Protein AF-A0A426QKL7-F1 (afdb_monomer)

Mean predicted aligned error: 5.99 Å

Sequence (381 aa):
MRGLCLCFCLCLIASVAAAEPPRPHPRLQALGPNQALDLGRYECPNGEDRDTSNCATITDYSGMVHDPTRHQLLLFGGGHAATYRDDVEILDLASLEWRSAYAPTPCEDRRLDNVDVEAGRWISSNHPIARHSYDLLAIAGEAAELFLFAKVQGRGRGCHRLPEGQPYVIAEGRVAAYDPDRRRWRYTRAPSVGYPFAAETDPVSGRVLLVDRRSLRSFDPASGRMSTHLEFNHPDMHWARSLVYFPPLDRFYYMLQGGRAKGEQVLEGVYEITLDRSDWSKSRIRRLDPDSPGETGHAWAYDPVHELIGGGVRGGRFFAFDPRREAWYSAEIQTDSGHPVGTASDYALAFDPVNGVYLWRSDRRSGRRTWAYRWGNTPQE

pLDDT: mean 89.29, std 12.64, range [41.88, 98.75]

Solvent-accessible surface area (backbone atoms only — not comparable to full-atom values): 20469 Å² total; per-residue (Å²): 142,82,87,84,83,81,82,80,79,79,79,79,76,78,76,75,76,77,76,80,76,82,72,64,34,69,79,57,60,66,48,50,70,31,24,39,48,74,67,41,66,66,69,69,65,76,62,84,54,78,61,71,72,31,58,72,24,33,36,47,55,2,21,34,43,54,39,82,91,76,44,29,36,43,33,47,21,4,4,38,79,30,11,55,55,40,40,45,35,31,38,37,56,78,78,64,44,70,36,57,72,51,85,55,72,54,57,92,57,68,42,80,91,34,51,36,52,68,56,27,23,31,61,89,71,55,36,51,53,14,14,38,21,44,28,22,51,37,58,40,47,96,80,53,24,43,34,39,34,38,29,33,40,21,42,24,57,86,67,65,87,62,61,90,96,45,84,48,50,73,21,62,16,19,26,33,35,33,35,74,86,79,67,44,64,50,68,43,83,24,66,26,43,64,89,65,39,18,25,32,52,37,87,88,80,48,26,34,40,34,41,43,32,44,36,40,30,39,34,36,62,88,78,34,44,67,46,80,45,43,77,57,82,41,86,78,57,54,65,74,40,29,39,33,63,40,74,97,74,64,31,34,40,38,42,36,42,32,50,69,58,97,85,41,78,40,70,55,42,41,31,42,34,43,74,31,89,91,45,54,68,68,36,48,78,43,81,50,85,52,76,78,90,67,77,61,29,36,28,51,26,52,37,84,87,79,68,32,41,34,33,25,25,34,78,32,28,41,33,34,38,31,81,92,72,54,41,68,48,73,46,70,56,41,65,87,72,89,62,68,63,27,27,37,20,38,25,24,30,31,46,41,80,74,49,55,28,40,36,34,33,19,23,81,93,31,62,32,26,32,37,39,30,20,84,54,85,70,82,81,130

Secondary structure (DSSP, 8-state):
----------------PPPPPPPPPHHHHT--TTBEEEEEE---TT----SHHHHTTTTTT-EEEEETTTTEEEEE--BBTTB---SPEEEETTTTEEEESSPPPPGGG-SGGGEETTTTEETTT-PBPP---TT-EEEETTTTEEEE-BPEEE--SSS--PPTT--SEEE--EEEEEETTTTEEEEEEEEPB-TT-EEEE-TTT-PEEEE-SSEEEEEETTTTEEEEEEE---TT--SSEEEEEEGGGTEEEEEEPPEEETTEEEPPEEEEEE--SS-GGG-EEEEE-PPP-SS--S-EEEETTTTEEEEEEETTEEEEEETTTTEEEEEEPB-SSSS----EEEEEEEEETTTTEEEEEE-TTTTSEEEEE----PPP-

Radius of gyration: 21.73 Å; Cα contacts (8 Å, |Δi|>4): 980; chains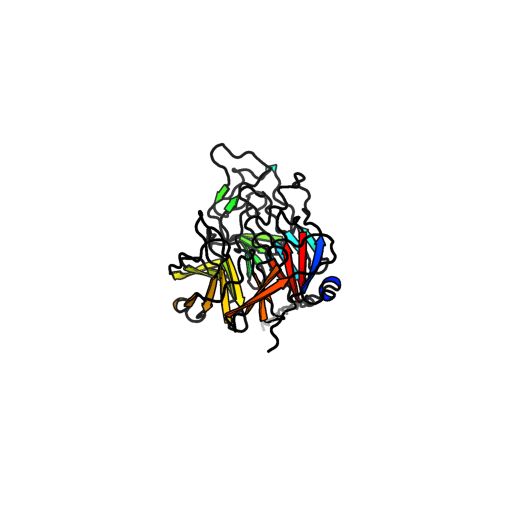: 1; bounding box: 51×91×54 Å

Structure (mmCIF, N/CA/C/O backbone):
data_AF-A0A426QKL7-F1
#
_entry.id   AF-A0A426QKL7-F1
#
loop_
_atom_site.group_PDB
_atom_site.id
_atom_site.type_symbol
_atom_site.label_atom_id
_atom_site.label_alt_id
_atom_site.label_comp_id
_atom_site.label_asym_id
_atom_site.label_entity_id
_atom_site.label_seq_id
_atom_site.pdbx_PDB_ins_code
_atom_site.Cartn_x
_atom_site.Cartn_y
_atom_site.Cartn_z
_atom_site.occupancy
_atom_site.B_iso_or_equiv
_atom_site.auth_seq_id
_atom_site.auth_comp_id
_atom_site.auth_asym_id
_atom_site.auth_atom_id
_atom_site.pdbx_PDB_model_num
ATOM 1 N N . MET A 1 1 ? -1.000 -65.565 -28.406 1.00 41.88 1 MET A N 1
ATOM 2 C CA . MET A 1 1 ? -0.538 -65.144 -27.066 1.00 41.88 1 MET A CA 1
ATOM 3 C C . MET A 1 1 ? 0.348 -63.913 -27.218 1.00 41.88 1 MET A C 1
ATOM 5 O O . MET A 1 1 ? 1.479 -64.042 -27.659 1.00 41.88 1 MET A O 1
ATOM 9 N N . ARG A 1 2 ? -0.175 -62.713 -26.948 1.00 43.06 2 ARG A N 1
ATOM 10 C CA . ARG A 1 2 ? 0.618 -61.482 -26.803 1.00 43.06 2 ARG A CA 1
ATOM 11 C C . ARG A 1 2 ? 0.098 -60.789 -25.548 1.00 43.06 2 ARG A C 1
ATOM 13 O O . ARG A 1 2 ? -1.055 -60.374 -25.526 1.00 43.06 2 ARG A O 1
ATOM 20 N N . GLY A 1 3 ? 0.905 -60.811 -24.491 1.00 45.88 3 GLY A N 1
ATOM 21 C CA . GLY A 1 3 ? 0.570 -60.242 -23.189 1.00 45.88 3 GLY A CA 1
ATOM 22 C C . GLY A 1 3 ? 0.730 -58.727 -23.210 1.00 45.88 3 GLY A C 1
ATOM 23 O O . GLY A 1 3 ? 1.788 -58.223 -23.580 1.00 45.88 3 GLY A O 1
ATOM 24 N N . LEU A 1 4 ? -0.333 -58.019 -22.835 1.00 57.16 4 LEU A N 1
ATOM 25 C CA . LEU A 1 4 ? -0.332 -56.579 -22.616 1.00 57.16 4 LEU A CA 1
ATOM 26 C C . LEU A 1 4 ? 0.184 -56.329 -21.190 1.00 57.16 4 LEU A C 1
ATOM 28 O O . LEU A 1 4 ? -0.470 -56.707 -20.221 1.00 57.16 4 LEU A O 1
ATOM 32 N N . CYS A 1 5 ? 1.377 -55.751 -21.063 1.00 56.78 5 CYS A N 1
ATOM 33 C CA . CYS A 1 5 ? 1.961 -55.381 -19.776 1.00 56.78 5 CYS A CA 1
ATOM 34 C C . CYS A 1 5 ? 1.467 -53.974 -19.406 1.00 56.78 5 CYS A C 1
ATOM 36 O O . CYS A 1 5 ? 1.843 -52.994 -20.049 1.00 56.78 5 CYS A O 1
ATOM 38 N N . LEU A 1 6 ? 0.570 -53.884 -18.423 1.00 59.69 6 LEU A N 1
ATOM 39 C CA . LEU A 1 6 ? 0.007 -52.626 -17.934 1.00 59.69 6 LEU A CA 1
ATOM 40 C C . LEU A 1 6 ? 0.954 -52.044 -16.867 1.00 59.69 6 LEU A C 1
ATOM 42 O O . LEU A 1 6 ? 0.963 -52.496 -15.724 1.00 59.69 6 LEU A O 1
ATOM 46 N N . CYS A 1 7 ? 1.776 -51.060 -17.238 1.00 59.84 7 CYS A N 1
ATOM 47 C CA . CYS A 1 7 ? 2.584 -50.301 -16.280 1.00 59.84 7 CYS A CA 1
ATOM 48 C C . CYS A 1 7 ? 1.686 -49.322 -15.509 1.00 59.84 7 CYS A C 1
ATOM 50 O O . CYS A 1 7 ? 1.296 -48.282 -16.039 1.00 59.84 7 CYS A O 1
ATOM 52 N N . PHE A 1 8 ? 1.378 -49.639 -14.251 1.00 53.25 8 PHE A N 1
ATOM 53 C CA . PHE A 1 8 ? 0.797 -48.686 -13.305 1.00 53.25 8 PHE A CA 1
ATOM 54 C C . PHE A 1 8 ? 1.863 -47.659 -12.906 1.00 53.25 8 PHE A C 1
ATOM 56 O O . PHE A 1 8 ? 2.774 -47.951 -12.132 1.00 53.25 8 PHE A O 1
ATOM 63 N N . CYS A 1 9 ? 1.757 -46.447 -13.447 1.00 60.88 9 CYS A N 1
ATOM 64 C CA . CYS A 1 9 ? 2.549 -45.308 -13.002 1.00 60.88 9 CYS A CA 1
ATOM 65 C C . CYS A 1 9 ? 1.930 -44.785 -11.694 1.00 60.88 9 CYS A C 1
ATOM 67 O O . CYS A 1 9 ? 0.913 -44.093 -11.719 1.00 60.88 9 CYS A O 1
ATOM 69 N N . LEU A 1 10 ? 2.494 -45.166 -10.543 1.00 55.59 10 LEU A N 1
ATOM 70 C CA . LEU A 1 10 ? 2.154 -44.546 -9.263 1.00 55.59 10 LEU A CA 1
ATOM 71 C C . LEU A 1 10 ? 2.665 -43.098 -9.268 1.00 55.59 10 LEU A C 1
ATOM 73 O O . LEU A 1 10 ? 3.850 -42.849 -9.054 1.00 55.59 10 LEU A O 1
ATOM 77 N N . CYS A 1 11 ? 1.772 -42.134 -9.495 1.00 54.97 11 CYS A N 1
ATOM 78 C CA . CYS A 1 11 ? 2.034 -40.738 -9.162 1.00 54.97 11 CYS A CA 1
ATOM 79 C C . CYS A 1 11 ? 2.107 -40.606 -7.635 1.00 54.97 11 CYS A C 1
ATOM 81 O O . CYS A 1 11 ? 1.083 -40.563 -6.956 1.00 54.97 11 CYS A O 1
ATOM 83 N N . LEU A 1 12 ? 3.324 -40.541 -7.092 1.00 54.97 12 LEU A N 1
ATOM 84 C CA . LEU A 1 12 ? 3.570 -40.045 -5.740 1.00 54.97 12 LEU A CA 1
ATOM 85 C C . LEU A 1 12 ? 3.168 -38.566 -5.695 1.00 54.97 12 LEU A C 1
ATOM 87 O O . LEU A 1 12 ? 3.916 -37.693 -6.128 1.00 54.97 12 LEU A O 1
ATOM 91 N N . ILE A 1 13 ? 1.967 -38.288 -5.189 1.00 57.41 13 ILE A N 1
ATOM 92 C CA . ILE A 1 13 ? 1.565 -36.933 -4.817 1.00 57.41 13 ILE A CA 1
ATOM 93 C C . ILE A 1 13 ? 2.314 -36.615 -3.523 1.00 57.41 13 ILE A C 1
ATOM 95 O O . ILE A 1 13 ? 1.935 -37.072 -2.445 1.00 57.41 13 ILE A O 1
ATOM 99 N N . ALA A 1 14 ? 3.421 -35.882 -3.631 1.00 55.12 14 ALA A N 1
ATOM 100 C CA . ALA A 1 14 ? 4.079 -35.318 -2.464 1.00 55.12 14 ALA A CA 1
ATOM 101 C C . ALA A 1 14 ? 3.126 -34.287 -1.843 1.00 55.12 14 ALA A C 1
ATOM 103 O O . ALA A 1 14 ? 2.903 -33.218 -2.408 1.00 55.12 14 ALA A O 1
ATOM 104 N N . SER A 1 15 ? 2.530 -34.631 -0.701 1.00 54.16 15 SER A N 1
ATOM 105 C CA . SER A 1 15 ? 1.787 -33.671 0.110 1.00 54.16 15 SER A CA 1
ATOM 106 C C . SER A 1 15 ? 2.777 -32.619 0.598 1.00 54.16 15 SER A C 1
ATOM 108 O O . SER A 1 15 ? 3.632 -32.915 1.432 1.00 54.16 15 SER A O 1
ATOM 110 N N . VAL A 1 16 ? 2.683 -31.400 0.070 1.00 61.66 16 VAL A N 1
ATOM 111 C CA . VAL A 1 16 ? 3.393 -30.254 0.639 1.00 61.66 16 VAL A CA 1
ATOM 112 C C . VAL A 1 16 ? 2.800 -30.048 2.029 1.00 61.66 16 VAL A C 1
ATOM 114 O O . VAL A 1 16 ? 1.606 -29.783 2.156 1.00 61.66 16 VAL A O 1
ATOM 117 N N . ALA A 1 17 ? 3.595 -30.276 3.075 1.00 65.00 17 ALA A N 1
ATOM 118 C CA . ALA A 1 17 ? 3.165 -29.986 4.435 1.00 65.00 17 ALA A CA 1
ATOM 119 C C . ALA A 1 17 ? 2.785 -28.502 4.506 1.00 65.00 17 ALA A C 1
ATOM 121 O O . ALA A 1 17 ? 3.574 -27.646 4.104 1.00 65.00 17 ALA A O 1
ATOM 122 N N . ALA A 1 18 ? 1.568 -28.209 4.968 1.00 73.12 18 ALA A N 1
ATOM 123 C CA . ALA A 1 18 ? 1.151 -26.837 5.212 1.00 73.12 18 ALA A CA 1
ATOM 124 C C . ALA A 1 18 ? 2.135 -26.196 6.201 1.00 73.12 18 ALA A C 1
ATOM 126 O O . ALA A 1 18 ? 2.490 -26.818 7.205 1.00 73.12 18 ALA A O 1
ATOM 127 N N . ALA A 1 19 ? 2.601 -24.982 5.899 1.00 78.50 19 ALA A N 1
ATOM 128 C CA . ALA A 1 19 ? 3.426 -24.224 6.829 1.00 78.50 19 ALA A CA 1
ATOM 129 C C . ALA A 1 19 ? 2.668 -24.038 8.154 1.00 78.50 19 ALA A C 1
ATOM 131 O O . ALA A 1 19 ? 1.446 -23.859 8.148 1.00 78.50 19 ALA A O 1
ATOM 132 N N . GLU A 1 20 ? 3.376 -24.103 9.286 1.00 86.00 20 GLU A N 1
ATOM 133 C CA . GLU A 1 20 ? 2.761 -23.779 10.575 1.00 86.00 20 GLU A CA 1
ATOM 134 C C . GLU A 1 20 ? 2.197 -22.351 10.531 1.00 86.00 20 GLU A C 1
ATOM 136 O O . GLU A 1 20 ? 2.853 -21.457 9.984 1.00 86.00 20 GLU A O 1
ATOM 141 N N . PRO A 1 21 ? 0.999 -22.114 11.097 1.00 90.06 21 PRO A N 1
ATOM 142 C CA . PRO A 1 21 ? 0.440 -20.776 11.144 1.00 90.06 21 PRO A CA 1
ATOM 143 C C . PRO A 1 21 ? 1.372 -19.843 11.934 1.00 90.06 21 PRO A C 1
ATOM 145 O O . PRO A 1 21 ? 1.991 -20.281 12.914 1.00 90.06 21 PRO A O 1
ATOM 148 N N . PRO A 1 22 ? 1.460 -18.557 11.552 1.00 93.38 22 PRO A N 1
ATOM 149 C CA . PRO A 1 22 ? 2.300 -17.609 12.263 1.00 93.38 22 PRO A CA 1
ATOM 150 C C . PRO A 1 22 ? 1.925 -17.491 13.740 1.00 93.38 22 PRO A C 1
ATOM 152 O O . PRO A 1 22 ? 0.749 -17.540 14.111 1.00 93.38 22 PRO A O 1
ATOM 155 N N . ARG A 1 23 ? 2.937 -17.326 14.595 1.00 94.62 23 ARG A N 1
ATOM 156 C CA . ARG A 1 23 ? 2.750 -17.195 16.044 1.00 94.62 23 ARG A CA 1
ATOM 157 C C . ARG A 1 23 ? 2.835 -15.724 16.457 1.00 94.62 23 ARG A C 1
ATOM 159 O O . ARG A 1 23 ? 3.698 -15.010 15.948 1.00 94.62 23 ARG A O 1
ATOM 166 N N . PRO A 1 24 ? 2.011 -15.270 17.416 1.00 97.06 24 PRO A N 1
ATOM 167 C CA . PRO A 1 24 ? 2.135 -13.922 17.954 1.00 97.06 24 PRO A CA 1
ATOM 168 C C . PRO A 1 24 ? 3.509 -13.655 18.584 1.00 97.06 24 PRO A C 1
ATOM 170 O O . PRO A 1 24 ? 4.067 -14.500 19.287 1.00 97.06 24 PRO A O 1
ATOM 173 N N . HIS A 1 25 ? 4.032 -12.449 18.377 1.00 97.94 25 HIS A N 1
ATOM 174 C CA . HIS A 1 25 ? 5.291 -11.989 18.944 1.00 97.94 25 HIS A CA 1
ATOM 175 C C . HIS A 1 25 ? 5.080 -11.509 20.396 1.00 97.94 25 HIS A C 1
ATOM 177 O O . HIS A 1 25 ? 4.309 -10.568 20.617 1.00 97.94 25 HIS A O 1
ATOM 183 N N . PRO A 1 26 ? 5.813 -12.031 21.403 1.00 98.12 26 PRO A N 1
ATOM 184 C CA . PRO A 1 26 ? 5.581 -11.704 22.817 1.00 98.12 26 PRO A CA 1
ATOM 185 C C . PRO A 1 26 ? 5.595 -10.203 23.144 1.00 98.12 26 PRO A C 1
ATOM 187 O O . PRO A 1 26 ? 4.720 -9.712 23.851 1.00 98.12 26 PRO A O 1
ATOM 190 N N . ARG A 1 27 ? 6.549 -9.442 22.583 1.00 98.19 27 ARG A N 1
ATOM 191 C CA . ARG A 1 27 ? 6.626 -7.976 22.775 1.00 98.19 27 ARG A CA 1
ATOM 192 C C . ARG A 1 27 ? 5.413 -7.217 22.224 1.00 98.19 27 ARG A C 1
ATOM 194 O O . ARG A 1 27 ? 5.049 -6.199 22.795 1.00 98.19 27 ARG A O 1
ATOM 201 N N . LEU A 1 28 ? 4.804 -7.691 21.134 1.00 98.19 28 LEU A N 1
ATOM 202 C CA . LEU A 1 28 ? 3.632 -7.047 20.532 1.00 98.19 28 LEU A CA 1
ATOM 203 C C . LEU A 1 28 ? 2.348 -7.419 21.283 1.00 98.19 28 LEU A C 1
ATOM 205 O O . LEU A 1 28 ? 1.464 -6.582 21.462 1.00 98.19 28 LEU A O 1
ATOM 209 N N . GLN A 1 29 ? 2.270 -8.653 21.787 1.00 97.62 29 GLN A N 1
ATOM 210 C CA . GLN A 1 29 ? 1.186 -9.102 22.666 1.00 97.62 29 GLN A CA 1
ATOM 211 C C . GLN A 1 29 ? 1.157 -8.360 24.005 1.00 97.62 29 GLN A C 1
ATOM 213 O O . GLN A 1 29 ? 0.088 -8.154 24.566 1.00 97.62 29 GLN A O 1
ATOM 218 N N . ALA A 1 30 ? 2.315 -7.922 24.500 1.00 97.81 30 ALA A N 1
ATOM 219 C CA . ALA A 1 30 ? 2.416 -7.177 25.752 1.00 97.81 30 ALA A CA 1
ATOM 220 C C . ALA A 1 30 ? 1.874 -5.736 25.677 1.00 97.81 30 ALA A C 1
ATOM 222 O O . ALA A 1 30 ? 1.735 -5.099 26.719 1.00 97.81 30 ALA A O 1
ATOM 223 N N . LEU A 1 31 ? 1.587 -5.207 24.480 1.00 98.19 31 LEU A N 1
ATOM 224 C CA . LEU A 1 31 ? 1.034 -3.860 24.340 1.00 98.19 31 LEU A CA 1
ATOM 225 C C . LEU A 1 31 ? -0.376 -3.789 24.920 1.00 98.19 31 LEU A C 1
ATOM 227 O O . LEU A 1 31 ? -1.242 -4.572 24.540 1.00 98.19 31 LEU A O 1
ATOM 231 N N . GLY A 1 32 ? -0.614 -2.820 25.799 1.00 97.56 32 GLY A N 1
ATOM 232 C CA . GLY A 1 32 ? -1.943 -2.477 26.281 1.00 97.56 32 GLY A CA 1
ATOM 233 C C . GLY A 1 32 ? -2.736 -1.596 25.302 1.00 97.56 32 GLY A C 1
ATOM 234 O O . GLY A 1 32 ? -2.203 -1.138 24.288 1.00 97.56 32 GLY A O 1
ATOM 235 N N . PRO A 1 33 ? -4.015 -1.325 25.616 1.00 97.31 33 PRO A N 1
ATOM 236 C CA . PRO A 1 33 ? -4.863 -0.384 24.885 1.00 97.31 33 PRO A CA 1
ATOM 237 C C . PRO A 1 33 ? -4.183 0.974 24.660 1.00 97.31 33 PRO A C 1
ATOM 239 O O . PRO A 1 33 ? -3.714 1.608 25.604 1.00 97.31 33 PRO A O 1
ATOM 242 N N . ASN A 1 34 ? -4.159 1.431 23.407 1.00 97.81 34 ASN A N 1
ATOM 243 C CA . ASN A 1 34 ? -3.571 2.696 22.957 1.00 97.81 34 ASN A CA 1
ATOM 244 C C . ASN A 1 34 ? -2.071 2.873 23.266 1.00 97.81 34 ASN A C 1
ATOM 246 O O . ASN A 1 34 ? -1.571 4.002 23.277 1.00 97.81 34 ASN A O 1
ATOM 250 N N . GLN A 1 35 ? -1.342 1.779 23.488 1.00 98.25 35 GLN A N 1
ATOM 251 C CA . GLN A 1 35 ? 0.106 1.809 23.672 1.00 98.25 35 GLN A CA 1
ATOM 252 C C . GLN A 1 35 ? 0.843 1.551 22.358 1.00 98.25 35 GLN A C 1
ATOM 254 O O . GLN A 1 35 ? 0.428 0.720 21.545 1.00 98.25 35 GLN A O 1
ATOM 259 N N . ALA A 1 36 ? 1.970 2.240 22.180 1.00 98.56 36 ALA A N 1
ATOM 260 C CA . ALA A 1 36 ? 2.912 2.025 21.095 1.00 98.56 36 ALA A CA 1
ATOM 261 C C . ALA A 1 36 ? 4.292 1.584 21.599 1.00 98.56 36 ALA A C 1
ATOM 263 O O . ALA A 1 36 ? 4.900 2.211 22.474 1.00 98.56 36 ALA A O 1
ATOM 264 N N . LEU A 1 37 ? 4.811 0.535 20.964 1.00 98.56 37 LEU A N 1
ATOM 265 C CA . LEU A 1 37 ? 6.187 0.079 21.069 1.00 98.56 37 LEU A CA 1
ATOM 266 C C . LEU A 1 37 ? 7.034 0.746 19.984 1.00 98.56 37 LEU A C 1
ATOM 268 O O . LEU A 1 37 ? 6.744 0.629 18.793 1.00 98.56 37 LEU A O 1
ATOM 272 N N . ASP A 1 38 ? 8.118 1.391 20.401 1.00 98.38 38 ASP A N 1
ATOM 273 C CA . ASP A 1 38 ? 9.177 1.839 19.502 1.00 98.38 38 ASP A CA 1
ATOM 274 C C . ASP A 1 38 ? 10.061 0.646 19.117 1.00 98.38 38 ASP A C 1
ATOM 276 O O . ASP A 1 38 ? 10.733 0.050 19.965 1.00 98.38 38 ASP A O 1
ATOM 280 N N . LEU A 1 39 ? 10.052 0.285 17.837 1.00 97.69 39 LEU A N 1
ATOM 281 C CA . LEU A 1 39 ? 10.889 -0.779 17.277 1.00 97.69 39 LEU A CA 1
ATOM 282 C C . LEU A 1 39 ? 12.265 -0.263 16.835 1.00 97.69 39 LEU A C 1
ATOM 284 O O . LEU A 1 39 ? 13.070 -1.018 16.301 1.00 97.69 39 LEU A O 1
ATOM 288 N N . GLY A 1 40 ? 12.550 1.014 17.085 1.00 95.94 40 GLY A N 1
ATOM 289 C CA . GLY A 1 40 ? 13.810 1.653 16.763 1.00 95.94 40 GLY A CA 1
ATOM 290 C C . GLY A 1 40 ? 13.737 2.503 15.503 1.00 95.94 40 GLY A C 1
ATOM 291 O O . GLY A 1 40 ? 12.759 2.529 14.746 1.00 95.94 40 GLY A O 1
ATOM 292 N N . ARG A 1 41 ? 14.819 3.245 15.277 1.00 93.06 41 ARG A N 1
ATOM 293 C CA . ARG A 1 41 ? 15.006 4.004 14.045 1.00 93.06 41 ARG A CA 1
ATOM 294 C C . ARG A 1 41 ? 15.151 3.033 12.876 1.00 93.06 41 ARG A C 1
ATOM 296 O O . ARG A 1 41 ? 15.889 2.062 12.973 1.00 93.06 41 ARG A O 1
ATOM 303 N N . TYR A 1 42 ? 14.482 3.320 11.764 1.00 90.12 42 TYR A N 1
ATOM 304 C CA . TYR A 1 42 ? 14.728 2.584 10.532 1.00 90.12 42 TYR A CA 1
ATOM 305 C C . TYR A 1 42 ? 16.142 2.882 10.025 1.00 90.12 42 TYR A C 1
ATOM 307 O O . TYR A 1 42 ? 16.486 4.037 9.740 1.00 90.12 42 TYR A O 1
ATOM 315 N N . GLU A 1 43 ? 16.929 1.822 9.896 1.00 85.56 43 GLU A N 1
ATOM 316 C CA . GLU A 1 43 ? 18.262 1.829 9.314 1.00 85.56 43 GLU A CA 1
ATOM 317 C C . GLU A 1 43 ? 18.286 0.920 8.092 1.00 85.56 43 GLU A C 1
ATOM 319 O O . GLU A 1 43 ? 17.562 -0.066 8.003 1.00 85.56 43 GLU A O 1
ATOM 324 N N . CYS A 1 44 ? 19.108 1.294 7.122 1.00 79.81 44 CYS A N 1
ATOM 325 C CA . CYS A 1 44 ? 19.191 0.639 5.827 1.00 79.81 44 CYS A CA 1
ATOM 326 C C . CYS A 1 44 ? 19.864 -0.718 5.983 1.00 79.81 44 CYS A C 1
ATOM 328 O O . CYS A 1 44 ? 21.067 -0.737 6.259 1.00 79.81 44 CYS A O 1
ATOM 330 N N . PRO A 1 45 ? 19.172 -1.834 5.727 1.00 77.81 45 PRO A N 1
ATOM 331 C CA . PRO A 1 45 ? 19.760 -3.149 5.937 1.00 77.81 45 PRO A CA 1
ATOM 332 C C . PRO A 1 45 ? 20.976 -3.424 5.044 1.00 77.81 45 PRO A C 1
ATOM 334 O O . PRO A 1 45 ? 21.880 -4.149 5.440 1.00 77.81 45 PRO A O 1
ATOM 337 N N . ASN A 1 46 ? 21.029 -2.810 3.855 1.00 72.12 46 ASN A N 1
ATOM 338 C CA . ASN A 1 46 ? 22.059 -3.092 2.853 1.00 72.12 46 ASN A CA 1
ATOM 339 C C . ASN A 1 46 ? 23.270 -2.142 2.877 1.00 72.12 46 ASN A C 1
ATOM 341 O O . ASN A 1 46 ? 24.213 -2.354 2.126 1.00 72.12 46 ASN A O 1
ATOM 345 N N . GLY A 1 47 ? 23.280 -1.093 3.709 1.00 63.12 47 GLY A N 1
ATOM 346 C CA . GLY A 1 47 ? 24.452 -0.221 3.917 1.00 63.12 47 GLY A CA 1
ATOM 347 C C . GLY A 1 47 ? 25.000 0.568 2.706 1.00 63.12 47 GLY A C 1
ATOM 348 O O . GLY A 1 47 ? 25.900 1.386 2.905 1.00 63.12 47 GLY A O 1
ATOM 349 N N . GLU A 1 48 ? 24.479 0.371 1.488 1.00 57.41 48 GLU A N 1
ATOM 350 C CA . GLU A 1 48 ? 25.003 0.954 0.235 1.00 57.41 48 GLU A CA 1
ATOM 351 C C . GLU A 1 48 ? 24.813 2.476 0.100 1.00 57.41 48 GLU A C 1
ATOM 353 O O . GLU A 1 48 ? 25.516 3.112 -0.678 1.00 57.41 48 GLU A O 1
ATOM 358 N N . ASP A 1 49 ? 23.963 3.099 0.918 1.00 53.06 49 ASP A N 1
ATOM 359 C CA . ASP A 1 49 ? 23.763 4.554 0.951 1.00 53.06 49 ASP A CA 1
ATOM 360 C C . ASP A 1 49 ? 24.204 5.129 2.309 1.00 53.06 49 ASP A C 1
ATOM 362 O O . ASP A 1 49 ? 23.390 5.575 3.122 1.00 53.06 49 ASP A O 1
ATOM 366 N N . ARG A 1 50 ? 25.523 5.144 2.570 1.00 46.47 50 ARG A N 1
ATOM 367 C CA . ARG A 1 50 ? 26.109 5.799 3.765 1.00 46.47 50 ARG A CA 1
ATOM 368 C C . ARG A 1 50 ? 25.848 7.309 3.832 1.00 46.47 50 ARG A C 1
ATOM 370 O O . ARG A 1 50 ? 26.077 7.917 4.878 1.00 46.47 50 ARG A O 1
ATOM 377 N N . ASP A 1 51 ? 25.314 7.914 2.771 1.00 50.62 51 ASP A N 1
ATOM 378 C CA . ASP A 1 51 ? 24.637 9.204 2.873 1.00 50.62 51 ASP A CA 1
ATOM 379 C C . ASP A 1 51 ? 23.243 8.990 3.497 1.00 50.62 51 ASP A C 1
ATOM 381 O O . ASP A 1 51 ? 22.216 8.888 2.822 1.00 50.62 51 ASP A O 1
ATOM 385 N N . THR A 1 52 ? 23.240 8.860 4.829 1.00 54.41 52 THR A N 1
ATOM 386 C CA . THR A 1 52 ? 22.121 8.461 5.715 1.00 54.41 52 THR A CA 1
ATOM 387 C C . THR A 1 52 ? 20.775 9.167 5.476 1.00 54.41 52 THR A C 1
ATOM 389 O O . THR A 1 52 ? 19.738 8.763 6.015 1.00 54.41 52 THR A O 1
ATOM 392 N N . SER A 1 53 ? 20.751 10.241 4.685 1.00 60.94 53 SER A N 1
ATOM 393 C CA . SER A 1 53 ? 19.543 10.999 4.392 1.00 60.94 53 SER A CA 1
ATOM 394 C C . SER A 1 53 ? 18.641 10.347 3.336 1.00 60.94 53 SER A C 1
ATOM 396 O O . SER A 1 53 ? 17.421 10.425 3.526 1.00 60.94 53 SER A O 1
ATOM 398 N N . ASN A 1 54 ? 19.201 9.673 2.317 1.00 72.81 54 ASN A N 1
ATOM 399 C CA . ASN A 1 54 ? 18.459 9.164 1.149 1.00 72.81 54 ASN A CA 1
ATOM 400 C C . ASN A 1 54 ? 17.806 7.806 1.393 1.00 72.81 54 ASN A C 1
ATOM 402 O O . ASN A 1 54 ? 16.682 7.580 0.988 1.00 72.81 54 ASN A O 1
ATOM 406 N N . CYS A 1 55 ? 18.448 6.868 2.075 1.00 77.19 55 CYS A N 1
ATOM 407 C CA . CYS A 1 55 ? 17.826 5.550 2.202 1.00 77.19 55 CYS A CA 1
ATOM 408 C C . CYS A 1 55 ? 16.507 5.590 3.001 1.00 77.19 55 CYS A C 1
ATOM 410 O O . CYS A 1 55 ? 15.515 4.964 2.630 1.00 77.19 55 CYS A O 1
ATOM 412 N N . ALA A 1 56 ? 16.447 6.384 4.069 1.00 81.00 56 ALA A N 1
ATOM 413 C CA . ALA A 1 56 ? 15.231 6.468 4.864 1.00 81.00 56 ALA A CA 1
ATOM 414 C C . ALA A 1 56 ? 14.106 7.301 4.211 1.00 81.00 56 ALA A C 1
ATOM 416 O O . ALA A 1 56 ? 13.063 7.446 4.846 1.00 81.00 56 ALA A O 1
ATOM 417 N N . THR A 1 57 ? 14.291 7.805 2.979 1.00 88.25 57 THR A N 1
ATOM 418 C CA . THR A 1 57 ? 13.227 8.372 2.123 1.00 88.25 57 THR A CA 1
ATOM 419 C C . THR A 1 57 ? 12.587 7.337 1.191 1.00 88.25 57 THR A C 1
ATOM 421 O O . THR A 1 57 ? 11.816 7.698 0.310 1.00 88.25 57 THR A O 1
ATOM 424 N N . ILE A 1 58 ? 12.838 6.034 1.381 1.00 90.31 58 ILE A N 1
ATOM 425 C CA . ILE A 1 58 ? 12.079 4.976 0.684 1.00 90.31 58 ILE A CA 1
ATOM 426 C C . ILE A 1 58 ? 10.559 5.080 0.913 1.00 90.31 58 ILE A C 1
ATOM 428 O O . ILE A 1 58 ? 9.775 4.599 0.106 1.00 90.31 58 ILE A O 1
ATOM 432 N N . THR A 1 59 ? 10.127 5.735 1.992 1.00 92.56 59 THR A N 1
ATOM 433 C CA . THR A 1 59 ? 8.712 5.994 2.273 1.00 92.56 59 THR A CA 1
ATOM 434 C C . THR A 1 59 ? 8.178 7.259 1.607 1.00 92.56 59 THR A C 1
ATOM 436 O O . THR A 1 59 ? 6.973 7.458 1.657 1.00 92.56 59 THR A O 1
ATOM 439 N N . ASP A 1 60 ? 9.006 8.086 0.953 1.00 90.75 60 ASP A N 1
ATOM 440 C CA . ASP A 1 60 ? 8.536 9.306 0.285 1.00 90.75 60 ASP A CA 1
ATOM 441 C C . ASP A 1 60 ? 7.489 8.937 -0.780 1.00 90.75 60 ASP A C 1
ATOM 443 O O . ASP A 1 60 ? 7.783 8.229 -1.754 1.00 90.75 60 ASP A O 1
ATOM 447 N N . TYR A 1 61 ? 6.256 9.400 -0.563 1.00 91.25 61 TYR A N 1
ATOM 448 C CA . TYR A 1 61 ? 5.062 9.071 -1.348 1.00 91.25 61 TYR A CA 1
ATOM 449 C C . TYR A 1 61 ? 4.880 7.570 -1.608 1.00 91.25 61 TYR A C 1
ATOM 451 O O . TYR A 1 61 ? 4.412 7.159 -2.673 1.00 91.25 61 TYR A O 1
ATOM 459 N N . SER A 1 62 ? 5.288 6.734 -0.659 1.00 93.69 62 SER A N 1
ATOM 460 C CA . SER A 1 62 ? 5.350 5.287 -0.836 1.00 93.69 62 SER A CA 1
ATOM 461 C C . SER A 1 62 ? 4.781 4.556 0.368 1.00 93.69 62 SER A C 1
ATOM 463 O O . SER A 1 62 ? 4.714 5.112 1.463 1.00 93.69 62 SER A O 1
ATOM 465 N N . GLY A 1 63 ? 4.330 3.326 0.143 1.00 93.25 63 GLY A N 1
ATOM 466 C CA . GLY A 1 63 ? 3.651 2.527 1.153 1.00 93.25 63 GLY A CA 1
ATOM 467 C C . GLY A 1 63 ? 4.285 1.183 1.427 1.00 93.25 63 GLY A C 1
ATOM 468 O O . GLY A 1 63 ? 5.296 0.811 0.831 1.00 93.25 63 GLY A O 1
ATOM 469 N N . MET A 1 64 ? 3.660 0.460 2.346 1.00 96.06 64 MET A N 1
ATOM 470 C CA . MET A 1 64 ? 3.981 -0.928 2.642 1.00 96.06 64 MET A CA 1
ATOM 471 C C . MET A 1 64 ? 2.710 -1.751 2.777 1.00 96.06 64 MET A C 1
ATOM 473 O O . MET A 1 64 ? 1.648 -1.209 3.057 1.00 96.06 64 MET A O 1
ATOM 477 N N . VAL A 1 65 ? 2.834 -3.059 2.594 1.00 97.31 65 VAL A N 1
ATOM 478 C CA . VAL A 1 65 ? 1.713 -4.000 2.647 1.00 97.31 65 VAL A CA 1
ATOM 479 C C . VAL A 1 65 ? 2.053 -5.182 3.540 1.00 97.31 65 VAL A C 1
ATOM 481 O O . VAL A 1 65 ? 3.209 -5.601 3.620 1.00 97.31 65 VAL A O 1
ATOM 484 N N . HIS A 1 66 ? 1.045 -5.722 4.219 1.00 97.69 66 HIS A N 1
ATOM 485 C CA . HIS A 1 66 ? 1.188 -6.931 5.021 1.00 97.69 66 HIS A CA 1
ATOM 486 C C . HIS A 1 66 ? 1.092 -8.175 4.129 1.00 97.69 66 HIS A C 1
ATOM 488 O O . HIS A 1 66 ? 0.144 -8.318 3.359 1.00 97.69 66 HIS A O 1
ATOM 494 N N . ASP A 1 67 ? 2.068 -9.076 4.246 1.00 97.69 67 ASP A N 1
ATOM 495 C CA . ASP A 1 67 ? 2.033 -10.422 3.673 1.00 97.69 67 ASP A CA 1
ATOM 496 C C . ASP A 1 67 ? 1.616 -11.411 4.777 1.00 97.69 67 ASP A C 1
ATOM 498 O O . ASP A 1 67 ? 2.466 -11.854 5.562 1.00 97.69 67 ASP A O 1
ATOM 502 N N . PRO A 1 68 ? 0.320 -11.776 4.857 1.00 92.69 68 PRO A N 1
ATOM 503 C CA . PRO A 1 68 ? -0.179 -12.659 5.907 1.00 92.69 68 PRO A CA 1
ATOM 504 C C . PRO A 1 68 ? 0.354 -14.090 5.789 1.00 92.69 68 PRO A C 1
ATOM 506 O O . PRO A 1 68 ? 0.363 -14.813 6.782 1.00 92.69 68 PRO A O 1
ATOM 509 N N . THR A 1 69 ? 0.816 -14.507 4.605 1.00 93.94 69 THR A N 1
ATOM 510 C CA . THR A 1 69 ? 1.315 -15.873 4.376 1.00 93.94 69 THR A CA 1
ATOM 511 C C . THR A 1 69 ? 2.656 -16.087 5.066 1.00 93.94 69 THR A C 1
ATOM 513 O O . THR A 1 69 ? 2.932 -17.171 5.574 1.00 93.94 69 THR A O 1
ATOM 516 N N . ARG A 1 70 ? 3.496 -15.048 5.088 1.00 95.75 70 ARG A N 1
ATOM 517 C CA . ARG A 1 70 ? 4.870 -15.109 5.613 1.00 95.75 70 ARG A CA 1
ATOM 518 C C . ARG A 1 70 ? 5.073 -14.270 6.871 1.00 95.75 70 ARG A C 1
ATOM 520 O O . ARG A 1 70 ? 6.202 -14.160 7.330 1.00 95.75 70 ARG A O 1
ATOM 527 N N . HIS A 1 71 ? 3.995 -13.694 7.408 1.00 96.56 71 HIS A N 1
ATOM 528 C CA . HIS A 1 71 ? 3.985 -12.864 8.616 1.00 96.56 71 HIS A CA 1
ATOM 529 C C . HIS A 1 71 ? 5.063 -11.775 8.589 1.00 96.56 71 HIS A C 1
ATOM 531 O O . HIS A 1 71 ? 5.946 -11.693 9.440 1.00 96.56 71 HIS A O 1
ATOM 537 N N . GLN A 1 72 ? 5.004 -10.945 7.551 1.00 98.00 72 GLN A N 1
ATOM 538 C CA . GLN A 1 72 ? 5.981 -9.888 7.301 1.00 98.00 72 GLN A CA 1
ATOM 539 C C . GLN A 1 72 ? 5.310 -8.660 6.682 1.00 98.00 72 GLN A C 1
ATOM 541 O O . GLN A 1 72 ? 4.230 -8.758 6.094 1.00 98.00 72 GLN A O 1
ATOM 546 N N . LEU A 1 73 ? 5.963 -7.502 6.770 1.00 98.31 73 LEU A N 1
ATOM 547 C CA . LEU A 1 73 ? 5.593 -6.321 5.983 1.00 98.31 73 LEU A CA 1
ATOM 548 C C . LEU A 1 73 ? 6.574 -6.137 4.840 1.00 98.31 73 LEU A C 1
ATOM 550 O O . LEU A 1 73 ? 7.781 -6.254 5.043 1.00 98.31 73 LEU A O 1
ATOM 554 N N . LEU A 1 74 ? 6.056 -5.802 3.663 1.00 98.19 74 LEU A N 1
ATOM 555 C CA . LEU A 1 74 ? 6.842 -5.507 2.474 1.00 98.19 74 LEU A CA 1
ATOM 556 C C . LEU A 1 74 ? 6.721 -4.023 2.136 1.00 98.19 74 LEU A C 1
ATOM 558 O O . LEU A 1 74 ? 5.626 -3.521 1.886 1.00 98.19 74 LEU A O 1
ATOM 562 N N . LEU A 1 75 ? 7.852 -3.328 2.110 1.00 96.75 75 LEU A N 1
ATOM 563 C CA . LEU A 1 75 ? 7.979 -1.915 1.779 1.00 96.75 75 LEU A CA 1
ATOM 564 C C . LEU A 1 75 ? 8.749 -1.782 0.465 1.00 96.75 75 LEU A C 1
ATOM 566 O O . LEU A 1 75 ? 9.854 -2.299 0.314 1.00 96.75 75 LEU A O 1
ATOM 570 N N . PHE A 1 76 ? 8.168 -1.051 -0.481 1.00 95.44 76 PHE A N 1
ATOM 571 C CA . PHE A 1 76 ? 8.830 -0.692 -1.727 1.00 95.44 76 PHE A CA 1
ATOM 572 C C . PHE A 1 76 ? 8.435 0.724 -2.127 1.00 95.44 76 PHE A C 1
ATOM 574 O O . PHE A 1 76 ? 7.256 1.097 -2.113 1.00 95.44 76 PHE A O 1
ATOM 581 N N . GLY A 1 77 ? 9.420 1.499 -2.562 1.00 92.94 77 GLY A N 1
ATOM 582 C CA . GLY A 1 77 ? 9.139 2.774 -3.185 1.00 92.94 77 GLY A CA 1
ATOM 583 C C . GLY A 1 77 ? 10.331 3.704 -3.181 1.00 92.94 77 GLY A C 1
ATOM 584 O O . GLY A 1 77 ? 11.421 3.351 -3.626 1.00 92.94 77 GLY A O 1
ATOM 585 N N . GLY A 1 78 ? 10.112 4.928 -2.726 1.00 83.25 78 GLY A N 1
ATOM 586 C CA . GLY A 1 78 ? 11.066 5.999 -2.920 1.00 83.25 78 GLY A CA 1
ATOM 587 C C . GLY A 1 78 ? 10.992 6.474 -4.363 1.00 83.25 78 GLY A C 1
ATOM 588 O O . GLY A 1 78 ? 9.920 6.801 -4.848 1.00 83.25 78 GLY A O 1
ATOM 589 N N . GLY A 1 79 ? 12.100 6.559 -5.087 1.00 82.50 79 GLY A N 1
ATOM 590 C CA . GLY A 1 79 ? 12.092 7.162 -6.421 1.00 82.50 79 GLY A CA 1
ATOM 591 C C . GLY A 1 79 ? 12.045 8.690 -6.378 1.00 82.50 79 GLY A C 1
ATOM 592 O O . GLY A 1 79 ? 12.525 9.305 -5.431 1.00 82.50 79 GLY A O 1
ATOM 593 N N . HIS A 1 80 ? 11.577 9.324 -7.454 1.00 81.44 80 HIS A N 1
ATOM 594 C CA . HIS A 1 80 ? 11.753 10.750 -7.762 1.00 81.44 80 HIS A CA 1
ATOM 595 C C . HIS A 1 80 ? 13.105 11.277 -7.281 1.00 81.44 80 HIS A C 1
ATOM 597 O O . HIS A 1 80 ? 14.103 10.808 -7.786 1.00 81.44 80 HIS A O 1
ATOM 603 N N . ALA A 1 81 ? 13.192 12.185 -6.308 1.00 71.44 81 ALA A N 1
ATOM 604 C CA . ALA A 1 81 ? 14.453 12.722 -5.779 1.00 71.44 81 ALA A CA 1
ATOM 605 C C . ALA A 1 81 ? 14.785 12.184 -4.374 1.00 71.44 81 ALA A C 1
ATOM 607 O O . ALA A 1 81 ? 15.575 12.810 -3.662 1.00 71.44 81 ALA A O 1
ATOM 608 N N . ALA A 1 82 ? 14.160 11.070 -3.988 1.00 82.31 82 ALA A N 1
ATOM 609 C CA . ALA A 1 82 ? 14.249 10.440 -2.680 1.00 82.31 82 ALA A CA 1
ATOM 610 C C . ALA A 1 82 ? 15.383 9.403 -2.638 1.00 82.31 82 ALA A C 1
ATOM 612 O O . ALA A 1 82 ? 16.470 9.710 -2.152 1.00 82.31 82 ALA A O 1
ATOM 613 N N . THR A 1 83 ? 15.168 8.210 -3.202 1.00 84.69 83 THR A N 1
ATOM 614 C CA . THR A 1 83 ? 16.149 7.112 -3.214 1.00 84.69 83 THR A CA 1
ATOM 615 C C . THR A 1 83 ? 16.133 6.335 -4.530 1.00 84.69 83 THR A C 1
ATOM 617 O O . THR A 1 83 ? 15.128 6.322 -5.239 1.00 84.69 83 THR A O 1
ATOM 620 N N . TYR A 1 84 ? 17.275 5.728 -4.861 1.00 82.12 84 TYR A N 1
ATOM 621 C CA . TYR A 1 84 ? 17.459 4.809 -5.989 1.00 82.12 84 TYR A CA 1
ATOM 622 C C . TYR A 1 84 ? 17.195 3.343 -5.627 1.00 82.12 84 TYR A C 1
ATOM 624 O O . TYR A 1 84 ? 17.284 2.488 -6.507 1.00 82.12 84 TYR A O 1
ATOM 632 N N . ARG A 1 85 ? 16.939 3.047 -4.349 1.00 86.69 85 ARG A N 1
ATOM 633 C CA . ARG A 1 85 ? 16.745 1.680 -3.876 1.00 86.69 85 ARG A CA 1
ATOM 634 C C . ARG A 1 85 ? 15.593 1.007 -4.611 1.00 86.69 85 ARG A C 1
ATOM 636 O O . ARG A 1 85 ? 14.494 1.547 -4.698 1.00 86.69 85 ARG A O 1
ATOM 643 N N . ASP A 1 86 ? 15.892 -0.160 -5.153 1.00 91.75 86 ASP A N 1
ATOM 644 C CA . ASP A 1 86 ? 14.974 -1.015 -5.897 1.00 91.75 86 ASP A CA 1
ATOM 645 C C . ASP A 1 86 ? 14.825 -2.390 -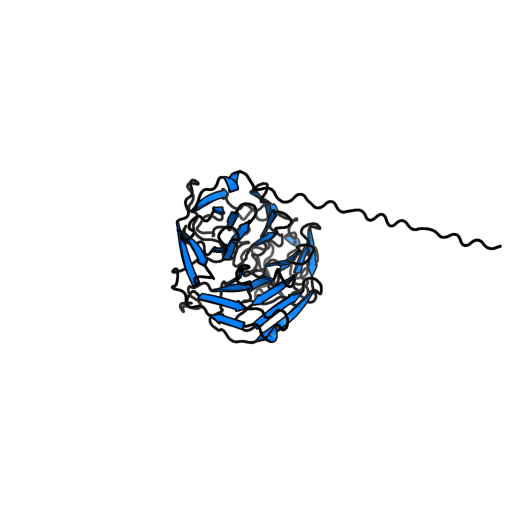5.248 1.00 91.75 86 ASP A C 1
ATOM 647 O O . ASP A 1 86 ? 14.330 -3.339 -5.864 1.00 91.75 86 ASP A O 1
ATOM 651 N N . ASP A 1 87 ? 15.244 -2.499 -3.993 1.00 94.06 87 ASP A N 1
ATOM 652 C CA . ASP A 1 87 ? 14.992 -3.651 -3.165 1.00 94.06 87 ASP A CA 1
ATOM 653 C C . ASP A 1 87 ? 13.658 -3.580 -2.424 1.00 94.06 87 ASP A C 1
ATOM 655 O O . ASP A 1 87 ? 13.134 -2.507 -2.126 1.00 94.06 87 ASP A O 1
ATOM 659 N N . VAL A 1 88 ? 13.090 -4.759 -2.161 1.00 96.75 88 VAL A N 1
ATOM 660 C CA . VAL A 1 88 ? 11.949 -4.901 -1.256 1.00 96.75 88 VAL A CA 1
ATOM 661 C C . VAL A 1 88 ? 12.490 -4.968 0.161 1.00 96.75 88 VAL A C 1
ATOM 663 O O . VAL A 1 88 ? 13.231 -5.889 0.511 1.00 96.75 88 VAL A O 1
ATOM 666 N N . GLU A 1 89 ? 12.088 -4.006 0.977 1.00 96.06 89 GLU A N 1
ATOM 667 C CA . GLU A 1 89 ? 12.387 -3.987 2.399 1.00 96.06 89 GLU A CA 1
ATOM 668 C C . GLU A 1 89 ? 11.366 -4.830 3.148 1.00 96.06 89 GLU A C 1
ATOM 670 O O . GLU A 1 89 ? 10.162 -4.710 2.928 1.00 96.06 89 GLU A O 1
ATOM 675 N N . ILE A 1 90 ? 11.856 -5.674 4.044 1.00 97.50 90 ILE A N 1
ATOM 676 C CA . ILE A 1 90 ? 11.057 -6.626 4.800 1.00 97.50 90 ILE A CA 1
ATOM 677 C C . ILE A 1 90 ? 11.192 -6.298 6.278 1.00 97.50 90 ILE A C 1
ATOM 679 O O . ILE A 1 90 ? 12.305 -6.327 6.800 1.00 97.50 90 ILE A O 1
ATOM 683 N N . LEU A 1 91 ? 10.071 -6.039 6.950 1.00 97.88 91 LEU A N 1
ATOM 684 C CA . LEU A 1 91 ? 9.996 -6.149 8.405 1.00 97.88 91 LEU A CA 1
ATOM 685 C C . LEU A 1 91 ? 9.490 -7.548 8.741 1.00 97.88 91 LEU A C 1
ATOM 687 O O . LEU A 1 91 ? 8.328 -7.867 8.483 1.00 97.88 91 LEU A O 1
ATOM 691 N N . ASP A 1 92 ? 10.367 -8.376 9.293 1.00 97.44 92 ASP A N 1
ATOM 692 C CA . ASP A 1 92 ? 10.005 -9.699 9.795 1.00 97.44 92 ASP A CA 1
ATOM 693 C C . ASP A 1 92 ? 9.266 -9.536 11.131 1.00 97.44 92 ASP A C 1
ATOM 695 O O . ASP A 1 92 ? 9.807 -8.944 12.065 1.00 97.44 92 ASP A O 1
ATOM 699 N N . LEU A 1 93 ? 8.019 -10.008 11.237 1.00 97.81 93 LEU A N 1
ATOM 700 C CA . LEU A 1 93 ? 7.205 -9.792 12.442 1.00 97.81 93 LEU A CA 1
ATOM 701 C C . LEU A 1 93 ? 7.519 -10.792 13.564 1.00 97.81 93 LEU A C 1
ATOM 703 O O . LEU A 1 93 ? 7.101 -10.579 14.705 1.00 97.81 93 LEU A O 1
ATOM 707 N N . ALA A 1 94 ? 8.292 -11.841 13.274 1.00 96.00 94 ALA A N 1
ATOM 708 C CA . ALA A 1 94 ? 8.774 -12.793 14.265 1.00 96.00 94 ALA A CA 1
ATOM 709 C C . ALA A 1 94 ? 10.070 -12.323 14.945 1.00 96.00 94 ALA A C 1
ATOM 711 O O . ALA A 1 94 ? 10.261 -12.618 16.124 1.00 96.00 94 ALA A O 1
ATOM 712 N N . SER A 1 95 ? 10.940 -11.581 14.249 1.00 96.62 95 SER A N 1
ATOM 713 C CA . SER A 1 95 ? 12.146 -10.980 14.854 1.00 96.62 95 SER A CA 1
ATOM 714 C C . SER A 1 95 ? 12.019 -9.484 15.162 1.00 96.62 95 SER A C 1
ATOM 716 O O . SER A 1 95 ? 12.747 -8.970 16.010 1.00 96.62 95 SER A O 1
ATOM 718 N N . LEU A 1 96 ? 11.075 -8.790 14.516 1.00 97.44 96 LEU A N 1
ATOM 719 C CA . LEU A 1 96 ? 10.928 -7.328 14.505 1.00 97.44 96 LEU A CA 1
ATOM 720 C C . LEU A 1 96 ? 12.141 -6.600 13.909 1.00 97.44 96 LEU A C 1
ATOM 722 O O . LEU A 1 96 ? 12.438 -5.467 14.290 1.00 97.44 96 LEU A O 1
ATOM 726 N N . GLU A 1 97 ? 12.829 -7.238 12.962 1.00 96.25 97 GLU A N 1
ATOM 727 C CA . GLU A 1 97 ? 14.009 -6.686 12.300 1.00 96.25 97 GLU A CA 1
ATOM 728 C C . GLU A 1 97 ? 13.737 -6.357 10.832 1.00 96.25 97 GLU A C 1
ATOM 730 O O . GLU A 1 97 ? 13.067 -7.100 10.107 1.00 96.25 97 GLU A O 1
ATOM 735 N N . TRP A 1 98 ? 14.302 -5.234 10.388 1.00 96.19 98 TRP A N 1
ATOM 736 C CA . TRP A 1 98 ? 14.322 -4.869 8.980 1.00 96.19 98 TRP A CA 1
ATOM 737 C C . TRP A 1 98 ? 15.454 -5.594 8.262 1.00 96.19 98 TRP A C 1
ATOM 739 O O . TRP A 1 98 ? 16.607 -5.566 8.691 1.00 96.19 98 TRP A O 1
ATOM 749 N N . ARG A 1 99 ? 15.139 -6.176 7.111 1.00 95.00 99 ARG A N 1
ATOM 750 C CA . ARG A 1 99 ? 16.118 -6.721 6.174 1.00 95.00 99 ARG A CA 1
ATOM 751 C C . ARG A 1 99 ? 15.725 -6.381 4.754 1.00 95.00 99 ARG A C 1
ATOM 753 O O . ARG A 1 99 ? 14.551 -6.199 4.455 1.00 95.00 99 ARG A O 1
ATOM 760 N N . SER A 1 100 ? 16.699 -6.379 3.865 1.00 94.94 100 SER A N 1
ATOM 761 C CA . SER A 1 100 ? 16.380 -6.386 2.453 1.00 94.94 100 SER A CA 1
ATOM 762 C C . SER A 1 100 ? 16.107 -7.807 1.972 1.00 94.94 100 SER A C 1
ATOM 764 O O . SER A 1 100 ? 16.713 -8.783 2.430 1.00 94.94 100 SER A O 1
ATOM 766 N N . ALA A 1 101 ? 15.172 -7.936 1.040 1.00 95.94 101 ALA A N 1
ATOM 767 C CA . ALA A 1 101 ? 14.913 -9.179 0.340 1.00 95.94 101 ALA A CA 1
ATOM 768 C C . ALA A 1 101 ? 16.126 -9.661 -0.477 1.00 95.94 101 ALA A C 1
ATOM 770 O O . ALA A 1 101 ? 16.374 -10.871 -0.550 1.00 95.94 101 ALA A O 1
ATOM 771 N N . TYR A 1 102 ? 16.866 -8.731 -1.088 1.00 94.88 102 TYR A N 1
ATOM 772 C CA . TYR A 1 102 ? 17.951 -8.998 -2.033 1.00 94.88 102 TYR A CA 1
ATOM 773 C C . TYR A 1 102 ? 18.883 -7.780 -2.173 1.00 94.88 102 TYR A C 1
ATOM 775 O O . TYR A 1 102 ? 18.523 -6.666 -1.811 1.00 94.88 102 TYR A O 1
ATOM 783 N N . ALA A 1 103 ? 20.095 -7.974 -2.699 1.00 92.94 103 ALA A N 1
ATOM 784 C CA . ALA A 1 103 ? 21.014 -6.856 -2.929 1.00 92.94 103 ALA A CA 1
ATOM 785 C C . ALA A 1 103 ? 20.433 -5.886 -3.982 1.00 92.94 103 ALA A C 1
ATOM 787 O O . ALA A 1 103 ? 19.938 -6.372 -5.000 1.00 92.94 103 ALA A O 1
ATOM 788 N N . PRO A 1 104 ? 20.482 -4.554 -3.793 1.00 91.25 104 PRO A N 1
ATOM 789 C CA . PRO A 1 104 ? 19.962 -3.599 -4.769 1.00 91.25 104 PRO A CA 1
ATOM 790 C C . PRO A 1 104 ? 20.744 -3.670 -6.086 1.00 91.25 104 PRO A C 1
ATOM 792 O O . PRO A 1 104 ? 21.847 -4.215 -6.141 1.00 91.25 104 PRO A O 1
ATOM 795 N N . THR A 1 105 ? 20.222 -3.066 -7.156 1.00 91.31 105 THR A N 1
ATOM 796 C CA . THR A 1 105 ? 21.024 -2.893 -8.383 1.00 91.31 105 THR A CA 1
ATOM 797 C C . THR A 1 105 ? 22.282 -2.083 -8.059 1.00 91.31 105 THR A C 1
ATOM 799 O O . THR A 1 105 ? 22.123 -0.999 -7.489 1.00 91.31 105 THR A O 1
ATOM 802 N N . PRO A 1 106 ? 23.498 -2.530 -8.426 1.00 89.19 106 PRO A N 1
ATOM 803 C CA . PRO A 1 106 ? 24.725 -1.790 -8.150 1.00 89.19 106 PRO A CA 1
ATOM 804 C C . PRO A 1 106 ? 24.689 -0.373 -8.712 1.00 89.19 106 PRO A C 1
ATOM 806 O O . PRO A 1 106 ? 24.053 -0.090 -9.728 1.00 89.19 106 PRO A O 1
ATOM 809 N N . CYS A 1 107 ? 25.373 0.545 -8.047 1.00 85.50 107 CYS A N 1
ATOM 810 C CA . CYS A 1 107 ? 25.293 1.964 -8.360 1.00 85.50 107 CYS A CA 1
ATOM 811 C C . CYS A 1 107 ? 25.796 2.278 -9.779 1.00 85.50 107 CYS A C 1
ATOM 813 O O . CYS A 1 107 ? 25.177 3.064 -10.497 1.00 85.50 107 CYS A O 1
ATOM 815 N N . GLU A 1 108 ? 26.861 1.595 -10.201 1.00 86.25 108 GLU A N 1
ATOM 816 C CA . GLU A 1 108 ? 27.446 1.635 -11.538 1.00 86.25 108 GLU A CA 1
ATOM 817 C C . GLU A 1 108 ? 26.507 1.147 -12.646 1.00 86.25 108 GLU A C 1
ATOM 819 O O . GLU A 1 108 ? 26.694 1.537 -13.796 1.00 86.25 108 GLU A O 1
ATOM 824 N N . ASP A 1 109 ? 25.493 0.357 -12.303 1.00 90.19 109 ASP A N 1
ATOM 825 C CA . ASP A 1 109 ? 24.506 -0.177 -13.236 1.00 90.19 109 ASP A CA 1
ATOM 826 C C . ASP A 1 109 ? 23.263 0.718 -13.338 1.00 90.19 109 ASP A C 1
ATOM 828 O O . ASP A 1 109 ? 22.446 0.553 -14.242 1.00 90.19 109 ASP A O 1
ATOM 832 N N . ARG A 1 110 ? 23.089 1.711 -12.457 1.00 87.19 110 ARG A N 1
ATOM 833 C CA . ARG A 1 110 ? 21.913 2.606 -12.455 1.00 87.19 110 ARG A CA 1
ATOM 834 C C . ARG A 1 110 ? 22.042 3.726 -13.494 1.00 87.19 110 ARG A C 1
ATOM 836 O O . ARG A 1 110 ? 21.998 4.916 -13.167 1.00 87.19 110 ARG A O 1
ATOM 843 N N . ARG A 1 111 ? 22.236 3.348 -14.757 1.00 86.06 111 ARG A N 1
ATOM 844 C CA . ARG A 1 111 ? 22.480 4.235 -15.907 1.00 86.06 111 ARG A CA 1
ATOM 845 C C . ARG A 1 111 ? 21.360 4.142 -16.937 1.00 86.06 111 ARG A C 1
ATOM 847 O O . ARG A 1 111 ? 20.683 3.127 -17.033 1.00 86.06 111 ARG A O 1
ATOM 854 N N . LEU A 1 112 ? 21.172 5.206 -17.721 1.00 86.75 112 LEU A N 1
ATOM 855 C CA . LEU A 1 112 ? 20.081 5.290 -18.703 1.00 86.75 112 LEU A CA 1
ATOM 856 C C . LEU A 1 112 ? 20.147 4.207 -19.788 1.00 86.75 112 LEU A C 1
ATOM 858 O O . LEU A 1 112 ? 19.109 3.754 -20.252 1.00 86.75 112 LEU A O 1
ATOM 862 N N . ASP A 1 113 ? 21.346 3.782 -20.177 1.00 90.38 113 ASP A N 1
ATOM 863 C CA . ASP A 1 113 ? 21.574 2.698 -21.137 1.00 90.38 113 ASP A CA 1
ATOM 864 C C . ASP A 1 113 ? 21.272 1.300 -20.568 1.00 90.38 113 ASP A C 1
ATOM 866 O O . ASP A 1 113 ? 21.086 0.360 -21.335 1.00 90.38 113 ASP A O 1
ATOM 870 N N . ASN A 1 114 ? 21.147 1.166 -19.243 1.00 92.50 114 ASN A N 1
ATOM 871 C CA . ASN A 1 114 ? 20.722 -0.057 -18.557 1.00 92.50 114 ASN A CA 1
ATOM 872 C C . ASN A 1 114 ? 19.212 -0.064 -18.228 1.00 92.50 114 ASN A C 1
ATOM 874 O O . ASN A 1 114 ? 18.753 -0.877 -17.425 1.00 92.50 114 ASN A O 1
ATOM 878 N N . VAL A 1 115 ? 18.419 0.850 -18.799 1.00 92.38 115 VAL A N 1
ATOM 879 C CA . VAL A 1 115 ? 16.970 0.931 -18.558 1.00 92.38 115 VAL A CA 1
ATOM 880 C C . VAL A 1 115 ? 16.192 0.181 -19.634 1.00 92.38 115 VAL A C 1
ATOM 882 O O . VAL A 1 115 ? 16.259 0.501 -20.818 1.00 92.38 115 VAL A O 1
ATOM 885 N N . ASP A 1 116 ? 15.340 -0.743 -19.200 1.00 95.38 116 ASP A N 1
ATOM 886 C CA . ASP A 1 116 ? 14.248 -1.284 -20.005 1.00 95.38 116 ASP A CA 1
ATOM 887 C C . ASP A 1 116 ? 12.995 -0.440 -19.734 1.00 95.38 116 ASP A C 1
ATOM 889 O O . ASP A 1 116 ? 12.316 -0.604 -18.715 1.00 95.38 116 ASP A O 1
ATOM 893 N N . VAL A 1 117 ? 12.715 0.514 -20.628 1.00 93.44 117 VAL A N 1
ATOM 894 C CA . VAL A 1 117 ? 11.579 1.447 -20.503 1.00 93.44 117 VAL A CA 1
ATOM 895 C C . VAL A 1 117 ? 10.225 0.761 -20.677 1.00 93.44 117 VAL A C 1
ATOM 897 O O . VAL A 1 117 ? 9.218 1.253 -20.168 1.00 93.44 117 VAL A O 1
ATOM 900 N N . GLU A 1 118 ? 10.174 -0.367 -21.385 1.00 95.31 118 GLU A N 1
ATOM 901 C CA . GLU A 1 118 ? 8.921 -1.080 -21.606 1.00 95.31 118 GLU A CA 1
ATOM 902 C C . GLU A 1 118 ? 8.492 -1.800 -20.328 1.00 95.31 118 GLU A C 1
ATOM 904 O O . GLU A 1 118 ? 7.345 -1.670 -19.901 1.00 95.31 118 GLU A O 1
ATOM 909 N N . ALA A 1 119 ? 9.413 -2.524 -19.690 1.00 96.56 119 ALA A N 1
ATOM 910 C CA . ALA A 1 119 ? 9.150 -3.196 -18.422 1.00 96.56 119 ALA A CA 1
ATOM 911 C C . ALA A 1 119 ? 9.209 -2.237 -17.221 1.00 96.56 119 ALA A C 1
ATOM 913 O O . ALA A 1 119 ? 8.531 -2.458 -16.216 1.00 96.56 119 ALA A O 1
ATOM 914 N N . GLY A 1 120 ? 9.972 -1.146 -17.326 1.00 95.31 120 GLY A N 1
ATOM 915 C CA . GLY A 1 120 ? 10.242 -0.225 -16.227 1.00 95.31 120 GLY A CA 1
ATOM 916 C C . GLY A 1 120 ? 11.211 -0.823 -15.205 1.00 95.31 120 GLY A C 1
ATOM 917 O O . GLY A 1 120 ? 10.932 -0.797 -14.004 1.00 95.31 120 GLY A O 1
ATOM 918 N N . ARG A 1 121 ? 12.323 -1.399 -15.667 1.00 95.75 121 ARG A N 1
ATOM 919 C CA . ARG A 1 121 ? 13.311 -2.118 -14.842 1.00 95.75 121 ARG A CA 1
ATOM 920 C C . ARG A 1 121 ? 14.743 -1.811 -15.265 1.00 95.75 121 ARG A C 1
ATOM 922 O O . ARG A 1 121 ? 14.967 -1.304 -16.364 1.00 95.75 121 ARG A O 1
ATOM 929 N N . TRP A 1 122 ? 15.693 -2.178 -14.418 1.00 95.31 122 TRP A N 1
ATOM 930 C CA . TRP A 1 122 ? 17.095 -2.279 -14.808 1.00 95.31 122 TRP A CA 1
ATOM 931 C C . TRP A 1 122 ? 17.337 -3.590 -15.559 1.00 95.31 122 TRP A C 1
ATOM 933 O O . TRP A 1 122 ? 16.860 -4.644 -15.132 1.00 95.31 122 TRP A O 1
ATOM 943 N N . ILE A 1 123 ? 18.068 -3.534 -16.674 1.00 96.75 123 ILE A N 1
ATOM 944 C CA . ILE A 1 123 ? 18.348 -4.712 -17.507 1.00 96.75 123 ILE A CA 1
ATOM 945 C C . ILE A 1 123 ? 19.259 -5.687 -16.750 1.00 96.75 123 ILE A C 1
ATOM 947 O O . ILE A 1 123 ? 18.978 -6.884 -16.743 1.00 96.75 123 ILE A O 1
ATOM 951 N N . SER A 1 124 ? 20.306 -5.187 -16.081 1.00 96.50 124 SER A N 1
ATOM 952 C CA . SER A 1 124 ? 21.315 -6.030 -15.419 1.00 96.50 124 SER A CA 1
ATOM 953 C C . SER A 1 124 ? 20.777 -6.855 -14.245 1.00 96.50 124 SER A C 1
ATOM 955 O O . SER A 1 124 ? 21.055 -8.050 -14.157 1.00 96.50 124 SER A O 1
ATOM 957 N N . SER A 1 125 ? 19.991 -6.245 -13.357 1.00 96.44 125 SER A N 1
ATOM 958 C CA . SER A 1 125 ? 19.464 -6.901 -12.152 1.00 96.44 125 SER A CA 1
ATOM 959 C C . SER A 1 125 ? 18.069 -7.493 -12.332 1.00 96.44 125 SER A C 1
ATOM 961 O O . SER A 1 125 ? 17.634 -8.302 -11.515 1.00 96.44 125 SER A O 1
ATOM 963 N N . ASN A 1 126 ? 17.343 -7.085 -13.379 1.00 97.81 126 ASN A N 1
ATOM 964 C CA . ASN A 1 126 ? 15.917 -7.362 -13.533 1.00 97.81 126 ASN A CA 1
ATOM 965 C C . ASN A 1 126 ? 15.057 -6.805 -12.369 1.00 97.81 126 ASN A C 1
ATOM 967 O O . ASN A 1 126 ? 13.957 -7.298 -12.122 1.00 97.81 126 ASN A O 1
ATOM 971 N N . HIS A 1 127 ? 15.536 -5.789 -11.640 1.00 96.62 127 HIS A N 1
ATOM 972 C CA . HIS A 1 127 ? 14.772 -5.130 -10.575 1.00 96.62 127 HIS A CA 1
ATOM 973 C C . HIS A 1 127 ? 13.956 -3.948 -11.109 1.00 96.62 127 HIS A C 1
ATOM 975 O O . HIS A 1 127 ? 14.414 -3.225 -12.003 1.00 96.62 127 HIS A O 1
ATOM 981 N N . PRO A 1 128 ? 12.750 -3.692 -10.571 1.00 95.81 128 PRO A N 1
ATOM 982 C CA . PRO A 1 128 ? 11.977 -2.516 -10.934 1.00 95.81 128 PRO A CA 1
ATOM 983 C C . PRO A 1 128 ? 12.713 -1.252 -10.481 1.00 95.81 128 PRO A C 1
ATOM 985 O O . PRO A 1 128 ? 13.046 -1.109 -9.317 1.00 95.81 128 PRO A O 1
ATOM 988 N N . ILE A 1 129 ? 12.888 -0.281 -11.376 1.00 93.50 129 ILE A N 1
ATOM 989 C CA . ILE A 1 129 ? 13.459 1.035 -11.036 1.00 93.50 129 ILE A CA 1
ATOM 990 C C . ILE A 1 129 ? 12.690 1.671 -9.862 1.00 93.50 129 ILE A C 1
ATOM 992 O O . ILE A 1 129 ? 11.459 1.628 -9.848 1.00 93.50 129 ILE A O 1
ATOM 996 N N . ALA A 1 130 ? 13.376 2.292 -8.904 1.00 91.00 130 ALA A N 1
ATOM 997 C CA . ALA A 1 130 ? 12.734 2.985 -7.783 1.00 91.00 130 ALA A CA 1
ATOM 998 C C . ALA A 1 130 ? 11.657 3.989 -8.248 1.00 91.00 130 ALA A C 1
ATOM 1000 O O . ALA A 1 130 ? 11.847 4.722 -9.224 1.00 91.00 130 ALA A O 1
ATOM 1001 N N . ARG A 1 131 ? 10.513 4.041 -7.560 1.00 92.50 131 ARG A N 1
ATOM 1002 C CA . ARG A 1 131 ? 9.377 4.917 -7.904 1.00 92.50 131 ARG A CA 1
ATOM 1003 C C . ARG A 1 131 ? 8.475 5.141 -6.699 1.00 92.50 131 ARG A C 1
ATOM 1005 O O . ARG A 1 131 ? 8.423 4.291 -5.818 1.00 92.50 131 ARG A O 1
ATOM 1012 N N . HIS A 1 132 ? 7.719 6.231 -6.714 1.00 92.38 132 HIS A N 1
ATOM 1013 C CA . HIS A 1 132 ? 6.683 6.448 -5.713 1.00 92.38 132 HIS A CA 1
ATOM 1014 C C . HIS A 1 132 ? 5.583 5.409 -5.888 1.00 92.38 132 HIS A C 1
ATOM 1016 O O . HIS A 1 132 ? 5.080 5.244 -7.002 1.00 92.38 132 HIS A O 1
ATOM 1022 N N . SER A 1 133 ? 5.214 4.714 -4.813 1.00 92.50 133 SER A N 1
ATOM 1023 C CA . SER A 1 133 ? 4.154 3.710 -4.888 1.00 92.50 133 SER A CA 1
ATOM 1024 C C . SER A 1 133 ? 2.757 4.277 -4.642 1.00 92.50 133 SER A C 1
ATOM 1026 O O . SER A 1 133 ? 1.826 3.716 -5.183 1.00 92.50 133 SER A O 1
ATOM 1028 N N . TYR A 1 134 ? 2.565 5.401 -3.947 1.00 89.81 134 TYR A N 1
ATOM 1029 C CA . TYR A 1 134 ? 1.250 6.046 -3.758 1.00 89.81 134 TYR A CA 1
ATOM 1030 C C . TYR A 1 134 ? 0.084 5.104 -3.360 1.00 89.81 134 TYR A C 1
ATOM 1032 O O . TYR A 1 134 ? -1.010 5.265 -3.888 1.00 89.81 134 TYR A O 1
ATOM 1040 N N . ASP A 1 135 ? 0.306 4.118 -2.482 1.00 90.56 135 ASP A N 1
ATOM 1041 C CA . ASP A 1 135 ? -0.684 3.063 -2.152 1.00 90.56 135 ASP A CA 1
ATOM 1042 C C . ASP A 1 135 ? -1.034 2.110 -3.318 1.00 90.56 135 ASP A C 1
ATOM 1044 O O . ASP A 1 135 ? -2.112 1.532 -3.402 1.00 90.56 135 ASP A O 1
ATOM 1048 N N . LEU A 1 136 ? -0.112 1.947 -4.269 1.00 95.06 136 LEU A N 1
ATOM 1049 C CA . LEU A 1 136 ? -0.224 1.041 -5.418 1.00 95.06 136 LEU A CA 1
ATOM 1050 C C . LEU A 1 136 ? 0.638 -0.208 -5.246 1.00 95.06 136 LEU A C 1
ATOM 1052 O O . LEU A 1 136 ? 1.319 -0.650 -6.182 1.00 95.06 136 LEU A O 1
ATOM 1056 N N . LEU A 1 137 ? 0.597 -0.746 -4.031 1.00 96.75 137 LEU A N 1
ATOM 1057 C CA . LEU A 1 137 ? 1.131 -2.047 -3.664 1.00 96.75 137 LEU A CA 1
ATOM 1058 C C . LEU A 1 137 ? -0.034 -2.939 -3.240 1.00 96.75 137 LEU A C 1
ATOM 1060 O O . LEU A 1 137 ? -0.929 -2.475 -2.547 1.00 96.75 137 LEU A O 1
ATOM 1064 N N . ALA A 1 138 ? -0.020 -4.211 -3.624 1.00 97.62 138 ALA A N 1
ATOM 1065 C CA . ALA A 1 138 ? -0.997 -5.183 -3.132 1.00 97.62 138 ALA A CA 1
ATOM 1066 C C . ALA A 1 138 ? -0.375 -6.578 -3.049 1.00 97.62 138 ALA A C 1
ATOM 1068 O O . ALA A 1 138 ? 0.467 -6.924 -3.879 1.00 97.62 138 ALA A O 1
ATOM 1069 N N . ILE A 1 139 ? -0.817 -7.384 -2.082 1.00 98.25 139 ILE A N 1
ATOM 1070 C CA . ILE A 1 139 ? -0.508 -8.818 -2.016 1.00 98.25 139 ILE A CA 1
ATOM 1071 C C . ILE A 1 139 ? -1.689 -9.584 -2.592 1.00 98.25 139 ILE A C 1
ATOM 1073 O O . ILE A 1 139 ? -2.808 -9.457 -2.094 1.00 98.25 139 ILE A O 1
ATOM 1077 N N . ALA A 1 140 ? -1.461 -10.356 -3.653 1.00 97.56 140 ALA A N 1
ATOM 1078 C CA . ALA A 1 140 ? -2.539 -11.063 -4.338 1.00 97.56 140 ALA A CA 1
ATOM 1079 C C . ALA A 1 140 ? -2.080 -12.361 -5.017 1.00 97.56 140 ALA A C 1
ATOM 1081 O O . ALA A 1 140 ? -0.887 -12.632 -5.173 1.00 97.56 140 ALA A O 1
ATOM 1082 N N . GLY A 1 141 ? -3.062 -13.145 -5.467 1.00 94.69 141 GLY A N 1
ATOM 1083 C CA . GLY A 1 141 ? -2.850 -14.434 -6.123 1.00 94.69 141 GLY A CA 1
ATOM 1084 C C . GLY A 1 141 ? -2.479 -15.560 -5.154 1.00 94.69 141 GLY A C 1
ATOM 1085 O O . GLY A 1 141 ? -2.164 -15.331 -3.989 1.00 94.69 141 GLY A O 1
ATOM 1086 N N . GLU A 1 142 ? -2.501 -16.796 -5.653 1.00 89.44 142 GLU A N 1
ATOM 1087 C CA . GLU A 1 142 ? -2.251 -18.000 -4.842 1.00 89.44 142 GLU A CA 1
ATOM 1088 C C . GLU A 1 142 ? -0.846 -18.033 -4.222 1.00 89.44 142 GLU A C 1
ATOM 1090 O O . GLU A 1 142 ? -0.658 -18.574 -3.139 1.00 89.44 142 GLU A O 1
ATOM 1095 N N . ALA A 1 143 ? 0.140 -17.428 -4.890 1.00 90.69 143 ALA A N 1
ATOM 1096 C CA . ALA A 1 143 ? 1.516 -17.348 -4.402 1.00 90.69 143 ALA A CA 1
ATOM 1097 C C . ALA A 1 143 ? 1.761 -16.182 -3.418 1.00 90.69 143 ALA A C 1
ATOM 1099 O O . ALA A 1 143 ? 2.884 -16.036 -2.923 1.00 90.69 143 ALA A O 1
ATOM 1100 N N . ALA A 1 144 ? 0.736 -15.360 -3.141 1.00 95.62 144 ALA A N 1
ATOM 1101 C CA . ALA A 1 144 ? 0.840 -14.131 -2.355 1.00 95.62 144 ALA A CA 1
ATOM 1102 C C . ALA A 1 144 ? 1.996 -13.240 -2.851 1.00 95.62 144 ALA A C 1
ATOM 1104 O O . ALA A 1 144 ? 2.926 -12.916 -2.110 1.00 95.62 144 ALA A O 1
ATOM 1105 N N . GLU A 1 145 ? 1.961 -12.898 -4.141 1.00 97.81 145 GLU A N 1
ATOM 1106 C CA . GLU A 1 145 ? 2.959 -12.027 -4.762 1.00 97.81 145 GLU A CA 1
ATOM 1107 C C . GLU A 1 145 ? 2.683 -10.563 -4.418 1.00 97.81 145 GLU A C 1
ATOM 1109 O O . GLU A 1 145 ? 1.529 -10.129 -4.371 1.00 97.81 145 GLU A O 1
ATOM 1114 N N . LEU A 1 146 ? 3.754 -9.788 -4.249 1.00 98.56 146 LEU A N 1
ATOM 1115 C CA . LEU A 1 146 ? 3.686 -8.333 -4.160 1.00 98.56 146 LEU A CA 1
ATOM 1116 C C . LEU A 1 146 ? 3.576 -7.743 -5.563 1.00 98.56 146 LEU A C 1
ATOM 1118 O O . LEU A 1 146 ? 4.513 -7.830 -6.355 1.00 98.56 146 LEU A O 1
ATOM 1122 N N . PHE A 1 147 ? 2.463 -7.084 -5.856 1.00 98.44 147 PHE A N 1
ATOM 1123 C CA . PHE A 1 147 ? 2.267 -6.339 -7.092 1.00 98.44 147 PHE A CA 1
ATOM 1124 C C . PHE A 1 147 ? 2.584 -4.859 -6.898 1.00 98.44 147 PHE A C 1
ATOM 1126 O O . PHE A 1 147 ? 2.106 -4.231 -5.959 1.00 98.44 147 PHE A O 1
ATOM 1133 N N . LEU A 1 148 ? 3.356 -4.300 -7.830 1.00 97.69 148 LEU A N 1
ATOM 1134 C CA . LEU A 1 148 ? 3.687 -2.882 -7.930 1.00 97.69 148 LEU A CA 1
ATOM 1135 C C . LEU A 1 148 ? 3.030 -2.310 -9.186 1.00 97.69 148 LEU A C 1
ATOM 1137 O O . LEU A 1 148 ? 3.446 -2.616 -10.310 1.00 97.69 148 LEU A O 1
ATOM 1141 N N . PHE A 1 149 ? 2.017 -1.461 -9.000 1.00 97.00 149 PHE A N 1
ATOM 1142 C CA . PHE A 1 149 ? 1.253 -0.898 -10.118 1.00 97.00 149 PHE A CA 1
ATOM 1143 C C . PHE A 1 149 ? 1.711 0.492 -10.541 1.00 97.00 149 PHE A C 1
ATOM 1145 O O . PHE A 1 149 ? 1.327 0.932 -11.618 1.00 97.00 149 PHE A O 1
ATOM 1152 N N . ALA A 1 150 ? 2.499 1.196 -9.732 1.00 94.56 150 ALA A N 1
ATOM 1153 C CA . ALA A 1 150 ? 2.884 2.569 -10.032 1.00 94.56 150 ALA A CA 1
ATOM 1154 C C . ALA A 1 150 ? 3.842 2.687 -11.235 1.00 94.56 150 ALA A C 1
ATOM 1156 O O . ALA A 1 150 ? 4.782 1.897 -11.402 1.00 94.56 150 ALA A O 1
ATOM 1157 N N . LYS A 1 151 ? 3.638 3.744 -12.030 1.00 92.62 151 LYS A N 1
ATOM 1158 C CA . LYS A 1 151 ? 4.565 4.188 -13.085 1.00 92.62 151 LYS A CA 1
ATOM 1159 C C . LYS A 1 151 ? 5.961 4.485 -12.561 1.00 92.62 151 LYS A C 1
ATOM 1161 O O . LYS A 1 151 ? 6.141 4.930 -11.429 1.00 92.62 151 LYS A O 1
ATOM 1166 N N . VAL A 1 152 ? 6.959 4.304 -13.427 1.00 89.56 152 VAL A N 1
ATOM 1167 C CA . VAL A 1 152 ? 8.337 4.692 -13.114 1.00 89.56 152 VAL A CA 1
ATOM 1168 C C . VAL A 1 152 ? 8.442 6.211 -13.138 1.00 89.56 152 VAL A C 1
ATOM 1170 O O . VAL A 1 152 ? 8.184 6.848 -14.160 1.00 89.56 152 VAL A O 1
ATOM 1173 N N . GLN A 1 153 ? 8.863 6.777 -12.012 1.00 82.56 153 GLN A N 1
ATOM 1174 C CA . GLN A 1 153 ? 9.229 8.184 -11.871 1.00 82.56 153 GLN A CA 1
ATOM 1175 C C . GLN A 1 153 ? 10.463 8.272 -10.974 1.00 82.56 153 GLN A C 1
ATOM 1177 O O . GLN A 1 153 ? 10.406 8.812 -9.875 1.00 82.56 153 GLN A O 1
ATOM 1182 N N . GLY A 1 154 ? 11.565 7.653 -11.385 1.00 72.00 154 GLY A N 1
ATOM 1183 C CA . GLY A 1 154 ? 12.745 7.476 -10.542 1.00 72.00 154 GLY A CA 1
ATOM 1184 C C . GLY A 1 154 ? 13.922 8.293 -11.039 1.00 72.00 154 GLY A C 1
ATOM 1185 O O . GLY A 1 154 ? 14.492 7.955 -12.073 1.00 72.00 154 GLY A O 1
ATOM 1186 N N . ARG A 1 155 ? 14.324 9.346 -10.310 1.00 68.75 155 ARG A N 1
ATOM 1187 C CA . ARG A 1 155 ? 15.727 9.776 -10.347 1.00 68.75 155 ARG A CA 1
ATOM 1188 C C . ARG A 1 155 ? 16.465 8.947 -9.338 1.00 68.75 155 ARG A C 1
ATOM 1190 O O . ARG A 1 155 ? 17.301 8.228 -9.792 1.00 68.75 155 ARG A O 1
ATOM 1197 N N . GLY A 1 156 ? 16.115 9.029 -8.053 1.00 60.41 156 GLY A N 1
ATOM 1198 C CA . GLY A 1 156 ? 16.967 8.820 -6.887 1.00 60.41 156 GLY A CA 1
ATOM 1199 C C . GLY A 1 156 ? 18.042 9.917 -6.745 1.00 60.41 156 GLY A C 1
ATOM 1200 O O . GLY A 1 156 ? 18.334 10.656 -7.685 1.00 60.41 156 GLY A O 1
ATOM 1201 N N . ARG A 1 157 ? 18.665 10.058 -5.569 1.00 63.69 157 ARG A N 1
ATOM 1202 C CA . ARG A 1 157 ? 19.918 10.824 -5.374 1.00 63.69 157 ARG A CA 1
ATOM 1203 C C . ARG A 1 157 ? 21.062 9.840 -5.129 1.00 63.69 157 ARG A C 1
ATOM 1205 O O . ARG A 1 157 ? 20.864 8.911 -4.361 1.00 63.69 157 ARG A O 1
ATOM 1212 N N . GLY A 1 158 ? 22.236 10.038 -5.739 1.00 62.94 158 GLY A N 1
ATOM 1213 C CA . GLY A 1 158 ? 23.462 9.352 -5.298 1.00 62.94 158 GLY A CA 1
ATOM 1214 C C . GLY A 1 158 ? 24.322 8.697 -6.378 1.00 62.94 158 GLY A C 1
ATOM 1215 O O . GLY A 1 158 ? 25.531 8.879 -6.332 1.00 62.94 158 GLY A O 1
ATOM 1216 N N . CYS A 1 159 ? 23.747 7.997 -7.364 1.00 72.62 159 CYS A N 1
ATOM 1217 C CA . CYS A 1 159 ? 24.577 7.135 -8.220 1.00 72.62 159 CYS A CA 1
ATOM 1218 C C . CYS 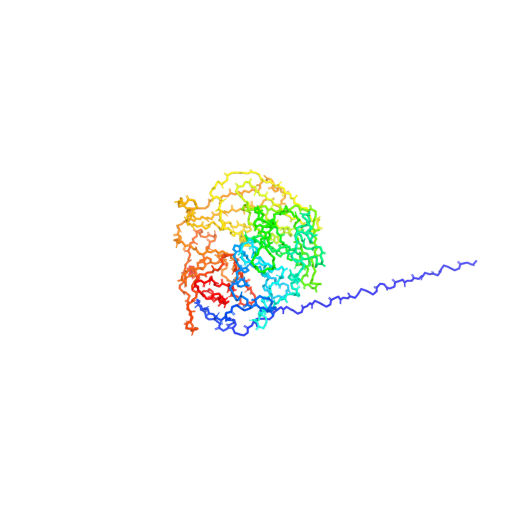A 1 159 ? 25.211 7.816 -9.427 1.00 72.62 159 CYS A C 1
ATOM 1220 O O . CYS A 1 159 ? 26.430 7.804 -9.589 1.00 72.62 159 CYS A O 1
ATOM 1222 N N . HIS A 1 160 ? 24.404 8.466 -10.260 1.00 70.44 160 HIS A N 1
ATOM 1223 C CA . HIS A 1 160 ? 24.900 9.133 -11.455 1.00 70.44 160 HIS A CA 1
ATOM 1224 C C . HIS A 1 160 ? 24.185 10.464 -11.671 1.00 70.44 160 HIS A C 1
ATOM 1226 O O . HIS A 1 160 ? 22.993 10.622 -11.393 1.00 70.44 160 HIS A O 1
ATOM 1232 N N . ARG A 1 161 ? 24.922 11.455 -12.183 1.00 71.25 161 ARG A N 1
ATOM 1233 C CA . ARG A 1 161 ? 24.318 12.699 -12.658 1.00 71.25 161 ARG A CA 1
ATOM 1234 C C . ARG A 1 161 ? 23.661 12.402 -14.004 1.00 71.25 161 ARG A C 1
ATOM 1236 O O . ARG A 1 161 ? 24.359 12.161 -14.981 1.00 71.25 161 ARG A O 1
ATOM 1243 N N . LEU A 1 162 ? 22.331 12.404 -14.039 1.00 69.94 162 LEU A N 1
ATOM 1244 C CA . LEU A 1 162 ? 21.591 12.333 -15.300 1.00 69.94 162 LEU A CA 1
ATOM 1245 C C . LEU A 1 162 ? 21.915 13.548 -16.193 1.00 69.94 162 LEU A C 1
ATOM 1247 O O . LEU A 1 162 ? 22.288 14.601 -15.652 1.00 69.94 162 LEU A O 1
ATOM 1251 N N . PRO A 1 163 ? 21.771 13.422 -17.529 1.00 75.25 163 PRO A N 1
ATOM 1252 C CA . PRO A 1 163 ? 21.947 14.532 -18.458 1.00 75.25 163 PRO A CA 1
ATOM 1253 C C . PRO A 1 163 ? 21.138 15.766 -18.052 1.00 75.25 163 PRO A C 1
ATOM 1255 O O . PRO A 1 163 ? 20.047 15.669 -17.479 1.00 75.25 163 PRO A O 1
ATOM 1258 N N . GLU A 1 164 ? 21.672 16.945 -18.360 1.00 75.44 164 GLU A N 1
ATOM 1259 C CA . GLU A 1 164 ? 20.965 18.203 -18.138 1.00 75.44 164 GLU A CA 1
ATOM 1260 C C . GLU A 1 164 ? 19.616 18.193 -18.881 1.00 75.44 164 GLU A C 1
ATOM 1262 O O . GLU A 1 164 ? 19.537 17.800 -20.042 1.00 75.44 164 GLU A O 1
ATOM 1267 N N . GLY A 1 165 ? 18.531 18.551 -18.185 1.00 73.06 165 GLY A N 1
ATOM 1268 C CA . GLY A 1 165 ? 17.167 18.504 -18.729 1.00 73.06 165 GLY A CA 1
ATOM 1269 C C . GLY A 1 165 ? 16.418 17.170 -18.572 1.00 73.06 165 GLY A C 1
ATOM 1270 O O . GLY A 1 165 ? 15.212 17.149 -18.800 1.00 73.06 165 GLY A O 1
ATOM 1271 N N . GLN A 1 166 ? 17.062 16.087 -18.115 1.00 70.44 166 GLN A N 1
ATOM 1272 C CA . GLN A 1 166 ? 16.394 14.814 -17.790 1.00 70.44 166 GLN A CA 1
ATOM 1273 C C . GLN A 1 166 ? 16.527 14.490 -16.296 1.00 70.44 166 GLN A C 1
ATOM 1275 O O . GLN A 1 166 ? 17.409 13.737 -15.884 1.00 70.44 166 GLN A O 1
ATOM 1280 N N . PRO A 1 167 ? 15.674 15.077 -15.439 1.00 65.81 167 PRO A N 1
ATOM 1281 C CA . PRO A 1 167 ? 15.845 14.979 -13.999 1.00 65.81 167 PRO A CA 1
ATOM 1282 C C . PRO A 1 167 ? 15.480 13.615 -13.412 1.00 65.81 167 PRO A C 1
ATOM 1284 O O . PRO A 1 167 ? 15.745 13.450 -12.233 1.00 65.81 167 PRO A O 1
ATOM 1287 N N . TYR A 1 168 ? 14.869 12.681 -14.147 1.00 75.06 168 TYR A N 1
ATOM 1288 C CA . TYR A 1 168 ? 14.523 11.325 -13.692 1.00 75.06 168 TYR A CA 1
ATOM 1289 C C . TYR A 1 168 ? 14.216 10.409 -14.884 1.00 75.06 168 TYR A C 1
ATOM 1291 O O . TYR A 1 168 ? 13.898 10.887 -15.973 1.00 75.06 168 TYR A O 1
ATOM 1299 N N . VAL A 1 169 ? 14.263 9.093 -14.659 1.00 81.00 169 VAL A N 1
ATOM 1300 C CA . VAL A 1 169 ? 13.708 8.099 -15.580 1.00 81.00 169 VAL A CA 1
ATOM 1301 C C . VAL A 1 169 ? 12.186 8.130 -15.464 1.00 81.00 169 VAL A C 1
ATOM 1303 O O . VAL A 1 169 ? 11.629 7.904 -14.386 1.00 81.00 169 VAL A O 1
ATOM 1306 N N . ILE A 1 170 ? 11.519 8.406 -16.583 1.00 84.69 170 ILE A N 1
ATOM 1307 C CA . ILE A 1 170 ? 10.075 8.233 -16.740 1.00 84.69 170 ILE A CA 1
ATOM 1308 C C . ILE A 1 170 ? 9.867 7.054 -17.667 1.00 84.69 170 ILE A C 1
ATOM 1310 O O . ILE A 1 170 ? 10.374 7.045 -18.787 1.00 84.69 170 ILE A O 1
ATOM 1314 N N . ALA A 1 171 ? 9.090 6.085 -17.212 1.00 87.12 171 ALA A N 1
ATOM 1315 C CA . ALA A 1 171 ? 8.658 4.990 -18.051 1.00 87.12 171 ALA A CA 1
ATOM 1316 C C . ALA A 1 171 ? 7.225 4.608 -17.696 1.00 87.12 171 ALA A C 1
ATOM 1318 O O . ALA A 1 171 ? 6.849 4.551 -16.521 1.00 87.12 171 ALA A O 1
ATOM 1319 N N . GLU A 1 172 ? 6.436 4.332 -18.734 1.00 88.88 172 GLU A N 1
ATOM 1320 C CA . GLU A 1 172 ? 5.109 3.745 -18.569 1.00 88.88 172 GLU A CA 1
ATOM 1321 C C . GLU A 1 172 ? 5.229 2.405 -17.849 1.00 88.88 172 GLU A C 1
ATOM 1323 O O . GLU A 1 172 ? 4.479 2.172 -16.916 1.00 88.88 172 GLU A O 1
ATOM 1328 N N . GLY A 1 173 ? 6.212 1.568 -18.195 1.00 93.50 173 GLY A N 1
ATOM 1329 C CA . GLY A 1 173 ? 6.481 0.315 -17.496 1.00 93.50 173 GLY A CA 1
ATOM 1330 C C . GLY A 1 173 ? 5.325 -0.693 -17.525 1.00 93.50 173 GLY A C 1
ATOM 1331 O O . GLY A 1 173 ? 4.222 -0.448 -18.028 1.00 93.50 173 GLY A O 1
ATOM 1332 N N . ARG A 1 174 ? 5.570 -1.855 -16.924 1.00 97.06 174 ARG A N 1
ATOM 1333 C CA . ARG A 1 174 ? 4.544 -2.874 -16.673 1.00 97.06 174 ARG A CA 1
ATOM 1334 C C . ARG A 1 174 ? 4.240 -2.954 -15.186 1.00 97.06 174 ARG A C 1
ATOM 1336 O O . ARG A 1 174 ? 5.064 -2.562 -14.360 1.00 97.06 174 ARG A O 1
ATOM 1343 N N . VAL A 1 175 ? 3.083 -3.519 -14.844 1.00 98.06 175 VAL A N 1
ATOM 1344 C CA . VAL A 1 175 ? 2.858 -3.993 -13.472 1.00 98.06 175 VAL A CA 1
ATOM 1345 C C . VAL A 1 175 ? 3.908 -5.064 -13.181 1.00 98.06 175 VAL A C 1
ATOM 1347 O O . VAL A 1 175 ? 3.994 -6.061 -13.913 1.00 98.06 175 VAL A O 1
ATOM 1350 N N . ALA A 1 176 ? 4.710 -4.830 -12.146 1.00 98.19 176 ALA A N 1
ATOM 1351 C CA . ALA A 1 176 ? 5.732 -5.757 -11.681 1.00 98.19 176 ALA A CA 1
ATOM 1352 C C . ALA A 1 176 ? 5.153 -6.626 -10.559 1.00 98.19 176 ALA A C 1
ATOM 1354 O O . ALA A 1 176 ? 4.347 -6.148 -9.764 1.00 98.19 176 ALA A O 1
ATOM 1355 N N . ALA A 1 177 ? 5.551 -7.893 -10.507 1.00 98.44 177 ALA A N 1
ATOM 1356 C CA . ALA A 1 177 ? 5.156 -8.831 -9.466 1.00 98.44 177 ALA A CA 1
ATOM 1357 C C . ALA A 1 177 ? 6.410 -9.450 -8.849 1.00 98.44 177 ALA A C 1
ATOM 1359 O O . ALA A 1 177 ? 7.267 -9.962 -9.575 1.00 98.44 177 ALA A O 1
ATOM 1360 N N . TYR A 1 178 ? 6.523 -9.363 -7.532 1.00 98.69 178 TYR A N 1
ATOM 1361 C CA . TYR A 1 178 ? 7.604 -9.930 -6.748 1.00 98.69 178 TYR A CA 1
ATOM 1362 C C . TYR A 1 178 ? 7.110 -11.178 -6.030 1.00 98.69 178 TYR A C 1
ATOM 1364 O O . TYR A 1 178 ? 6.140 -11.126 -5.276 1.00 98.69 178 TYR A O 1
ATOM 1372 N N . ASP A 1 179 ? 7.807 -12.283 -6.265 1.00 98.12 179 ASP A N 1
ATOM 1373 C CA . ASP A 1 179 ? 7.615 -13.552 -5.574 1.00 98.12 179 ASP A CA 1
ATOM 1374 C C . ASP A 1 179 ? 8.485 -13.564 -4.305 1.00 98.12 179 ASP A C 1
ATOM 1376 O O . ASP A 1 179 ? 9.718 -13.612 -4.430 1.00 98.12 179 ASP A O 1
ATOM 1380 N N . PRO A 1 180 ? 7.896 -13.523 -3.092 1.00 96.88 180 PRO A N 1
ATOM 1381 C CA . PRO A 1 180 ? 8.680 -13.450 -1.864 1.00 96.88 180 PRO A CA 1
ATOM 1382 C C . PRO A 1 180 ? 9.453 -14.733 -1.533 1.00 96.88 180 PRO A C 1
ATOM 1384 O O . PRO A 1 180 ? 10.489 -14.644 -0.870 1.00 96.88 180 PRO A O 1
ATOM 1387 N N . ASP A 1 181 ? 9.014 -15.899 -2.019 1.00 95.69 181 ASP A N 1
ATOM 1388 C CA . ASP A 1 181 ? 9.713 -17.172 -1.797 1.00 95.69 181 ASP A CA 1
ATOM 1389 C C . ASP A 1 181 ? 10.932 -17.289 -2.704 1.00 95.69 181 ASP A C 1
ATOM 1391 O O . ASP A 1 181 ? 12.033 -17.633 -2.267 1.00 95.69 181 ASP A O 1
ATOM 1395 N N . ARG A 1 182 ? 10.747 -16.984 -3.992 1.00 96.62 182 ARG A N 1
ATOM 1396 C CA . ARG A 1 182 ? 11.820 -17.068 -4.993 1.00 96.62 182 ARG A CA 1
ATOM 1397 C C . ARG A 1 182 ? 12.717 -15.840 -5.000 1.00 96.62 182 ARG A C 1
ATOM 1399 O O . ARG A 1 182 ? 13.786 -15.896 -5.607 1.00 96.62 182 ARG A O 1
ATOM 1406 N N . ARG A 1 183 ? 12.285 -14.753 -4.355 1.00 96.56 183 ARG A N 1
ATOM 1407 C CA . ARG A 1 183 ? 12.946 -13.444 -4.308 1.00 96.56 183 ARG A CA 1
ATOM 1408 C C . ARG A 1 183 ? 13.254 -12.901 -5.699 1.00 96.56 183 ARG A C 1
ATOM 1410 O O . ARG A 1 183 ? 14.377 -12.501 -5.996 1.00 96.56 183 ARG A O 1
ATOM 1417 N N . ARG A 1 184 ? 12.264 -12.961 -6.591 1.00 97.31 184 ARG A N 1
ATOM 1418 C CA . ARG A 1 184 ? 12.419 -12.596 -8.006 1.00 97.31 184 ARG A CA 1
ATOM 1419 C C . ARG A 1 184 ? 11.250 -11.768 -8.497 1.00 97.31 184 ARG A C 1
ATOM 1421 O O . ARG A 1 184 ? 10.108 -12.003 -8.117 1.00 97.31 184 ARG A O 1
ATOM 1428 N N . TRP A 1 185 ? 11.560 -10.859 -9.413 1.00 98.50 185 TRP A N 1
ATOM 1429 C CA . TRP A 1 185 ? 10.570 -10.076 -10.137 1.00 98.50 185 TRP A CA 1
ATOM 1430 C C . TRP A 1 185 ? 10.203 -10.710 -11.471 1.00 98.50 185 TRP A C 1
ATOM 1432 O O . TRP A 1 185 ? 11.061 -11.188 -12.221 1.00 98.50 185 TRP A O 1
ATOM 1442 N N . ARG A 1 186 ? 8.919 -10.613 -11.802 1.00 97.88 186 ARG A N 1
ATOM 1443 C CA . ARG A 1 186 ? 8.377 -10.788 -13.149 1.00 97.88 186 ARG A CA 1
ATOM 1444 C C . ARG A 1 186 ? 7.579 -9.551 -13.549 1.00 97.88 186 ARG A C 1
ATOM 1446 O O . ARG A 1 186 ? 7.111 -8.792 -12.704 1.00 97.88 186 ARG A O 1
ATOM 1453 N N . TYR A 1 187 ? 7.383 -9.378 -14.850 1.00 98.00 187 TYR A N 1
ATOM 1454 C CA . TYR A 1 187 ? 6.684 -8.227 -15.420 1.00 98.00 187 TYR A CA 1
ATOM 1455 C C . TYR A 1 187 ? 5.509 -8.720 -16.248 1.00 98.00 187 TYR A C 1
ATOM 1457 O O . TYR A 1 187 ? 5.642 -9.632 -17.066 1.00 98.00 187 TYR A O 1
ATOM 1465 N N . THR A 1 188 ? 4.334 -8.160 -15.987 1.00 97.38 188 THR A N 1
ATOM 1466 C CA . THR A 1 188 ? 3.094 -8.587 -16.641 1.00 97.38 188 THR A CA 1
ATOM 1467 C C . THR A 1 188 ? 2.925 -7.901 -17.998 1.00 97.38 188 THR A C 1
ATOM 1469 O O . THR A 1 188 ? 3.728 -7.064 -18.407 1.00 97.38 188 THR A O 1
ATOM 1472 N N . ARG A 1 189 ? 1.844 -8.228 -18.715 1.00 94.00 189 ARG A N 1
ATOM 1473 C CA . ARG A 1 189 ? 1.454 -7.485 -19.924 1.00 94.00 189 ARG A CA 1
ATOM 1474 C C . ARG A 1 189 ? 0.660 -6.220 -19.600 1.00 94.00 189 ARG A C 1
ATOM 1476 O O . ARG A 1 189 ? 0.568 -5.339 -20.455 1.00 94.00 189 ARG A O 1
ATOM 1483 N N . ALA A 1 190 ? 0.087 -6.114 -18.402 1.00 97.12 190 ALA A N 1
ATOM 1484 C CA . ALA A 1 190 ? -0.656 -4.931 -18.001 1.00 97.12 190 ALA A CA 1
ATOM 1485 C C . ALA A 1 190 ? 0.290 -3.722 -17.896 1.00 97.12 190 ALA A C 1
ATOM 1487 O O . ALA A 1 190 ? 1.365 -3.837 -17.295 1.00 97.12 190 ALA A O 1
ATOM 1488 N N . PRO A 1 191 ? -0.082 -2.566 -18.476 1.00 96.56 191 PRO A N 1
ATOM 1489 C CA . PRO A 1 191 ? 0.658 -1.338 -18.242 1.00 96.56 191 PRO A CA 1
ATOM 1490 C C . PRO A 1 191 ? 0.533 -0.955 -16.769 1.00 96.56 191 PRO A C 1
ATOM 1492 O O . PRO A 1 191 ? -0.493 -1.222 -16.133 1.00 96.56 191 PRO A O 1
ATOM 1495 N N . SER A 1 192 ? 1.566 -0.315 -16.235 1.00 95.81 192 SER A N 1
ATOM 1496 C CA . SER A 1 192 ? 1.451 0.306 -14.920 1.00 95.81 192 SER A CA 1
ATOM 1497 C C . SER A 1 192 ? 0.458 1.487 -14.972 1.00 95.81 192 SER A C 1
ATOM 1499 O O . SER A 1 192 ? 0.092 1.987 -16.044 1.00 95.81 192 SER A O 1
ATOM 1501 N N . VAL A 1 193 ? -0.018 1.935 -13.815 1.00 93.38 193 VAL A N 1
ATOM 1502 C CA . VAL A 1 193 ? -0.964 3.044 -13.694 1.00 93.38 193 VAL A CA 1
ATOM 1503 C C . VAL A 1 193 ? -0.272 4.288 -13.153 1.00 93.38 193 VAL A C 1
ATOM 1505 O O . VAL A 1 193 ? 0.630 4.240 -12.315 1.00 93.38 193 VAL A O 1
ATOM 1508 N N . GLY A 1 194 ? -0.674 5.438 -13.691 1.00 84.31 194 GLY A N 1
ATOM 1509 C CA . GLY A 1 194 ? -0.203 6.724 -13.194 1.00 84.31 194 GLY A CA 1
ATOM 1510 C C . GLY A 1 194 ? -0.903 7.103 -11.899 1.00 84.31 194 GLY A C 1
ATOM 1511 O O . GLY A 1 194 ? -1.907 6.520 -11.525 1.00 84.31 194 GLY A O 1
ATOM 1512 N N . TYR A 1 195 ? -0.415 8.137 -11.239 1.00 72.31 195 TYR A N 1
AT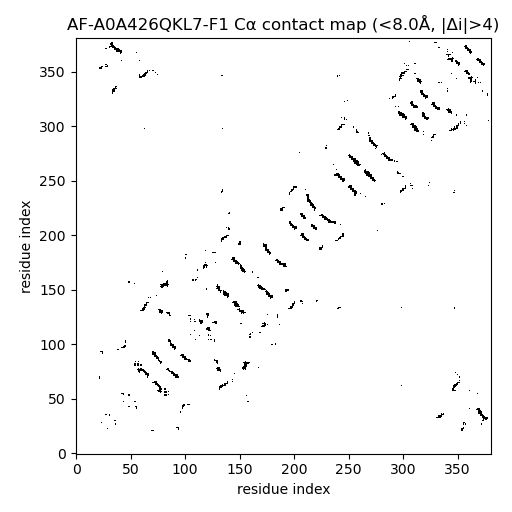OM 1513 C CA . TYR A 1 195 ? -1.155 8.781 -10.165 1.00 72.31 195 TYR A CA 1
ATOM 1514 C C . TYR A 1 195 ? -2.466 9.411 -10.724 1.00 72.31 195 TYR A C 1
ATOM 1516 O O . TYR A 1 195 ? -2.418 10.004 -11.809 1.00 72.31 195 TYR A O 1
ATOM 1524 N N . PRO A 1 196 ? -3.630 9.306 -10.036 1.00 77.94 196 PRO A N 1
ATOM 1525 C CA . PRO A 1 196 ? -3.742 9.041 -8.606 1.00 77.94 196 PRO A CA 1
ATOM 1526 C C . PRO A 1 196 ? -4.660 7.863 -8.219 1.00 77.94 196 PRO A C 1
ATOM 1528 O O . PRO A 1 196 ? -5.717 8.076 -7.613 1.00 77.94 196 PRO A O 1
ATOM 1531 N N . PHE A 1 197 ? -4.279 6.642 -8.594 1.00 84.75 197 PHE A N 1
ATOM 1532 C CA . PHE A 1 197 ? -4.964 5.426 -8.140 1.00 84.75 197 PHE A CA 1
ATOM 1533 C C . PHE A 1 197 ? -4.562 5.067 -6.697 1.00 84.75 197 PHE A C 1
ATOM 1535 O O . PHE A 1 197 ? -3.468 5.427 -6.276 1.00 84.75 197 PHE A O 1
ATOM 1542 N N . ALA A 1 198 ? -5.424 4.333 -5.991 1.00 93.81 198 ALA A N 1
ATOM 1543 C CA . ALA A 1 198 ? -5.066 3.474 -4.854 1.00 93.81 198 ALA A CA 1
ATOM 1544 C C . ALA A 1 198 ? -5.447 2.024 -5.193 1.00 93.81 198 ALA A C 1
ATOM 1546 O O . ALA A 1 198 ? -6.302 1.821 -6.071 1.00 93.81 198 ALA A O 1
ATOM 1547 N N . ALA A 1 199 ? -4.819 1.042 -4.546 1.00 96.50 199 ALA A N 1
ATOM 1548 C CA . ALA A 1 199 ? -5.040 -0.373 -4.819 1.00 96.50 199 ALA A CA 1
ATOM 1549 C C . ALA A 1 199 ? -5.321 -1.180 -3.548 1.00 96.50 199 ALA A C 1
ATOM 1551 O O . ALA A 1 199 ? -4.755 -0.908 -2.503 1.00 96.50 199 ALA A O 1
ATOM 1552 N N . GLU A 1 200 ? -6.176 -2.193 -3.665 1.00 97.81 200 GLU A N 1
ATOM 1553 C CA . GLU A 1 200 ? -6.488 -3.122 -2.575 1.00 97.81 200 GLU A CA 1
ATOM 1554 C C . GLU A 1 200 ? -6.897 -4.474 -3.156 1.00 97.81 200 GLU A C 1
ATOM 1556 O O . GLU A 1 200 ? -7.542 -4.539 -4.208 1.00 97.81 200 GLU A O 1
ATOM 1561 N N . THR A 1 201 ? -6.537 -5.563 -2.488 1.00 98.25 201 THR A N 1
ATOM 1562 C CA . THR A 1 201 ? -6.946 -6.903 -2.912 1.00 98.25 201 THR A CA 1
ATOM 1563 C C . THR A 1 201 ? -8.402 -7.155 -2.525 1.00 98.25 201 THR A C 1
ATOM 1565 O O . THR A 1 201 ? -8.793 -6.983 -1.377 1.00 98.25 201 THR A O 1
ATOM 1568 N N . ASP A 1 202 ? -9.215 -7.612 -3.478 1.00 98.25 202 ASP A N 1
ATOM 1569 C CA . ASP A 1 202 ? -10.545 -8.154 -3.216 1.00 98.25 202 ASP A CA 1
ATOM 1570 C C . ASP A 1 202 ? -10.429 -9.631 -2.817 1.00 98.25 202 ASP A C 1
ATOM 1572 O O . ASP A 1 202 ? -10.217 -10.478 -3.694 1.00 98.25 202 ASP A O 1
ATOM 1576 N N . PRO A 1 203 ? -10.593 -9.984 -1.529 1.00 96.75 203 PRO A N 1
ATOM 1577 C CA . PRO A 1 203 ? -10.399 -11.360 -1.083 1.00 96.75 203 PRO A CA 1
ATOM 1578 C C . PRO A 1 203 ? -11.466 -12.319 -1.626 1.00 96.75 203 PRO A C 1
ATOM 1580 O O . PRO A 1 203 ? -11.257 -13.527 -1.599 1.00 96.75 203 PRO A O 1
ATOM 1583 N N . VAL A 1 204 ? -12.596 -11.809 -2.132 1.00 97.50 204 VAL A N 1
ATOM 1584 C CA . VAL A 1 204 ? -13.679 -12.646 -2.668 1.00 97.50 204 VAL A CA 1
ATOM 1585 C C . VAL A 1 204 ? -13.390 -13.074 -4.106 1.00 97.50 204 VAL A C 1
ATOM 1587 O O . VAL A 1 204 ? -13.580 -14.237 -4.450 1.00 97.50 204 VAL A O 1
ATOM 1590 N N . SER A 1 205 ? -12.935 -12.154 -4.965 1.00 97.56 205 SER A N 1
ATOM 1591 C CA . SER A 1 205 ? -12.620 -12.476 -6.367 1.00 97.56 205 SER A CA 1
ATOM 1592 C C . SER A 1 205 ? -11.150 -12.820 -6.621 1.00 97.56 205 SER A C 1
ATOM 1594 O O . SER A 1 205 ? -10.823 -13.295 -7.709 1.00 97.56 205 SER A O 1
ATOM 1596 N N . GLY A 1 206 ? -10.257 -12.544 -5.664 1.00 97.19 206 GLY A N 1
ATOM 1597 C CA . GLY A 1 206 ? -8.806 -12.686 -5.815 1.00 97.19 206 GLY A CA 1
ATOM 1598 C C . GLY A 1 206 ? -8.167 -11.645 -6.744 1.00 97.19 206 GLY A C 1
ATOM 1599 O O . GLY A 1 206 ? -6.977 -11.737 -7.051 1.00 97.19 206 GLY A O 1
ATOM 1600 N N . ARG A 1 207 ? -8.943 -10.664 -7.220 1.00 98.19 207 ARG A N 1
ATOM 1601 C CA . ARG A 1 207 ? -8.460 -9.561 -8.059 1.00 98.19 207 ARG A CA 1
ATOM 1602 C C . ARG A 1 207 ? -7.951 -8.415 -7.197 1.00 98.19 207 ARG A C 1
ATOM 1604 O O . ARG A 1 207 ? -8.387 -8.241 -6.069 1.00 98.19 207 ARG A O 1
ATOM 1611 N N . VAL A 1 208 ? -7.089 -7.580 -7.762 1.00 98.56 208 VAL A N 1
ATOM 1612 C CA . VAL A 1 208 ? -6.719 -6.298 -7.151 1.00 98.56 208 VAL A CA 1
ATOM 1613 C C . VAL A 1 208 ? -7.622 -5.215 -7.724 1.00 98.56 208 VAL A C 1
ATOM 1615 O O . VAL A 1 208 ? -7.700 -5.058 -8.943 1.00 98.56 208 VAL A O 1
ATOM 1618 N N . LEU A 1 209 ? -8.319 -4.485 -6.862 1.00 98.00 209 LEU A N 1
ATOM 1619 C CA . LEU A 1 209 ? -9.107 -3.313 -7.214 1.00 98.00 209 LEU A CA 1
ATOM 1620 C C . LEU A 1 209 ? -8.179 -2.108 -7.347 1.00 98.00 209 LEU A C 1
ATOM 1622 O O . LEU A 1 209 ? -7.303 -1.918 -6.512 1.00 98.00 209 LEU A O 1
ATOM 1626 N N . LEU A 1 210 ? -8.372 -1.287 -8.379 1.00 97.12 210 LEU A N 1
ATOM 1627 C CA . LEU A 1 210 ? -7.686 -0.006 -8.518 1.00 97.12 210 LEU A CA 1
ATOM 1628 C C . LEU A 1 210 ? -8.714 1.093 -8.744 1.00 97.12 210 LEU A C 1
ATOM 1630 O O . LEU A 1 210 ? -9.537 1.004 -9.660 1.00 97.12 210 LEU A O 1
ATOM 1634 N N . VAL A 1 211 ? -8.636 2.147 -7.937 1.00 95.31 211 VAL A N 1
ATOM 1635 C CA . VAL A 1 211 ? -9.599 3.252 -7.975 1.00 95.31 211 VAL A CA 1
ATOM 1636 C C . VAL A 1 211 ? -8.886 4.586 -8.042 1.00 95.31 211 VAL A C 1
ATOM 1638 O O . VAL A 1 211 ? -8.039 4.890 -7.204 1.00 95.31 211 VAL A O 1
ATOM 1641 N N . ASP A 1 212 ? -9.259 5.404 -9.022 1.00 92.50 212 ASP A N 1
ATOM 1642 C CA . ASP A 1 212 ? -8.897 6.817 -9.072 1.00 92.50 212 ASP A CA 1
ATOM 1643 C C . ASP A 1 212 ? -10.141 7.702 -9.185 1.00 92.50 212 ASP A C 1
ATOM 1645 O O . ASP A 1 212 ? -11.255 7.291 -8.896 1.00 92.50 212 ASP A O 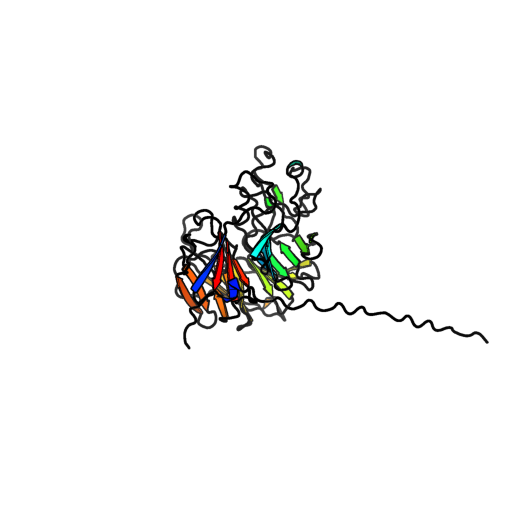1
ATOM 1649 N N . ARG A 1 213 ? -9.941 8.952 -9.593 1.00 91.56 213 ARG A N 1
ATOM 1650 C CA . ARG A 1 213 ? -11.000 9.952 -9.750 1.00 91.56 213 ARG A CA 1
ATOM 1651 C C . ARG A 1 213 ? -11.868 9.772 -10.989 1.00 91.56 213 ARG A C 1
ATOM 1653 O O . ARG A 1 213 ? -12.823 10.526 -11.171 1.00 91.56 213 ARG A O 1
ATOM 1660 N N . ARG A 1 214 ? -11.460 8.873 -11.890 1.00 93.94 214 ARG A N 1
ATOM 1661 C CA . ARG A 1 214 ? -12.058 8.695 -13.214 1.00 93.94 214 ARG A CA 1
ATOM 1662 C C . ARG A 1 214 ? -12.563 7.291 -13.465 1.00 93.94 214 ARG A C 1
ATOM 1664 O O . ARG A 1 214 ? -13.344 7.109 -14.389 1.00 93.94 214 ARG A O 1
ATOM 1671 N N . SER A 1 215 ? -12.068 6.296 -12.738 1.00 95.31 215 SER A N 1
ATOM 1672 C CA . SER A 1 215 ? -12.329 4.908 -13.078 1.00 95.31 215 SER A CA 1
ATOM 1673 C C . SER A 1 215 ? -12.198 3.939 -11.911 1.00 95.31 215 SER A C 1
ATOM 1675 O O . SER A 1 215 ? -11.375 4.108 -11.011 1.00 95.31 215 SER A O 1
ATOM 1677 N N . LEU A 1 216 ? -12.996 2.874 -12.010 1.00 96.31 216 LEU A N 1
ATOM 1678 C CA . LEU A 1 216 ? -12.874 1.638 -11.247 1.00 96.31 216 LEU A CA 1
ATOM 1679 C C . LEU A 1 216 ? -12.281 0.587 -12.178 1.00 96.31 216 LEU A C 1
ATOM 1681 O O . LEU A 1 216 ? -12.854 0.285 -13.231 1.00 96.31 216 LEU A O 1
ATOM 1685 N N . ARG A 1 217 ? -11.138 0.023 -11.801 1.00 97.56 217 ARG A N 1
ATOM 1686 C CA . ARG A 1 217 ? -10.442 -1.011 -12.570 1.00 97.56 217 ARG A CA 1
ATOM 1687 C C . ARG A 1 217 ? -10.174 -2.223 -11.699 1.00 97.56 217 ARG A C 1
ATOM 1689 O O . ARG A 1 217 ? -10.117 -2.113 -10.480 1.00 97.56 217 ARG A O 1
ATOM 1696 N N . SER A 1 218 ? -9.961 -3.369 -12.329 1.00 97.81 218 SER A N 1
ATOM 1697 C CA . SER A 1 218 ? -9.408 -4.539 -11.655 1.00 97.81 218 SER A CA 1
ATOM 1698 C C . SER A 1 218 ? -8.211 -5.088 -12.402 1.00 97.81 218 SER A C 1
ATOM 1700 O O . SER A 1 218 ? -8.220 -5.158 -13.634 1.00 97.81 218 SER A O 1
ATOM 1702 N N . PHE A 1 219 ? -7.255 -5.602 -11.652 1.00 98.38 219 PHE A N 1
ATOM 1703 C CA . PHE A 1 219 ? -6.181 -6.433 -12.149 1.00 98.38 219 PHE A CA 1
ATOM 1704 C C . PHE A 1 219 ? -6.391 -7.880 -11.701 1.00 98.38 219 P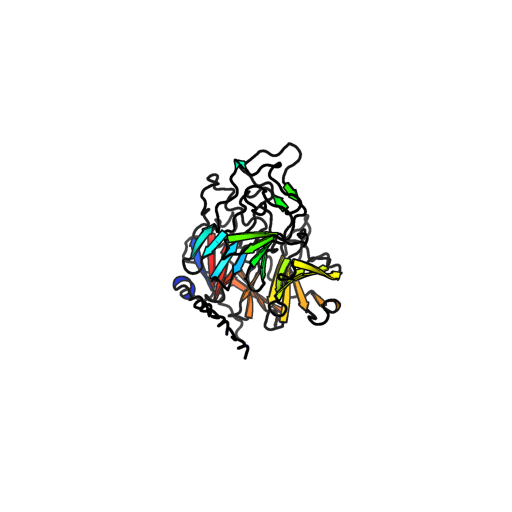HE A C 1
ATOM 1706 O O . PHE A 1 219 ? -6.677 -8.141 -10.537 1.00 98.38 219 PHE A O 1
ATOM 1713 N N . ASP A 1 220 ? -6.262 -8.815 -12.635 1.00 97.88 220 ASP A N 1
ATOM 1714 C CA . ASP A 1 220 ? -6.308 -10.252 -12.370 1.00 97.88 220 ASP A CA 1
ATOM 1715 C C . ASP A 1 220 ? -4.870 -10.803 -12.262 1.00 97.88 220 ASP A C 1
ATOM 1717 O O . ASP A 1 220 ? -4.176 -10.860 -13.286 1.00 97.88 220 ASP A O 1
ATOM 1721 N N . PRO A 1 221 ? -4.413 -11.218 -11.061 1.00 97.75 221 PRO A N 1
ATOM 1722 C CA . PRO A 1 221 ? -3.072 -11.764 -10.849 1.00 97.75 221 PRO A CA 1
ATOM 1723 C C . PRO A 1 221 ? -2.743 -12.989 -11.704 1.00 97.75 221 PRO A C 1
ATOM 1725 O O . PRO A 1 221 ? -1.591 -13.136 -12.125 1.00 97.75 221 PRO A O 1
ATOM 1728 N N . ALA A 1 222 ? -3.735 -13.840 -11.988 1.00 96.19 222 ALA A N 1
ATOM 1729 C CA . ALA A 1 222 ? -3.536 -15.091 -12.710 1.00 96.19 222 ALA A CA 1
ATOM 1730 C C . ALA A 1 222 ? -3.287 -14.843 -14.203 1.00 96.19 222 ALA A C 1
ATOM 1732 O O . ALA A 1 222 ? -2.355 -15.393 -14.790 1.00 96.19 222 ALA A O 1
ATOM 1733 N N . SER A 1 223 ? -4.093 -13.977 -14.827 1.00 96.31 223 SER A N 1
ATOM 1734 C CA . SER A 1 223 ? -3.938 -13.649 -16.252 1.00 96.31 223 SER A CA 1
ATOM 1735 C C . SER A 1 223 ? -2.983 -12.480 -16.519 1.00 96.31 223 SER A C 1
ATOM 1737 O O . SER A 1 223 ? -2.544 -12.284 -17.656 1.00 96.31 223 SER A O 1
ATOM 1739 N N . GLY A 1 224 ? -2.657 -11.683 -15.498 1.00 96.38 224 GLY A N 1
ATOM 1740 C CA . GLY A 1 224 ? -1.862 -10.464 -15.627 1.00 96.38 224 GLY A CA 1
ATOM 1741 C C . GLY A 1 224 ? -2.551 -9.382 -16.462 1.00 96.38 224 GLY A C 1
ATOM 1742 O O . GLY A 1 224 ? -1.866 -8.606 -17.138 1.00 96.38 224 GLY A O 1
ATOM 1743 N N . ARG A 1 225 ? -3.892 -9.359 -16.480 1.00 96.62 225 ARG A N 1
ATOM 1744 C CA . ARG A 1 225 ? -4.704 -8.427 -17.280 1.00 96.62 225 ARG A CA 1
ATOM 1745 C C . ARG A 1 225 ? -5.386 -7.382 -16.404 1.00 96.62 225 ARG A C 1
ATOM 1747 O O . ARG A 1 225 ? -5.906 -7.688 -15.337 1.00 96.62 225 ARG A O 1
ATOM 1754 N N . MET A 1 226 ? -5.430 -6.156 -16.917 1.00 97.50 226 MET A N 1
ATOM 1755 C CA . MET A 1 226 ? -6.179 -5.033 -16.352 1.00 97.50 226 MET A CA 1
ATOM 1756 C C . MET A 1 226 ? -7.504 -4.868 -17.107 1.00 97.50 226 MET A C 1
ATOM 1758 O O . MET A 1 226 ? -7.516 -4.967 -18.335 1.00 97.50 226 MET A O 1
ATOM 1762 N N . SER A 1 227 ? -8.596 -4.594 -16.397 1.00 97.19 227 SER A N 1
ATOM 1763 C CA . SER A 1 227 ? -9.915 -4.287 -16.971 1.00 97.19 227 SER A CA 1
ATOM 1764 C C . SER A 1 227 ? -10.488 -3.025 -16.335 1.00 97.19 227 SER A C 1
ATOM 1766 O O . SER A 1 227 ? -10.402 -2.869 -15.120 1.00 97.19 227 SER A O 1
ATOM 1768 N N . THR A 1 228 ? -11.074 -2.140 -17.140 1.00 97.12 228 THR A N 1
ATOM 1769 C CA . THR A 1 228 ? -11.856 -0.993 -16.655 1.00 97.12 228 THR A CA 1
ATOM 1770 C C . THR A 1 228 ? -13.322 -1.396 -16.592 1.00 97.12 228 THR A C 1
ATOM 1772 O O . THR A 1 228 ? -13.846 -1.913 -17.575 1.00 97.12 228 THR A O 1
ATOM 1775 N N . HIS A 1 229 ? -13.967 -1.157 -15.451 1.00 96.62 229 HIS A N 1
ATOM 1776 C CA . HIS A 1 229 ? -15.352 -1.570 -15.201 1.00 96.62 229 HIS A CA 1
ATOM 1777 C C . HIS A 1 229 ? -16.318 -0.398 -15.150 1.00 96.62 229 HIS A C 1
ATOM 1779 O O . HIS A 1 229 ? -17.437 -0.513 -15.636 1.00 96.62 229 HIS A O 1
ATOM 1785 N N . LEU A 1 230 ? -15.873 0.726 -14.587 1.00 95.88 230 LEU A N 1
ATOM 1786 C CA . LEU A 1 230 ? -16.637 1.966 -14.528 1.00 95.88 230 LEU A CA 1
ATOM 1787 C C . LEU A 1 230 ? -15.757 3.144 -14.909 1.00 95.88 230 LEU A C 1
ATOM 1789 O O . LEU A 1 230 ? -14.577 3.186 -14.549 1.00 95.88 230 LEU A O 1
ATOM 1793 N N . GLU A 1 231 ? -16.380 4.126 -15.547 1.00 95.19 231 GLU A N 1
ATOM 1794 C CA . GLU A 1 231 ? -15.845 5.470 -15.717 1.00 95.19 231 GLU A CA 1
ATOM 1795 C C . GLU A 1 231 ? -16.770 6.464 -15.008 1.00 95.19 231 GLU A C 1
ATOM 1797 O O . GLU A 1 231 ? -17.993 6.350 -15.067 1.00 95.19 231 GLU A O 1
ATOM 1802 N N . PHE A 1 232 ? -16.187 7.423 -14.300 1.00 93.25 232 PHE A N 1
ATOM 1803 C CA . PHE A 1 232 ? -16.897 8.432 -13.515 1.00 93.25 232 PHE A CA 1
ATOM 1804 C C . PHE A 1 232 ? -16.056 9.711 -13.415 1.00 93.25 232 PHE A C 1
ATOM 1806 O O . PHE A 1 232 ? -14.997 9.824 -14.031 1.00 93.25 232 PHE A O 1
ATOM 1813 N N . ASN A 1 233 ? -16.524 10.708 -12.663 1.00 91.69 233 ASN A N 1
ATOM 1814 C CA . ASN A 1 233 ? -15.763 11.929 -12.410 1.00 91.69 233 ASN A CA 1
ATOM 1815 C C . ASN A 1 233 ? -16.010 12.441 -10.987 1.00 91.69 233 ASN A C 1
ATOM 1817 O O . ASN A 1 233 ? -16.973 13.164 -10.745 1.00 91.69 233 ASN A O 1
ATOM 1821 N N . HIS A 1 234 ? -15.112 12.088 -10.071 1.00 89.19 234 HIS A N 1
ATOM 1822 C CA . HIS A 1 234 ? -15.089 12.589 -8.696 1.00 89.19 234 HIS A CA 1
ATOM 1823 C C . HIS A 1 234 ? -13.846 13.466 -8.514 1.00 89.19 234 HIS A C 1
ATOM 1825 O O . HIS A 1 234 ? -12.790 12.959 -8.142 1.00 89.19 234 HIS A O 1
ATOM 1831 N N . PRO A 1 235 ? -13.896 14.766 -8.861 1.00 84.06 235 PRO A N 1
ATOM 1832 C CA . PRO A 1 235 ? -12.702 15.614 -8.937 1.00 84.06 235 PRO A CA 1
ATOM 1833 C C . PRO A 1 235 ? -11.962 15.757 -7.600 1.00 84.06 235 PRO A C 1
ATOM 1835 O O . PRO A 1 235 ? -10.756 16.007 -7.592 1.00 84.06 235 PRO A O 1
ATOM 1838 N N . ASP A 1 236 ? -12.684 15.576 -6.503 1.00 82.69 236 ASP A N 1
ATOM 1839 C CA . ASP A 1 236 ? -12.230 15.583 -5.122 1.00 82.69 236 ASP A CA 1
ATOM 1840 C C . ASP A 1 236 ? -11.556 14.276 -4.690 1.00 82.69 236 ASP A C 1
ATOM 1842 O O . ASP A 1 236 ? -10.765 14.313 -3.755 1.00 82.69 236 ASP A O 1
ATOM 1846 N N . MET A 1 237 ? -11.738 13.158 -5.403 1.00 86.50 237 MET A N 1
ATOM 1847 C CA . MET A 1 237 ? -10.834 12.010 -5.298 1.00 86.50 237 MET A CA 1
ATOM 1848 C C . MET A 1 237 ? -9.476 12.423 -5.892 1.00 86.50 237 MET A C 1
ATOM 1850 O O . MET A 1 237 ? -9.142 12.127 -7.032 1.00 86.50 237 MET A O 1
ATOM 1854 N N . HIS A 1 238 ? -8.653 13.147 -5.143 1.00 76.06 238 HIS A N 1
ATOM 1855 C CA . HIS A 1 238 ? -7.335 13.632 -5.566 1.00 76.06 238 HIS A CA 1
ATOM 1856 C C . HIS A 1 238 ? -6.350 13.577 -4.382 1.00 76.06 238 HIS A C 1
ATOM 1858 O O . HIS A 1 238 ? -6.771 13.806 -3.266 1.00 76.06 238 HIS A O 1
ATOM 1864 N N . TRP A 1 239 ? -5.065 13.265 -4.623 1.00 70.62 239 TRP A N 1
ATOM 1865 C CA . TRP A 1 239 ? -3.945 13.245 -3.645 1.00 70.62 239 TRP A CA 1
ATOM 1866 C C . TRP A 1 239 ? -4.043 12.278 -2.458 1.00 70.62 239 TRP A C 1
ATOM 1868 O O . TRP A 1 239 ? -5.048 12.219 -1.777 1.00 70.62 239 TRP A O 1
ATOM 1878 N N . ALA A 1 240 ? -2.960 11.529 -2.205 1.00 61.50 240 ALA A N 1
ATOM 1879 C CA . ALA A 1 240 ? -2.727 10.884 -0.910 1.00 61.50 240 ALA A CA 1
ATOM 1880 C C . ALA A 1 240 ? -3.848 9.953 -0.390 1.00 61.50 240 ALA A C 1
ATOM 1882 O O . ALA A 1 240 ? -4.419 10.225 0.661 1.00 61.50 240 ALA A O 1
ATOM 1883 N N . ARG A 1 241 ? -4.191 8.876 -1.113 1.00 83.31 241 ARG A N 1
ATOM 1884 C CA . ARG A 1 241 ? -5.370 8.043 -0.799 1.00 83.31 241 ARG A CA 1
ATOM 1885 C C . ARG A 1 241 ? -5.042 6.593 -0.469 1.00 83.31 241 ARG A C 1
ATOM 1887 O O . ARG A 1 241 ? -4.159 6.031 -1.104 1.00 83.31 241 ARG A O 1
ATOM 1894 N N . SER A 1 242 ? -5.801 6.017 0.462 1.00 93.31 242 SER A N 1
ATOM 1895 C CA . SER A 1 242 ? -5.782 4.576 0.722 1.00 93.31 242 SER A CA 1
ATOM 1896 C C . SER A 1 242 ? -7.104 3.928 0.361 1.00 93.31 242 SER A C 1
ATOM 1898 O O . SER A 1 242 ? -8.162 4.508 0.609 1.00 93.31 242 SER A O 1
ATOM 1900 N N . LEU A 1 243 ? -7.046 2.738 -0.222 1.00 96.38 243 LEU A N 1
ATOM 1901 C CA . LEU A 1 243 ? -8.217 1.903 -0.462 1.00 96.38 243 LEU A CA 1
ATOM 1902 C C . LEU A 1 243 ? -8.166 0.735 0.518 1.00 96.38 243 LEU A C 1
ATOM 1904 O O . LEU A 1 243 ? -7.173 0.030 0.562 1.00 96.38 243 LEU A O 1
ATOM 1908 N N . VAL A 1 244 ? -9.224 0.547 1.302 1.00 98.06 244 VAL A N 1
ATOM 1909 C CA . VAL A 1 244 ? -9.272 -0.488 2.340 1.00 98.06 244 VAL A CA 1
ATOM 1910 C C . VAL A 1 244 ? -10.517 -1.335 2.148 1.00 98.06 244 VAL A C 1
ATOM 1912 O O . VAL A 1 244 ? -11.627 -0.802 2.075 1.00 98.06 244 VAL A O 1
ATOM 1915 N N . TYR A 1 245 ? -10.361 -2.654 2.078 1.00 98.50 245 TYR A N 1
ATOM 1916 C CA . TYR A 1 245 ? -11.498 -3.570 2.097 1.00 98.50 245 TYR A CA 1
ATOM 1917 C C . TYR A 1 245 ? -12.009 -3.750 3.530 1.00 98.50 245 TYR A C 1
ATOM 1919 O O . TYR A 1 245 ? -11.234 -4.010 4.447 1.00 98.50 245 TYR A O 1
ATOM 1927 N N . PHE A 1 246 ? -13.322 -3.640 3.719 1.00 98.62 246 PHE A N 1
ATOM 1928 C CA . PHE A 1 246 ? -14.003 -3.825 4.995 1.00 98.62 246 PHE A CA 1
ATOM 1929 C C . PHE A 1 246 ? -14.920 -5.057 4.919 1.00 98.62 246 PHE A C 1
ATOM 1931 O O . PHE A 1 246 ? -16.075 -4.951 4.481 1.00 98.62 246 PHE A O 1
ATOM 1938 N N . PRO A 1 247 ? -14.428 -6.236 5.348 1.00 98.44 247 PRO A N 1
ATOM 1939 C CA . PRO A 1 247 ? -15.169 -7.490 5.276 1.00 98.44 247 PRO A CA 1
ATOM 1940 C C . PRO A 1 247 ? -16.579 -7.454 5.877 1.00 98.44 247 PRO A C 1
ATOM 1942 O O . PRO A 1 247 ? -17.476 -8.016 5.249 1.00 98.44 247 PRO A O 1
ATOM 1945 N N . PRO A 1 248 ? -16.840 -6.793 7.026 1.00 98.12 248 PRO A N 1
ATOM 1946 C CA . PRO A 1 248 ? -18.152 -6.904 7.656 1.00 98.12 248 PRO A CA 1
ATOM 1947 C C . PRO A 1 248 ? -19.324 -6.318 6.864 1.00 98.12 248 PRO A C 1
ATOM 1949 O O . PRO A 1 248 ? -20.468 -6.671 7.141 1.00 98.12 248 PRO A O 1
ATOM 1952 N N . LEU A 1 249 ? -19.062 -5.427 5.903 1.00 98.50 249 LEU A N 1
ATOM 1953 C CA . LEU A 1 249 ? -20.085 -4.890 4.997 1.00 98.50 249 LEU A CA 1
ATOM 1954 C C . LEU A 1 249 ? -19.879 -5.317 3.541 1.00 98.50 249 LEU A C 1
ATOM 1956 O O . LEU A 1 249 ? -20.686 -4.927 2.699 1.00 98.50 249 LEU A O 1
ATOM 1960 N N . ASP A 1 250 ? -18.827 -6.091 3.254 1.00 98.25 250 ASP A N 1
ATOM 1961 C CA . ASP A 1 250 ? -18.393 -6.450 1.900 1.00 98.25 250 ASP A CA 1
ATOM 1962 C C . ASP A 1 250 ? -18.240 -5.218 0.983 1.00 98.25 250 ASP A C 1
ATOM 1964 O O . ASP A 1 250 ? -18.809 -5.116 -0.107 1.00 98.25 250 ASP A O 1
ATOM 1968 N N . ARG A 1 251 ? -17.508 -4.213 1.476 1.00 98.62 251 ARG A N 1
ATOM 1969 C CA . ARG A 1 251 ? -17.328 -2.909 0.815 1.00 98.62 251 ARG A CA 1
ATOM 1970 C C . ARG A 1 251 ? -15.882 -2.465 0.872 1.00 98.62 251 ARG A C 1
ATOM 1972 O O . ARG A 1 251 ? -15.143 -2.861 1.767 1.00 98.62 251 ARG A O 1
ATOM 1979 N N . PHE A 1 252 ? -15.497 -1.603 -0.059 1.00 98.56 252 PHE A N 1
ATOM 1980 C CA . PHE A 1 252 ? -14.223 -0.901 0.010 1.00 98.56 252 PHE A CA 1
ATOM 1981 C C . PHE A 1 252 ? -14.450 0.542 0.426 1.00 98.56 252 PHE A C 1
ATOM 1983 O O . PHE A 1 252 ? -15.437 1.163 0.029 1.00 98.56 252 PHE A O 1
ATOM 1990 N N . TYR A 1 253 ? -13.505 1.080 1.180 1.00 97.75 253 TYR A N 1
ATOM 1991 C CA . TYR A 1 253 ? -13.510 2.459 1.627 1.00 97.75 253 TYR A CA 1
ATOM 1992 C C . TYR A 1 253 ? -12.253 3.141 1.135 1.00 97.75 253 TYR A C 1
ATOM 1994 O O . TYR A 1 253 ? -11.129 2.695 1.352 1.00 97.75 253 TYR A O 1
ATOM 2002 N N . TYR A 1 254 ? -12.478 4.217 0.410 1.00 95.56 254 TYR A N 1
ATOM 2003 C CA . TYR A 1 254 ? -11.458 5.023 -0.197 1.00 95.56 254 TYR A CA 1
ATOM 2004 C C . TYR A 1 254 ? -11.282 6.281 0.644 1.00 95.56 254 TYR A C 1
ATOM 2006 O O . TYR A 1 254 ? -12.131 7.177 0.652 1.00 95.56 254 TYR A O 1
ATOM 2014 N N . MET A 1 255 ? -10.187 6.295 1.393 1.00 93.88 255 MET A N 1
ATOM 2015 C CA . MET A 1 255 ? -9.886 7.281 2.417 1.00 93.88 255 MET A CA 1
ATOM 2016 C C . MET A 1 255 ? -9.203 8.478 1.759 1.00 93.88 255 MET A C 1
ATOM 2018 O O . MET A 1 255 ? -8.055 8.391 1.311 1.00 93.88 255 MET A O 1
ATOM 2022 N N . LEU A 1 256 ? -9.935 9.586 1.655 1.00 88.44 256 LEU A N 1
ATOM 2023 C CA . LEU A 1 256 ? -9.432 10.849 1.139 1.00 88.44 256 LEU A CA 1
ATOM 2024 C C . LEU A 1 256 ? -8.816 11.639 2.287 1.00 88.44 256 LEU A C 1
ATOM 2026 O O . LEU A 1 256 ? -9.496 12.010 3.243 1.00 88.44 256 LEU A O 1
ATOM 2030 N N . GLN A 1 257 ? -7.536 11.949 2.154 1.00 78.88 257 GLN A N 1
ATOM 2031 C CA . GLN A 1 257 ? -6.878 12.853 3.075 1.00 78.88 257 GLN A CA 1
ATOM 2032 C C . GLN A 1 257 ? -7.285 14.302 2.785 1.00 78.88 257 GLN A C 1
ATOM 2034 O O . GLN A 1 257 ? -7.292 14.730 1.626 1.00 78.88 257 GLN A O 1
ATOM 2039 N N . GLY A 1 258 ? -7.558 15.084 3.829 1.00 69.62 258 GLY A N 1
ATOM 2040 C CA . GLY A 1 258 ? -7.617 16.533 3.666 1.00 69.62 258 GLY A CA 1
ATOM 2041 C C . GLY A 1 258 ? -6.252 17.189 3.764 1.00 69.62 258 GLY A C 1
ATOM 2042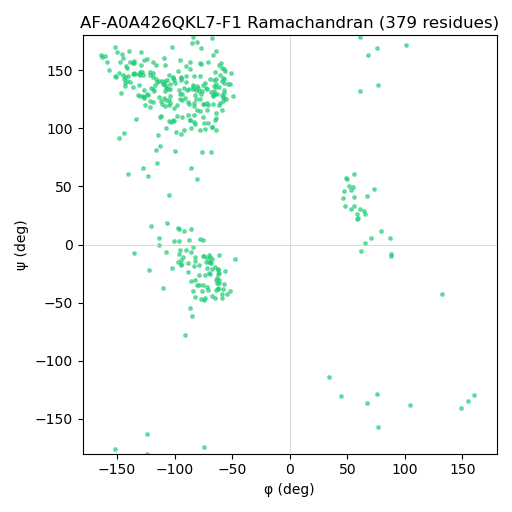 O O . GLY A 1 258 ? -5.224 16.582 4.056 1.00 69.62 258 GLY A O 1
ATOM 2043 N N . GLY A 1 259 ? -6.236 18.482 3.485 1.00 72.19 259 GLY A N 1
ATOM 2044 C CA . GLY A 1 259 ? -5.019 19.276 3.497 1.00 72.19 259 GLY A CA 1
ATOM 2045 C C . GLY A 1 259 ? -5.109 20.397 2.485 1.00 72.19 259 GLY A C 1
ATOM 2046 O O . GLY A 1 259 ? -6.159 21.014 2.325 1.00 72.19 259 GLY A O 1
ATOM 2047 N N . ARG A 1 260 ? -4.004 20.683 1.793 1.00 65.25 260 ARG A N 1
ATOM 2048 C CA . ARG A 1 260 ? -3.971 21.707 0.746 1.00 65.25 260 ARG A CA 1
ATOM 2049 C C . ARG A 1 260 ? -3.442 21.151 -0.567 1.00 65.25 260 ARG A C 1
ATOM 2051 O O . ARG A 1 260 ? -2.281 20.760 -0.645 1.00 65.25 260 ARG A O 1
ATOM 2058 N N . ALA A 1 261 ? -4.249 21.211 -1.621 1.00 61.94 261 ALA A N 1
ATOM 2059 C CA . ALA A 1 261 ? -3.826 20.931 -2.986 1.00 61.94 261 ALA A CA 1
ATOM 2060 C C . ALA A 1 261 ? -3.783 22.244 -3.769 1.00 61.94 261 ALA A C 1
ATOM 2062 O O . ALA A 1 261 ? -4.785 22.934 -3.907 1.00 61.94 261 ALA A O 1
ATOM 2063 N N . LYS A 1 262 ? -2.599 22.619 -4.275 1.00 68.44 262 LYS A N 1
ATOM 2064 C CA . LYS A 1 262 ? -2.390 23.876 -5.029 1.00 68.44 262 LYS A CA 1
ATOM 2065 C C . LYS A 1 262 ? -2.874 25.144 -4.298 1.00 68.44 262 LYS A C 1
ATOM 2067 O O . LYS A 1 262 ? -3.252 26.119 -4.934 1.00 68.44 262 LYS A O 1
ATOM 2072 N N . GLY A 1 263 ? -2.825 25.139 -2.966 1.00 71.19 263 GLY A N 1
ATOM 2073 C CA . GLY A 1 263 ? -3.274 26.255 -2.129 1.00 71.19 263 GLY A CA 1
ATOM 2074 C C . GLY A 1 263 ? -4.758 26.217 -1.755 1.00 71.19 263 GLY A C 1
ATOM 2075 O O . GLY A 1 263 ? -5.152 26.961 -0.862 1.00 71.19 263 GLY A O 1
ATOM 2076 N N . GLU A 1 264 ? -5.550 25.327 -2.354 1.00 70.62 264 GLU A N 1
ATOM 2077 C CA . GLU A 1 264 ? -6.952 25.106 -1.998 1.00 70.62 264 GLU A CA 1
ATOM 2078 C C . GLU A 1 264 ? -7.063 24.037 -0.918 1.00 70.62 264 GLU A C 1
ATOM 2080 O O . GLU A 1 264 ? -6.333 23.043 -0.940 1.00 70.62 264 GLU A O 1
ATOM 2085 N N . GLN A 1 265 ? -7.963 24.247 0.041 1.00 71.88 265 GLN A N 1
ATOM 2086 C CA . GLN A 1 265 ? -8.230 23.258 1.073 1.00 71.88 265 GLN A CA 1
ATOM 2087 C C . GLN A 1 265 ? -8.970 22.067 0.459 1.00 71.88 265 GLN A C 1
ATOM 2089 O O . GLN A 1 265 ? -10.065 22.211 -0.078 1.00 71.88 265 GLN A O 1
ATOM 2094 N N . VAL A 1 266 ? -8.362 20.892 0.560 1.00 70.50 266 VAL A N 1
ATOM 2095 C CA . VAL A 1 266 ? -9.013 19.615 0.284 1.00 70.50 266 VAL A CA 1
ATOM 2096 C C . VAL A 1 266 ? -9.651 19.167 1.579 1.00 70.50 266 VAL A C 1
ATOM 2098 O O . VAL A 1 266 ? -8.971 19.081 2.602 1.00 70.50 266 VAL A O 1
ATOM 2101 N N . LEU A 1 267 ? -10.958 18.940 1.546 1.00 71.25 267 LEU A N 1
ATOM 2102 C CA . LEU A 1 267 ? -11.662 18.372 2.685 1.00 71.25 267 LEU A CA 1
ATOM 2103 C C . LEU A 1 267 ? -11.321 16.888 2.780 1.00 71.25 267 LEU A C 1
ATOM 2105 O O . LEU A 1 267 ? -11.263 16.210 1.755 1.00 71.25 267 LEU A O 1
ATOM 2109 N N . GLU A 1 268 ? -11.114 16.400 4.001 1.00 82.94 268 GLU A N 1
ATOM 2110 C CA . GLU A 1 268 ? -11.084 14.959 4.242 1.00 82.94 268 GLU A CA 1
ATOM 2111 C C . GLU A 1 268 ? -12.419 14.355 3.812 1.00 82.94 268 GLU A C 1
ATOM 2113 O O . GLU A 1 268 ? -13.461 15.020 3.840 1.00 82.94 268 GLU A O 1
ATOM 2118 N N . GLY A 1 269 ? -12.399 13.094 3.409 1.00 88.25 269 GLY A N 1
ATOM 2119 C CA . GLY A 1 269 ? -13.616 12.420 2.993 1.00 88.25 269 GLY A CA 1
ATOM 2120 C C . GLY A 1 269 ? -13.447 10.918 2.942 1.00 88.25 269 GLY A C 1
ATOM 2121 O O . GLY A 1 269 ? -12.338 10.389 2.909 1.00 88.25 269 GLY A O 1
ATOM 2122 N N . VAL A 1 270 ? -14.574 10.223 2.909 1.00 94.06 270 VAL A N 1
ATOM 2123 C CA . VAL A 1 270 ? -14.598 8.777 2.735 1.00 94.06 270 VAL A CA 1
ATOM 2124 C C . VAL A 1 270 ? -15.514 8.465 1.571 1.00 94.06 270 VAL A C 1
ATOM 2126 O O . VAL A 1 270 ? -16.617 8.996 1.466 1.00 94.06 270 VAL A O 1
ATOM 2129 N N . TYR A 1 271 ? -15.044 7.614 0.675 1.00 95.75 271 TYR A N 1
ATOM 2130 C CA . TYR A 1 271 ? -15.835 7.089 -0.422 1.00 95.75 271 TYR A CA 1
ATOM 2131 C C . TYR A 1 271 ? -16.073 5.607 -0.197 1.00 95.75 271 TYR A C 1
ATOM 2133 O O . TYR A 1 271 ? -15.133 4.834 -0.072 1.00 95.75 271 TYR A O 1
ATOM 2141 N N . GLU A 1 272 ? -17.330 5.205 -0.173 1.00 97.69 272 GLU A N 1
ATOM 2142 C CA . GLU A 1 272 ? -17.728 3.810 -0.136 1.00 97.69 272 GLU A CA 1
ATOM 2143 C C . GLU A 1 272 ? -17.873 3.273 -1.559 1.00 97.69 272 GLU A C 1
ATOM 2145 O O . GLU A 1 272 ? -18.515 3.886 -2.416 1.00 97.69 272 GLU A O 1
ATOM 2150 N N . ILE A 1 273 ? -17.302 2.101 -1.807 1.00 98.19 273 ILE A N 1
ATOM 2151 C CA . ILE A 1 273 ? -17.372 1.396 -3.079 1.00 98.19 273 ILE A CA 1
ATOM 2152 C C . ILE A 1 273 ? -18.007 0.032 -2.820 1.00 98.19 273 ILE A C 1
ATOM 2154 O O . ILE A 1 273 ? -17.474 -0.797 -2.082 1.00 98.19 273 ILE A O 1
ATOM 2158 N N . THR A 1 274 ? -19.159 -0.201 -3.443 1.00 98.44 274 THR A N 1
ATOM 2159 C CA . THR A 1 274 ? -19.865 -1.487 -3.407 1.00 98.44 274 THR A CA 1
ATOM 2160 C C . THR A 1 274 ? -19.670 -2.188 -4.742 1.00 98.44 274 THR A C 1
ATOM 2162 O O . THR A 1 274 ? -20.058 -1.644 -5.780 1.00 98.44 274 THR A O 1
ATOM 2165 N N . LEU A 1 275 ? -19.078 -3.382 -4.726 1.00 98.38 275 LEU A N 1
ATOM 2166 C CA . LEU A 1 275 ? -18.853 -4.162 -5.940 1.00 98.38 275 LEU A CA 1
ATOM 2167 C C . LEU A 1 275 ? -20.059 -5.043 -6.261 1.00 98.38 275 LEU A C 1
ATOM 2169 O O . LEU A 1 275 ? -20.549 -5.776 -5.406 1.00 98.38 275 LEU A O 1
ATOM 2173 N N . ASP A 1 276 ? -20.476 -5.047 -7.523 1.00 98.19 276 ASP A N 1
ATOM 2174 C CA . ASP A 1 276 ? -21.268 -6.148 -8.070 1.00 98.19 276 ASP A CA 1
ATOM 2175 C C . ASP A 1 276 ? -20.296 -7.121 -8.743 1.00 98.19 276 ASP A C 1
ATOM 2177 O O . ASP A 1 276 ? -19.869 -6.934 -9.880 1.00 98.19 276 ASP A O 1
ATOM 2181 N N . ARG A 1 277 ? -19.883 -8.162 -8.015 1.00 96.56 277 ARG A N 1
ATOM 2182 C CA . ARG A 1 277 ? -18.876 -9.110 -8.520 1.00 96.56 277 ARG A CA 1
ATOM 2183 C C . ARG A 1 277 ? -19.390 -9.996 -9.656 1.00 96.56 277 ARG A C 1
ATOM 2185 O O . ARG A 1 277 ? -18.571 -10.601 -10.348 1.00 96.56 277 ARG A O 1
ATOM 2192 N N . SER A 1 278 ? -20.708 -10.060 -9.855 1.00 97.00 278 SER A N 1
ATOM 2193 C CA . SER A 1 278 ? -21.331 -10.770 -10.976 1.00 97.00 278 SER A CA 1
ATOM 2194 C C . SER A 1 278 ? -21.351 -9.925 -12.252 1.00 97.00 278 SER A C 1
ATOM 2196 O O . SER A 1 278 ? -21.221 -10.461 -13.351 1.00 97.00 278 SER A O 1
ATOM 2198 N N . ASP A 1 279 ? -21.441 -8.604 -12.100 1.00 96.94 279 ASP A N 1
ATOM 2199 C CA . ASP A 1 279 ? -21.400 -7.628 -13.180 1.00 96.94 279 ASP A CA 1
ATOM 2200 C C . ASP A 1 279 ? -20.765 -6.327 -12.682 1.00 96.94 279 ASP A C 1
ATOM 2202 O O . ASP A 1 279 ? -21.430 -5.419 -12.186 1.00 96.94 279 ASP A O 1
ATOM 2206 N N . TRP A 1 280 ? -19.448 -6.220 -12.845 1.00 95.00 280 TRP A N 1
ATOM 2207 C CA . TRP A 1 280 ? -18.665 -5.134 -12.257 1.00 95.00 280 TRP A CA 1
ATOM 2208 C C . TRP A 1 280 ? -19.075 -3.751 -12.775 1.00 95.00 280 TRP A C 1
ATOM 2210 O O . TRP A 1 280 ? -18.853 -2.758 -12.078 1.00 95.00 280 TRP A O 1
ATOM 2220 N N . SER A 1 281 ? -19.725 -3.684 -13.943 1.00 94.88 281 SER A N 1
ATOM 2221 C CA . SER A 1 281 ? -20.283 -2.452 -14.510 1.00 94.88 281 SER A CA 1
ATOM 2222 C C . SER A 1 281 ? -21.491 -1.903 -13.734 1.00 94.88 281 SER A C 1
ATOM 2224 O O . SER A 1 281 ? -21.907 -0.769 -13.960 1.00 94.88 281 SER A O 1
ATOM 2226 N N . LYS A 1 282 ? -22.043 -2.678 -12.789 1.00 97.38 282 LYS A N 1
ATOM 2227 C CA . LYS A 1 282 ? -23.109 -2.268 -11.860 1.00 97.38 282 LYS A CA 1
ATOM 2228 C C . LYS A 1 282 ? -22.600 -1.903 -10.464 1.00 97.38 282 LYS A C 1
ATOM 2230 O O . LYS A 1 282 ? -23.407 -1.591 -9.583 1.00 97.38 282 LYS A O 1
ATOM 2235 N N . SER A 1 283 ? -21.282 -1.933 -10.253 1.00 98.06 283 SER A N 1
ATOM 2236 C CA . SER A 1 283 ? -20.673 -1.465 -9.005 1.00 98.06 283 SER A CA 1
ATOM 2237 C C . SER A 1 283 ? -21.008 0.014 -8.771 1.00 98.06 283 SER A C 1
ATOM 2239 O O . SER A 1 283 ? -21.325 0.756 -9.703 1.00 98.06 283 SER A O 1
ATOM 2241 N N . ARG A 1 284 ? -20.971 0.462 -7.516 1.00 97.25 284 ARG A N 1
ATOM 2242 C CA . ARG A 1 284 ? -21.359 1.829 -7.139 1.00 97.25 284 ARG A CA 1
ATOM 2243 C C . ARG A 1 284 ? -20.290 2.477 -6.286 1.00 97.25 284 ARG A C 1
ATOM 2245 O O . ARG A 1 284 ? -19.639 1.799 -5.498 1.00 97.25 284 ARG A O 1
ATOM 2252 N N . ILE A 1 285 ? -20.172 3.792 -6.423 1.00 96.19 285 ILE A N 1
ATOM 2253 C CA . ILE A 1 285 ? -19.310 4.637 -5.602 1.00 96.19 285 ILE A CA 1
ATOM 2254 C C . ILE A 1 285 ? -20.184 5.724 -4.987 1.00 96.19 285 ILE A C 1
ATOM 2256 O O . ILE A 1 285 ? -20.960 6.372 -5.691 1.00 96.19 285 ILE A O 1
ATOM 2260 N N . ARG A 1 286 ? -20.084 5.896 -3.672 1.00 95.62 286 ARG A N 1
ATOM 2261 C CA . ARG A 1 286 ? -20.853 6.865 -2.892 1.00 95.62 286 ARG A CA 1
ATOM 2262 C C . ARG A 1 286 ? -19.902 7.634 -1.986 1.00 95.62 286 ARG A C 1
ATOM 2264 O O . ARG A 1 286 ? -19.142 7.026 -1.242 1.00 95.62 286 ARG A O 1
ATOM 2271 N N . ARG A 1 287 ? -19.964 8.964 -2.022 1.00 94.44 287 ARG A N 1
ATOM 2272 C CA . ARG A 1 287 ? -19.305 9.801 -1.017 1.00 94.44 287 ARG A CA 1
ATOM 2273 C C . ARG A 1 287 ? -20.076 9.713 0.300 1.00 94.44 287 ARG A C 1
ATOM 2275 O O . ARG A 1 287 ? -21.304 9.775 0.291 1.00 94.44 287 ARG A O 1
ATOM 2282 N N . LEU A 1 288 ? -19.350 9.552 1.395 1.00 95.38 288 LEU A N 1
ATOM 2283 C CA . LEU A 1 288 ? -19.857 9.673 2.755 1.00 95.38 288 LEU A CA 1
ATOM 2284 C C . LEU A 1 288 ? -19.543 11.076 3.268 1.00 95.38 288 LEU A C 1
ATOM 2286 O O . LEU A 1 288 ? -18.507 11.643 2.913 1.00 95.38 288 LEU A O 1
ATOM 2290 N N . ASP A 1 289 ? -20.397 11.589 4.148 1.00 92.00 289 ASP A N 1
ATOM 2291 C CA . ASP A 1 289 ? -20.219 12.899 4.778 1.00 92.00 289 ASP A CA 1
ATOM 2292 C C . ASP A 1 289 ? -20.210 12.782 6.317 1.00 92.00 289 ASP A C 1
ATOM 2294 O O . ASP A 1 289 ? -21.061 13.371 6.984 1.00 92.00 289 ASP A O 1
ATOM 2298 N N . PRO A 1 290 ? -19.283 11.996 6.904 1.00 91.62 290 PRO A N 1
ATOM 2299 C CA . PRO A 1 290 ? -19.122 11.938 8.352 1.00 91.62 290 PRO A CA 1
ATOM 2300 C C . PRO A 1 290 ? -18.507 13.243 8.884 1.00 91.62 290 PRO A C 1
ATOM 2302 O O . PRO A 1 290 ? -17.784 13.940 8.164 1.00 91.62 290 PRO A O 1
ATOM 2305 N N . ASP A 1 291 ? -18.722 13.542 10.166 1.00 89.81 291 ASP A N 1
ATOM 2306 C CA . ASP A 1 291 ? -18.066 14.675 10.828 1.00 89.81 291 ASP A CA 1
ATOM 2307 C C . ASP A 1 291 ? -16.539 14.533 10.745 1.00 89.81 291 ASP A C 1
ATOM 2309 O O . ASP A 1 291 ? -15.977 13.527 11.169 1.00 89.81 291 ASP A O 1
ATOM 2313 N N . SER A 1 292 ? -15.848 15.533 10.191 1.00 84.19 292 SER A N 1
ATOM 2314 C CA . SER A 1 292 ? -14.398 15.443 9.969 1.00 84.19 292 SER A CA 1
ATOM 2315 C C . SER A 1 292 ? -13.626 15.270 11.289 1.00 84.19 292 SER A C 1
ATOM 2317 O O . SER A 1 292 ? -13.858 16.027 12.237 1.00 84.19 292 SER A O 1
ATOM 2319 N N . PRO A 1 293 ? -12.637 14.356 11.347 1.00 84.88 293 PRO A N 1
ATOM 2320 C CA . PRO A 1 293 ? -11.778 14.185 12.517 1.00 84.88 293 PRO A CA 1
ATOM 2321 C C . PRO A 1 293 ? -10.684 15.265 12.630 1.00 84.88 293 PRO A C 1
ATOM 2323 O O . PRO A 1 293 ? -9.838 15.194 13.527 1.00 84.88 293 PRO A O 1
ATOM 2326 N N . GLY A 1 294 ? -10.674 16.268 11.744 1.00 84.69 294 GLY A N 1
ATOM 2327 C CA . GLY A 1 294 ? -9.626 17.280 11.646 1.00 84.69 294 GLY A CA 1
ATOM 2328 C C . GLY A 1 294 ? -8.715 17.027 10.452 1.00 84.69 294 GLY A C 1
ATOM 2329 O O . GLY A 1 294 ? -9.207 16.753 9.372 1.00 84.69 294 GLY A O 1
ATOM 2330 N N . GLU A 1 295 ? -7.401 17.188 10.619 1.00 84.81 295 GLU A N 1
ATOM 2331 C CA . GLU A 1 295 ? -6.438 16.749 9.606 1.00 84.81 295 GLU A CA 1
ATOM 2332 C C . GLU A 1 295 ? -5.758 15.456 10.073 1.00 84.81 295 GLU A C 1
ATOM 2334 O O . GLU A 1 295 ? -5.169 15.431 11.160 1.00 84.81 295 GLU A O 1
ATOM 2339 N N . THR A 1 296 ? -5.760 14.414 9.244 1.00 89.38 296 THR A N 1
ATOM 2340 C CA . THR A 1 296 ? -5.102 13.133 9.525 1.00 89.38 296 THR A CA 1
ATOM 2341 C C . THR A 1 296 ? -3.774 12.987 8.783 1.00 89.38 296 THR A C 1
ATOM 2343 O O . THR A 1 296 ? -3.378 13.789 7.927 1.00 89.38 296 THR A O 1
ATOM 2346 N N . GLY A 1 297 ? -3.034 11.949 9.158 1.00 87.44 297 GLY A N 1
ATOM 2347 C CA . GLY A 1 297 ? -1.910 11.426 8.400 1.00 87.44 297 GLY A CA 1
ATOM 2348 C C . GLY A 1 297 ? -2.361 10.639 7.172 1.00 87.44 297 GLY A C 1
ATOM 2349 O O . GLY A 1 297 ? -3.544 10.565 6.834 1.00 87.44 297 GLY A O 1
ATOM 2350 N N . HIS A 1 298 ? -1.371 10.049 6.525 1.00 83.62 298 HIS A N 1
ATOM 2351 C CA . HIS A 1 298 ? -1.519 9.193 5.361 1.00 83.62 298 HIS A CA 1
ATOM 2352 C C . HIS A 1 298 ? -1.557 7.723 5.823 1.00 83.62 298 HIS A C 1
ATOM 2354 O O . HIS A 1 298 ? -1.064 7.417 6.910 1.00 83.62 298 HIS A O 1
ATOM 2360 N N . ALA A 1 299 ? -2.113 6.838 4.992 1.00 93.00 299 ALA A N 1
ATOM 2361 C CA . ALA A 1 299 ? -2.241 5.397 5.226 1.00 93.00 299 ALA A CA 1
ATOM 2362 C C . ALA A 1 299 ? -3.348 4.950 6.196 1.00 93.00 299 ALA A C 1
ATOM 2364 O O . ALA A 1 299 ? -3.534 5.501 7.285 1.00 93.00 299 ALA A O 1
ATOM 2365 N N . TRP A 1 300 ? -4.041 3.889 5.789 1.00 96.69 300 TRP A N 1
ATOM 2366 C CA . TRP A 1 300 ? -5.159 3.281 6.501 1.00 96.69 300 TRP A CA 1
ATOM 2367 C C . TRP A 1 300 ? -5.130 1.770 6.291 1.00 96.69 300 TRP A C 1
ATOM 2369 O O . TRP A 1 300 ? -4.750 1.309 5.219 1.00 96.69 300 TRP A O 1
ATOM 2379 N N . ALA A 1 301 ? -5.539 1.007 7.298 1.00 97.88 301 ALA A N 1
ATOM 2380 C CA . ALA A 1 301 ? -5.634 -0.443 7.223 1.00 97.88 301 ALA A CA 1
ATOM 2381 C C . ALA A 1 301 ? -6.873 -0.940 7.973 1.00 97.88 301 ALA A C 1
ATOM 2383 O O . ALA A 1 301 ? -7.330 -0.315 8.933 1.00 97.88 301 ALA A O 1
ATOM 2384 N N . TYR A 1 302 ? -7.405 -2.079 7.538 1.00 98.38 302 TYR A N 1
ATOM 2385 C CA . TYR A 1 302 ? -8.480 -2.758 8.247 1.00 98.38 302 TYR A CA 1
ATOM 2386 C C . TYR A 1 302 ? -7.944 -3.482 9.487 1.00 98.38 302 TYR A C 1
ATOM 2388 O O . TYR A 1 302 ? -6.971 -4.232 9.410 1.00 98.38 302 TYR A O 1
ATOM 2396 N N . ASP A 1 303 ? -8.623 -3.285 10.611 1.00 98.12 303 ASP A N 1
ATOM 2397 C CA . ASP A 1 303 ? -8.381 -3.961 11.878 1.00 98.12 303 ASP A CA 1
ATOM 2398 C C . ASP A 1 303 ? -9.505 -4.963 12.154 1.00 98.12 303 ASP A C 1
ATOM 2400 O O . ASP A 1 303 ? -10.585 -4.571 12.603 1.00 98.12 303 ASP A O 1
ATOM 2404 N N . PRO A 1 304 ? -9.276 -6.264 11.899 1.00 97.25 304 PRO A N 1
ATOM 2405 C CA . PRO A 1 304 ? -10.239 -7.319 12.197 1.00 97.25 304 PRO A CA 1
ATOM 2406 C C . PRO A 1 304 ? -10.483 -7.571 13.688 1.00 97.25 304 PRO A C 1
ATOM 2408 O O . PRO A 1 304 ? -11.418 -8.299 14.004 1.00 97.25 304 PRO A O 1
ATOM 2411 N N . VAL A 1 305 ? -9.668 -7.036 14.604 1.00 96.56 305 VAL A N 1
ATOM 2412 C CA . VAL A 1 305 ? -9.877 -7.216 16.051 1.00 96.56 305 VAL A CA 1
ATOM 2413 C C . VAL A 1 305 ? -11.008 -6.315 16.534 1.00 96.56 305 VAL A C 1
ATOM 2415 O O . VAL A 1 305 ? -11.832 -6.740 17.340 1.00 96.56 305 VAL A O 1
ATOM 2418 N N . HIS A 1 306 ? -11.057 -5.085 16.022 1.00 96.56 306 HIS A N 1
ATOM 2419 C CA . HIS A 1 306 ? -12.065 -4.093 16.402 1.00 96.56 306 HIS A CA 1
ATOM 2420 C C . HIS A 1 306 ? -13.119 -3.843 15.320 1.00 96.56 306 HIS A C 1
ATOM 2422 O O . HIS A 1 306 ? -14.073 -3.114 15.568 1.00 96.56 306 HIS A O 1
ATOM 2428 N N . GLU A 1 307 ? -12.947 -4.436 14.136 1.00 97.06 307 GLU A N 1
ATOM 2429 C CA . GLU A 1 307 ? -13.779 -4.219 12.951 1.00 97.06 307 GLU A CA 1
ATOM 2430 C C . GLU A 1 307 ? -13.863 -2.731 12.567 1.00 97.06 307 GLU A C 1
ATOM 2432 O O . GLU A 1 307 ? -14.940 -2.179 12.342 1.00 97.06 307 GLU A O 1
ATOM 2437 N N . LEU A 1 308 ? -12.699 -2.081 12.482 1.00 97.31 308 LEU A N 1
ATOM 2438 C CA . LEU A 1 308 ? -12.539 -0.660 12.151 1.00 97.31 308 LEU A CA 1
ATOM 2439 C C . LEU A 1 308 ? -11.524 -0.472 11.019 1.00 97.31 308 LEU A C 1
ATOM 2441 O O . LEU A 1 308 ? -10.746 -1.372 10.703 1.00 97.31 308 LEU A O 1
ATOM 2445 N N . ILE A 1 309 ? -11.501 0.720 10.425 1.00 98.00 309 ILE A N 1
ATOM 2446 C CA . ILE A 1 309 ? -10.424 1.159 9.530 1.00 98.00 309 ILE A CA 1
ATOM 2447 C C . ILE A 1 309 ? -9.565 2.160 10.294 1.00 98.00 309 ILE A C 1
ATOM 2449 O O . ILE A 1 309 ? -9.989 3.293 10.518 1.00 98.00 309 ILE A O 1
ATOM 2453 N N . GLY A 1 310 ? -8.372 1.753 10.717 1.00 97.31 310 GLY A N 1
ATOM 2454 C CA . GLY A 1 310 ? -7.472 2.594 11.501 1.00 97.31 310 GLY A CA 1
ATOM 2455 C C . GLY A 1 310 ? -6.258 3.075 10.725 1.00 97.31 310 GLY A C 1
ATOM 2456 O O . GLY A 1 310 ? -5.806 2.445 9.769 1.00 97.31 310 GLY A O 1
ATOM 2457 N N . GLY A 1 311 ? -5.712 4.206 11.151 1.00 96.44 311 GLY A N 1
ATOM 2458 C CA . GLY A 1 311 ? -4.515 4.788 10.570 1.00 96.44 311 GLY A CA 1
ATOM 2459 C C . GLY A 1 311 ? -4.468 6.289 10.787 1.00 96.44 311 GLY A C 1
ATOM 2460 O O . GLY A 1 311 ? -4.673 6.781 11.902 1.00 96.44 311 GLY A O 1
ATOM 2461 N N . GLY A 1 312 ? -4.127 7.017 9.723 1.00 94.44 312 GLY A N 1
ATOM 2462 C CA . GLY A 1 312 ? -4.128 8.475 9.734 1.00 94.44 312 GLY A CA 1
ATOM 2463 C C . GLY A 1 312 ? -3.214 9.080 10.802 1.00 94.44 312 GLY A C 1
ATOM 2464 O O . GLY A 1 312 ? -3.475 10.187 11.269 1.00 94.44 312 GLY A O 1
ATOM 2465 N N . VAL A 1 313 ? -2.161 8.372 11.224 1.00 96.31 313 VAL A N 1
ATOM 2466 C CA . VAL A 1 313 ? -1.369 8.750 12.403 1.00 96.31 313 VAL A CA 1
ATOM 2467 C C . VAL A 1 313 ? -0.724 10.114 12.206 1.00 96.31 313 VAL A C 1
ATOM 2469 O O . VAL A 1 313 ? 0.092 10.301 11.298 1.00 96.31 313 VAL A O 1
ATOM 2472 N N . ARG A 1 314 ? -1.048 11.065 13.084 1.00 94.94 314 ARG A N 1
ATOM 2473 C CA . ARG A 1 314 ? -0.548 12.436 12.992 1.00 94.94 314 ARG A CA 1
ATOM 2474 C C . ARG A 1 314 ? -0.345 13.064 14.356 1.00 94.94 314 ARG A C 1
ATOM 2476 O O . ARG A 1 314 ? -1.242 13.060 15.192 1.00 94.94 314 ARG A O 1
ATOM 2483 N N . GLY A 1 315 ? 0.836 13.647 14.562 1.00 95.19 315 GLY A N 1
ATOM 2484 C CA . GLY A 1 315 ? 1.154 14.383 15.787 1.00 95.19 315 GLY A CA 1
ATOM 2485 C C . GLY A 1 315 ? 0.973 13.572 17.076 1.00 95.19 315 GLY A C 1
ATOM 2486 O O . GLY A 1 315 ? 0.576 14.141 18.085 1.00 95.19 315 GLY A O 1
ATOM 2487 N N . GLY A 1 316 ? 1.224 12.259 17.046 1.00 96.50 316 GLY A N 1
ATOM 2488 C CA . GLY A 1 316 ? 1.043 11.364 18.195 1.00 96.50 316 GLY A CA 1
ATOM 2489 C C . GLY A 1 316 ? -0.405 10.940 18.459 1.00 96.50 316 GLY A C 1
ATOM 2490 O O . GLY A 1 316 ? -0.681 10.363 19.507 1.00 96.50 316 GLY A O 1
ATOM 2491 N N . ARG A 1 317 ? -1.329 11.203 17.530 1.00 96.88 317 ARG A N 1
ATOM 2492 C CA . ARG A 1 317 ? -2.720 10.744 17.587 1.00 96.88 317 ARG A CA 1
ATOM 2493 C C . ARG A 1 317 ? -2.979 9.684 16.524 1.00 96.88 317 ARG A C 1
ATOM 2495 O O . ARG A 1 317 ? -2.517 9.820 15.391 1.00 96.88 317 ARG A O 1
ATOM 2502 N N . PHE A 1 318 ? -3.720 8.651 16.905 1.00 97.38 318 PHE A N 1
ATOM 2503 C CA . PHE A 1 318 ? -4.237 7.619 16.014 1.00 97.38 318 PHE A CA 1
ATOM 2504 C C . PHE A 1 318 ? -5.713 7.891 15.718 1.00 97.38 318 PHE A C 1
ATOM 2506 O O . PHE A 1 318 ? -6.438 8.334 16.612 1.00 97.38 318 PHE A O 1
ATOM 2513 N N . PHE A 1 319 ? -6.154 7.614 14.493 1.00 96.00 319 PHE A N 1
ATOM 2514 C CA . PHE A 1 319 ? -7.537 7.798 14.062 1.00 96.00 319 PHE A CA 1
ATOM 2515 C C . PHE A 1 319 ? -8.119 6.477 13.572 1.00 96.00 319 PHE A C 1
ATOM 2517 O O . PHE A 1 319 ? -7.408 5.647 13.007 1.00 96.00 319 PHE A O 1
ATOM 2524 N N . ALA A 1 320 ? -9.419 6.296 13.767 1.00 96.44 320 ALA A N 1
ATOM 2525 C CA . ALA A 1 320 ? -10.154 5.151 13.258 1.00 96.44 320 ALA A CA 1
ATOM 2526 C C . ALA A 1 320 ? -11.513 5.592 12.715 1.00 96.44 320 ALA A C 1
ATOM 2528 O O . ALA A 1 320 ? -12.178 6.440 13.305 1.00 96.44 320 ALA A O 1
ATOM 2529 N N . PHE A 1 321 ? -11.919 5.007 11.597 1.00 96.38 321 PHE A N 1
ATOM 2530 C CA . PHE A 1 321 ? -13.245 5.145 11.017 1.00 96.38 321 PHE A CA 1
ATOM 2531 C C . PHE A 1 321 ? -14.028 3.853 11.257 1.00 96.38 321 PHE A C 1
ATOM 2533 O O . PHE A 1 321 ? -13.498 2.765 11.025 1.00 96.38 321 PHE A O 1
ATOM 2540 N N . ASP A 1 322 ? -15.275 3.972 11.710 1.00 96.88 322 ASP A N 1
ATOM 2541 C CA . ASP A 1 322 ? -16.248 2.878 11.772 1.00 96.88 322 ASP A CA 1
ATOM 2542 C C . ASP A 1 322 ? -17.212 2.990 10.588 1.00 96.88 322 ASP A C 1
ATOM 2544 O O . ASP A 1 322 ? -18.112 3.839 10.602 1.00 96.88 322 ASP A O 1
ATOM 2548 N N . PRO A 1 323 ? -17.076 2.120 9.573 1.00 97.19 323 PRO A N 1
ATOM 2549 C CA . PRO A 1 323 ? -17.974 2.115 8.429 1.00 97.19 323 PRO A CA 1
ATOM 2550 C C . PRO A 1 323 ? -19.442 1.816 8.739 1.00 97.19 323 PRO A C 1
ATOM 2552 O O . PRO A 1 323 ? -20.309 2.225 7.972 1.00 97.19 323 PRO A O 1
ATOM 2555 N N . ARG A 1 324 ? -19.755 1.107 9.832 1.00 97.25 324 ARG A N 1
ATOM 2556 C CA . ARG A 1 324 ? -21.144 0.774 10.198 1.00 97.25 324 ARG A CA 1
ATOM 2557 C C . ARG A 1 324 ? -21.874 1.977 10.777 1.00 97.25 324 ARG A C 1
ATOM 2559 O O . ARG A 1 324 ? -23.079 2.114 10.581 1.00 97.25 324 ARG A O 1
ATOM 2566 N N . ARG A 1 325 ? -21.145 2.814 11.516 1.00 95.69 325 ARG A N 1
ATOM 2567 C CA . ARG A 1 325 ? -21.670 4.028 12.155 1.00 95.69 325 ARG A CA 1
ATOM 2568 C C . ARG A 1 325 ? -21.425 5.291 11.332 1.00 95.69 325 ARG A C 1
ATOM 2570 O O . ARG A 1 325 ? -21.944 6.337 11.698 1.00 95.69 325 ARG A O 1
ATOM 2577 N N . GLU A 1 326 ? -20.637 5.188 10.259 1.00 95.88 326 GLU A N 1
ATOM 2578 C CA . GLU A 1 326 ? -20.098 6.326 9.507 1.00 95.88 326 GLU A CA 1
ATOM 2579 C C . GLU A 1 326 ? -19.497 7.378 10.465 1.00 95.88 326 GLU A C 1
ATOM 2581 O O . GLU A 1 326 ? -19.768 8.571 10.366 1.00 95.88 326 GLU A O 1
ATOM 2586 N N . ALA A 1 327 ? -18.705 6.914 11.439 1.00 94.50 327 ALA A N 1
ATOM 2587 C CA . ALA A 1 327 ? -18.227 7.726 12.556 1.00 94.50 327 ALA A CA 1
ATOM 2588 C C . ALA A 1 327 ? -16.709 7.642 12.730 1.00 94.50 327 ALA A C 1
ATOM 2590 O O . ALA A 1 327 ? -16.087 6.608 12.478 1.00 94.50 327 ALA A O 1
ATOM 2591 N N . TRP A 1 328 ? -16.123 8.741 13.202 1.00 94.06 328 TRP A N 1
ATOM 2592 C CA . TRP A 1 328 ? -14.698 8.843 13.488 1.00 94.06 328 TRP A CA 1
ATOM 2593 C C . TRP A 1 328 ? -14.395 8.720 14.977 1.00 94.06 328 TRP A C 1
ATOM 2595 O O . TRP A 1 328 ? -15.099 9.259 15.830 1.00 94.06 328 TRP A O 1
ATOM 2605 N N . TYR A 1 329 ? -13.268 8.084 15.267 1.00 94.81 329 TYR A N 1
ATOM 2606 C CA . TYR A 1 329 ? -12.679 7.953 16.590 1.00 94.81 329 TYR A CA 1
ATOM 2607 C C . TYR A 1 329 ? -11.218 8.375 16.545 1.00 94.81 329 TYR A C 1
ATOM 2609 O O . TYR A 1 329 ? -10.549 8.291 15.513 1.00 94.81 329 TYR A O 1
ATOM 2617 N N . SER A 1 330 ? -10.698 8.815 17.687 1.00 95.31 330 SER A N 1
ATOM 2618 C CA . SER A 1 330 ? -9.270 9.066 17.829 1.00 95.31 330 SER A CA 1
ATOM 2619 C C . SER A 1 330 ? -8.786 8.776 19.243 1.00 95.31 330 SER A C 1
ATOM 2621 O O . SER A 1 330 ? -9.565 8.760 20.198 1.00 95.31 330 SER A O 1
ATOM 2623 N N . ALA A 1 331 ? -7.490 8.514 19.365 1.00 96.31 331 ALA A N 1
ATOM 2624 C CA . ALA A 1 331 ? -6.832 8.269 20.637 1.00 96.31 331 ALA A CA 1
ATOM 2625 C C . ALA A 1 331 ? -5.427 8.866 20.627 1.00 96.31 331 ALA A C 1
ATOM 2627 O O . ALA A 1 331 ? -4.717 8.803 19.620 1.00 96.31 331 ALA A O 1
ATOM 2628 N N . GLU A 1 332 ? -5.008 9.424 21.759 1.00 96.94 332 GLU A N 1
ATOM 2629 C CA . GLU A 1 332 ? -3.601 9.763 21.959 1.00 96.94 332 GLU A CA 1
ATOM 2630 C C . GLU A 1 332 ? -2.781 8.489 22.143 1.00 96.94 332 GLU A C 1
ATOM 2632 O O . GLU A 1 332 ? -3.158 7.591 22.902 1.00 96.94 332 GLU A O 1
ATOM 2637 N N . ILE A 1 333 ? -1.655 8.418 21.439 1.00 98.06 333 ILE A N 1
ATOM 2638 C CA . ILE A 1 333 ? -0.763 7.267 21.468 1.00 98.06 333 ILE A CA 1
ATOM 2639 C C . ILE A 1 333 ? 0.158 7.387 22.683 1.00 98.06 333 ILE A C 1
ATOM 2641 O O . ILE A 1 333 ? 0.918 8.348 22.799 1.00 98.06 333 ILE A O 1
ATOM 2645 N N . GLN A 1 334 ? 0.125 6.385 23.558 1.00 97.75 334 GLN A N 1
ATOM 2646 C CA . GLN A 1 334 ? 0.983 6.313 24.741 1.00 97.75 334 GLN A CA 1
ATOM 2647 C C . GLN A 1 334 ? 2.274 5.554 24.419 1.00 97.75 334 GLN A C 1
ATOM 2649 O O . GLN A 1 334 ? 2.231 4.495 23.794 1.00 97.75 334 GLN A O 1
ATOM 2654 N N . THR A 1 335 ? 3.433 6.061 24.844 1.00 97.19 335 THR A N 1
ATOM 2655 C CA . THR A 1 335 ? 4.717 5.365 24.667 1.00 97.19 335 THR A CA 1
ATOM 2656 C C . THR A 1 335 ? 5.714 5.709 25.771 1.00 97.19 335 THR A C 1
ATOM 2658 O O . THR A 1 335 ? 5.803 6.861 26.190 1.00 97.19 335 THR A O 1
ATOM 2661 N N . ASP A 1 336 ? 6.521 4.724 26.170 1.00 94.25 336 ASP A N 1
ATOM 2662 C CA . ASP A 1 336 ? 7.594 4.881 27.165 1.00 94.25 336 ASP A CA 1
ATOM 2663 C C . ASP A 1 336 ? 8.977 5.131 26.530 1.00 94.25 336 ASP A C 1
ATOM 2665 O O . ASP A 1 336 ? 9.991 5.223 27.218 1.00 94.25 336 ASP A O 1
ATOM 2669 N N . SER A 1 337 ? 9.052 5.235 25.199 1.00 92.06 337 SER A N 1
ATOM 2670 C CA . SER A 1 337 ? 10.316 5.269 24.440 1.00 92.06 337 SER A CA 1
ATOM 2671 C C . SER A 1 337 ? 11.158 6.544 24.608 1.00 92.06 337 SER A C 1
ATOM 2673 O O . SER A 1 337 ? 12.273 6.615 24.094 1.00 92.06 337 SER A O 1
ATOM 2675 N N . GLY A 1 338 ? 10.630 7.587 25.260 1.00 93.19 338 GLY A N 1
ATOM 2676 C CA . GLY A 1 338 ? 11.252 8.919 25.310 1.00 93.19 338 GLY A CA 1
ATOM 2677 C C . GLY A 1 338 ? 11.331 9.630 23.948 1.00 93.19 338 GLY A C 1
ATOM 2678 O O . GLY A 1 338 ? 11.841 10.748 23.862 1.00 93.19 338 GLY A O 1
ATOM 2679 N N . HIS A 1 339 ? 10.820 9.010 22.880 1.00 94.94 339 HIS A N 1
ATOM 2680 C CA . HIS A 1 339 ? 10.792 9.547 21.528 1.00 94.94 339 HIS A CA 1
ATOM 2681 C C . HIS A 1 339 ? 9.356 9.908 21.127 1.00 94.94 339 HIS A C 1
ATOM 2683 O O . HIS A 1 339 ? 8.432 9.140 21.395 1.00 94.94 339 HIS A O 1
ATOM 2689 N N . PRO A 1 340 ? 9.135 11.054 20.456 1.00 94.25 340 PRO A N 1
ATOM 2690 C CA . PRO A 1 340 ? 7.805 11.393 19.981 1.00 94.25 340 PRO A CA 1
ATOM 2691 C C . PRO A 1 340 ? 7.393 10.437 18.860 1.00 94.25 340 PRO A C 1
ATOM 2693 O O . PRO A 1 340 ? 8.127 10.249 17.889 1.00 94.25 340 PRO A O 1
ATOM 2696 N N . VAL A 1 341 ? 6.184 9.890 18.971 1.00 96.12 341 VAL A N 1
ATOM 2697 C CA . VAL A 1 341 ? 5.568 9.058 17.929 1.00 96.12 341 VAL A CA 1
ATOM 2698 C C . VAL A 1 341 ? 5.429 9.829 16.612 1.00 96.12 341 VAL A C 1
ATOM 2700 O O . VAL A 1 341 ? 5.813 9.346 15.544 1.00 96.12 341 VAL A O 1
ATOM 2703 N N . GLY A 1 342 ? 4.933 11.067 16.709 1.00 94.81 342 GLY A N 1
ATOM 2704 C CA . GLY A 1 342 ? 4.820 11.997 15.590 1.00 94.81 342 GLY A CA 1
ATOM 2705 C C . GLY A 1 342 ? 3.800 11.563 14.536 1.00 94.81 342 GLY A C 1
ATOM 2706 O O . GLY A 1 342 ? 2.679 11.189 14.874 1.00 94.81 342 GLY A O 1
ATOM 2707 N N . THR A 1 343 ? 4.159 11.680 13.262 1.00 95.62 343 THR A N 1
ATOM 2708 C CA . THR A 1 343 ? 3.265 11.444 12.112 1.00 95.62 343 THR A CA 1
ATOM 2709 C C . THR A 1 343 ? 3.759 10.258 11.292 1.00 95.62 343 THR A C 1
ATOM 2711 O O . THR A 1 343 ? 4.972 10.099 11.133 1.00 95.62 343 THR A O 1
ATOM 2714 N N . ALA A 1 344 ? 2.848 9.437 10.761 1.00 95.25 344 ALA A N 1
ATOM 2715 C CA . ALA A 1 344 ? 3.210 8.385 9.812 1.00 95.25 344 ALA A CA 1
ATOM 2716 C C . ALA A 1 344 ? 3.784 8.968 8.511 1.00 95.25 344 ALA A C 1
ATOM 2718 O O . ALA A 1 344 ? 3.359 10.017 8.030 1.00 95.25 344 ALA A O 1
ATOM 2719 N N . SER A 1 345 ? 4.782 8.292 7.952 1.00 93.56 345 SER A N 1
ATOM 2720 C CA . SER A 1 345 ? 5.416 8.665 6.695 1.00 93.56 345 SER A CA 1
ATOM 2721 C C . SER A 1 345 ? 4.575 8.156 5.536 1.00 93.56 345 SER A C 1
ATOM 2723 O O . SER A 1 345 ? 4.652 6.974 5.209 1.00 93.56 345 SER A O 1
ATOM 2725 N N . ASP A 1 346 ? 3.836 9.059 4.893 1.00 92.31 346 ASP A N 1
ATOM 2726 C CA . ASP A 1 346 ? 3.030 8.756 3.708 1.00 92.31 346 ASP A CA 1
ATOM 2727 C C . ASP A 1 346 ? 2.241 7.438 3.884 1.00 92.31 346 ASP A C 1
ATOM 2729 O O . ASP A 1 346 ? 1.601 7.224 4.909 1.00 92.31 346 ASP A O 1
ATOM 2733 N N . TYR A 1 347 ? 2.300 6.519 2.927 1.00 93.44 347 TYR A N 1
ATOM 2734 C CA . TYR A 1 347 ? 1.468 5.315 2.909 1.00 93.44 347 TYR A CA 1
ATOM 2735 C C . TYR A 1 347 ? 2.061 4.148 3.715 1.00 93.44 347 TYR A C 1
ATOM 2737 O O . TYR A 1 347 ? 1.672 2.996 3.541 1.00 93.44 347 TYR A O 1
ATOM 2745 N N . ALA A 1 348 ? 3.077 4.404 4.542 1.00 95.38 348 ALA A N 1
ATOM 2746 C CA . ALA A 1 348 ? 3.838 3.362 5.214 1.00 95.38 348 ALA A CA 1
ATOM 2747 C C . ALA A 1 348 ? 3.168 2.930 6.526 1.00 95.38 348 ALA A C 1
ATOM 2749 O O . ALA A 1 348 ? 3.737 3.144 7.598 1.00 95.38 348 ALA A O 1
ATOM 2750 N N . LEU A 1 349 ? 1.981 2.319 6.434 1.00 97.44 349 LEU A N 1
ATOM 2751 C CA . LEU A 1 349 ? 1.241 1.707 7.543 1.00 97.44 349 LEU A CA 1
ATOM 2752 C C . LEU A 1 349 ? 0.568 0.413 7.075 1.00 97.44 349 LEU A C 1
ATOM 2754 O O . LEU A 1 349 ? 0.035 0.360 5.974 1.00 97.44 349 LEU A O 1
ATOM 2758 N N . ALA A 1 350 ? 0.564 -0.607 7.926 1.00 98.06 350 ALA A N 1
ATOM 2759 C CA . ALA A 1 350 ? -0.185 -1.841 7.717 1.00 98.06 350 ALA A CA 1
ATOM 2760 C C . ALA A 1 350 ? -0.690 -2.391 9.060 1.00 98.06 350 ALA A C 1
ATOM 2762 O O . ALA A 1 350 ? -0.199 -1.996 10.120 1.00 98.06 350 ALA A O 1
ATOM 2763 N N . PHE A 1 351 ? -1.654 -3.310 9.024 1.00 98.56 351 PHE A N 1
ATOM 2764 C CA . PHE A 1 351 ? -2.140 -4.012 10.212 1.00 98.56 351 PHE A CA 1
ATOM 2765 C C . PHE A 1 351 ? -1.668 -5.467 10.213 1.00 98.56 351 PHE A C 1
ATOM 2767 O O . PHE A 1 351 ? -1.775 -6.156 9.198 1.00 98.56 351 PHE A O 1
ATOM 2774 N N . ASP A 1 352 ? -1.172 -5.933 11.358 1.00 98.44 352 ASP A N 1
ATOM 2775 C CA . ASP A 1 352 ? -0.862 -7.339 11.601 1.00 98.44 352 ASP A CA 1
ATOM 2776 C C . ASP A 1 352 ? -1.981 -7.988 12.440 1.00 98.44 352 ASP A C 1
ATOM 2778 O O . ASP A 1 352 ? -2.055 -7.752 13.654 1.00 98.44 352 ASP A O 1
ATOM 2782 N N . PRO A 1 353 ? -2.831 -8.841 11.838 1.00 97.44 353 PRO A N 1
ATOM 2783 C CA . PRO A 1 353 ? -3.925 -9.509 12.532 1.00 97.44 353 PRO A CA 1
ATOM 2784 C C . PRO A 1 353 ? -3.473 -10.603 13.499 1.00 97.44 353 PRO A C 1
ATOM 2786 O O . PRO A 1 353 ? -4.227 -10.944 14.406 1.00 97.44 353 PRO A O 1
ATOM 2789 N N . VAL A 1 354 ? -2.260 -11.142 13.354 1.00 97.38 354 VAL A N 1
ATOM 2790 C CA . VAL A 1 354 ? -1.729 -12.157 14.277 1.00 97.38 354 VAL A CA 1
ATOM 2791 C C . VAL A 1 354 ? -1.404 -11.510 15.618 1.00 97.38 354 VAL A C 1
ATOM 2793 O O . VAL A 1 354 ? -1.655 -12.086 16.677 1.00 97.38 354 VAL A O 1
ATOM 2796 N N . ASN A 1 355 ? -0.858 -10.292 15.584 1.00 98.12 355 ASN A N 1
ATOM 2797 C CA . ASN A 1 355 ? -0.518 -9.552 16.791 1.00 98.12 355 ASN A CA 1
ATOM 2798 C C . ASN A 1 355 ? -1.600 -8.569 17.260 1.00 98.12 355 ASN A C 1
ATOM 2800 O O . ASN A 1 355 ? -1.578 -8.165 18.427 1.00 98.12 355 ASN A O 1
ATOM 2804 N N . GLY A 1 356 ? -2.548 -8.215 16.391 1.00 97.88 356 GLY A N 1
ATOM 2805 C CA . GLY A 1 356 ? -3.582 -7.220 16.668 1.00 97.88 356 GLY A CA 1
ATOM 2806 C C . GLY A 1 356 ? -2.998 -5.817 16.817 1.00 97.88 356 GLY A C 1
ATOM 2807 O O . GLY A 1 356 ? -3.345 -5.105 17.760 1.00 97.88 356 GLY A O 1
ATOM 2808 N N . VAL A 1 357 ? -2.042 -5.455 15.956 1.00 98.69 357 VAL A N 1
ATOM 2809 C CA . VAL A 1 357 ? -1.337 -4.168 16.025 1.00 98.69 357 VAL A CA 1
ATOM 2810 C C . VAL A 1 357 ? -1.202 -3.520 14.653 1.00 98.69 357 VAL A C 1
ATOM 2812 O O . VAL A 1 357 ? -1.007 -4.188 13.639 1.00 98.69 357 VAL A O 1
ATOM 2815 N N . TYR A 1 358 ? -1.231 -2.194 14.642 1.00 98.75 358 TYR A N 1
ATOM 2816 C CA . TYR A 1 358 ? -0.822 -1.382 13.505 1.00 98.75 358 TYR A CA 1
ATOM 2817 C C . TYR A 1 358 ? 0.684 -1.189 13.543 1.00 98.75 358 TYR A C 1
ATOM 2819 O O . TYR A 1 358 ? 1.245 -0.890 14.598 1.00 98.75 358 TYR A O 1
ATOM 2827 N N . LEU A 1 359 ? 1.335 -1.303 12.394 1.00 98.69 359 LEU A N 1
ATOM 2828 C CA . LEU A 1 359 ? 2.752 -1.029 12.231 1.00 98.69 359 LEU A CA 1
ATOM 2829 C C . LEU A 1 359 ? 2.943 0.079 11.208 1.00 98.69 359 LEU A C 1
ATOM 2831 O O . LEU A 1 359 ? 2.326 0.052 10.147 1.00 98.69 359 LEU A O 1
ATOM 2835 N N . TRP A 1 360 ? 3.805 1.046 11.507 1.00 98.12 360 TRP A N 1
ATOM 2836 C CA . TRP A 1 360 ? 4.100 2.137 10.581 1.00 98.12 360 TRP A CA 1
ATOM 2837 C C . TRP A 1 360 ? 5.512 2.673 10.748 1.00 98.12 360 TRP A C 1
ATOM 2839 O O . TRP A 1 360 ? 6.187 2.431 11.753 1.00 98.12 360 TRP A O 1
ATOM 2849 N N . ARG A 1 361 ? 5.948 3.447 9.755 1.00 96.50 361 ARG A N 1
ATOM 2850 C CA . ARG A 1 361 ? 7.155 4.268 9.860 1.00 96.50 361 ARG A CA 1
ATOM 2851 C C . ARG A 1 361 ? 6.786 5.724 10.071 1.00 96.50 361 ARG A C 1
ATOM 2853 O O . ARG A 1 361 ? 5.941 6.244 9.355 1.00 96.50 361 ARG A O 1
ATOM 2860 N N . SER A 1 362 ? 7.427 6.399 11.020 1.00 96.00 362 SER A N 1
ATOM 2861 C CA . SER A 1 362 ? 7.239 7.834 11.228 1.00 96.00 362 SER A CA 1
ATOM 2862 C C . SER A 1 362 ? 8.007 8.666 10.194 1.00 96.00 362 SER A C 1
ATOM 2864 O O . SER A 1 362 ? 8.980 8.206 9.591 1.00 96.00 362 SER A O 1
ATOM 2866 N N . ASP A 1 363 ? 7.555 9.895 9.956 1.00 93.06 363 ASP A N 1
ATOM 2867 C CA . ASP A 1 363 ? 8.155 10.798 8.977 1.00 93.06 363 ASP A CA 1
ATOM 2868 C C . ASP A 1 363 ? 9.572 11.273 9.377 1.00 93.06 363 ASP A C 1
ATOM 2870 O O . ASP A 1 363 ? 10.115 10.975 10.450 1.00 93.06 363 ASP A O 1
ATOM 2874 N N . ARG A 1 364 ? 10.205 12.061 8.496 1.00 90.44 364 ARG A N 1
ATOM 2875 C CA . ARG A 1 364 ? 11.536 12.639 8.751 1.00 90.44 364 ARG A CA 1
ATOM 2876 C C . ARG A 1 364 ? 11.584 13.510 10.008 1.00 90.44 364 ARG A C 1
ATOM 2878 O O . ARG A 1 364 ? 12.601 13.491 10.699 1.00 90.44 364 ARG A O 1
ATOM 2885 N N . ARG A 1 365 ? 10.536 14.291 10.280 1.00 91.69 365 ARG A N 1
ATOM 2886 C CA . ARG A 1 365 ? 10.486 15.218 11.424 1.00 91.69 365 ARG A CA 1
ATOM 2887 C C . ARG A 1 365 ? 10.309 14.469 12.746 1.00 91.69 365 ARG A C 1
ATOM 2889 O O . ARG A 1 365 ? 10.777 14.937 13.775 1.00 91.69 365 ARG A O 1
ATOM 2896 N N . SER A 1 366 ? 9.717 13.283 12.677 1.00 93.56 366 SER A N 1
ATOM 2897 C CA . SER A 1 366 ? 9.402 12.378 13.781 1.00 93.56 366 SER A CA 1
ATOM 2898 C C . SER A 1 366 ? 10.460 11.279 13.957 1.00 93.56 366 SER A C 1
ATOM 2900 O O . SER A 1 366 ? 10.227 10.276 14.627 1.00 93.56 366 SER A O 1
ATOM 2902 N N . GLY A 1 367 ? 11.630 11.434 13.330 1.00 92.00 367 GLY A N 1
ATOM 2903 C CA . GLY A 1 367 ? 12.793 10.581 13.567 1.00 92.00 367 GLY A CA 1
ATOM 2904 C C . GLY A 1 367 ? 12.880 9.294 12.741 1.00 92.00 367 GLY A C 1
ATOM 2905 O O . GLY A 1 367 ? 13.827 8.541 12.962 1.00 92.00 367 GLY A O 1
ATOM 2906 N N . ARG A 1 368 ? 11.986 9.048 11.766 1.00 92.75 368 ARG A N 1
ATOM 2907 C CA . ARG A 1 368 ? 12.019 7.850 10.891 1.00 92.75 368 ARG A CA 1
ATOM 2908 C C . ARG A 1 368 ? 12.010 6.536 11.671 1.00 92.75 368 ARG A C 1
ATOM 2910 O O . ARG A 1 368 ? 12.752 5.610 11.341 1.00 92.75 368 ARG A O 1
ATOM 2917 N N . ARG A 1 369 ? 11.213 6.468 12.730 1.00 95.75 369 ARG A N 1
ATOM 2918 C CA . ARG A 1 369 ? 11.135 5.300 13.612 1.00 95.75 369 ARG A CA 1
ATOM 2919 C C . ARG A 1 369 ? 10.082 4.324 13.129 1.00 95.75 369 ARG A C 1
ATOM 2921 O O . ARG A 1 369 ? 9.142 4.727 12.451 1.00 95.75 369 ARG A O 1
ATOM 2928 N N . THR A 1 370 ? 10.262 3.057 13.457 1.00 97.81 370 THR A N 1
ATOM 2929 C CA . THR A 1 370 ? 9.248 2.029 13.234 1.00 97.81 370 THR A CA 1
ATOM 2930 C C . THR A 1 370 ? 8.463 1.863 14.523 1.00 97.81 370 THR A C 1
ATOM 2932 O O . THR A 1 370 ? 9.053 1.710 15.589 1.00 97.81 370 THR A O 1
ATOM 2935 N N . TRP A 1 371 ? 7.143 1.900 14.427 1.00 98.62 371 TRP A N 1
ATOM 2936 C CA . TRP A 1 371 ? 6.248 1.788 15.569 1.00 98.62 371 TRP A CA 1
ATOM 2937 C C . TRP A 1 371 ? 5.319 0.601 15.389 1.00 98.62 371 TRP A C 1
ATOM 2939 O O . TRP A 1 371 ? 4.895 0.322 14.269 1.00 98.62 371 TRP A O 1
ATOM 2949 N N . ALA A 1 372 ? 4.982 -0.054 16.495 1.00 98.69 372 ALA A N 1
ATOM 2950 C CA . ALA A 1 372 ? 3.850 -0.965 16.583 1.00 98.69 372 ALA A CA 1
ATOM 2951 C C . ALA A 1 372 ? 2.866 -0.437 17.631 1.00 98.69 372 ALA A C 1
ATOM 2953 O O . ALA A 1 372 ? 3.293 -0.047 18.712 1.00 98.69 372 ALA A O 1
ATOM 2954 N N . TYR A 1 373 ? 1.571 -0.417 17.334 1.00 98.75 373 TYR A N 1
ATOM 2955 C CA . TYR A 1 373 ? 0.539 0.185 18.179 1.00 98.75 373 TYR A CA 1
ATOM 2956 C C . TYR A 1 373 ? -0.688 -0.698 18.283 1.00 98.75 373 TYR A C 1
ATOM 2958 O O . TYR A 1 373 ? -1.188 -1.193 17.273 1.00 98.75 373 TYR A O 1
ATOM 2966 N N . ARG A 1 374 ? -1.208 -0.839 19.500 1.00 98.50 374 ARG A N 1
ATOM 2967 C CA . ARG A 1 374 ? -2.475 -1.520 19.749 1.00 98.50 374 ARG A CA 1
ATOM 2968 C C . ARG A 1 374 ? -3.573 -0.485 19.946 1.00 98.50 374 ARG A C 1
ATOM 2970 O O . ARG A 1 374 ? -3.535 0.285 20.904 1.00 98.50 374 ARG A O 1
ATOM 2977 N N . TRP A 1 375 ? -4.569 -0.493 19.066 1.00 97.81 375 TRP A N 1
ATOM 2978 C CA . TRP A 1 375 ? -5.786 0.284 19.284 1.00 97.81 375 TRP A CA 1
ATOM 2979 C C . TRP A 1 375 ? -6.549 -0.261 20.493 1.00 97.81 375 TRP A C 1
ATOM 2981 O O . TRP A 1 375 ? -6.561 -1.467 20.735 1.00 97.81 375 TRP A O 1
ATOM 2991 N N . GLY A 1 376 ? -7.133 0.640 21.281 1.00 94.06 376 GLY A N 1
ATOM 2992 C CA . GLY A 1 376 ? -7.814 0.292 22.525 1.00 94.06 376 GLY A CA 1
ATOM 2993 C C . GLY A 1 376 ? -9.168 0.957 22.746 1.00 9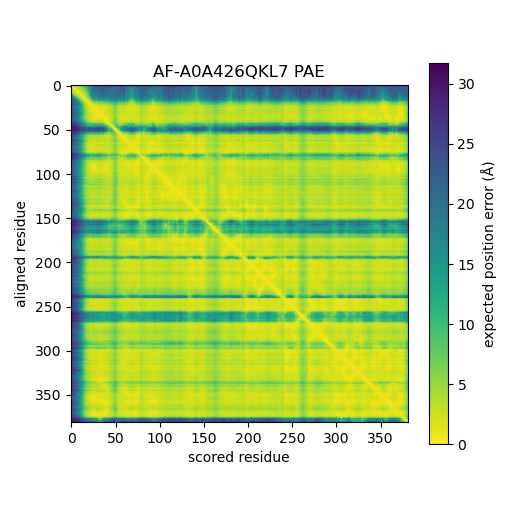4.06 376 GLY A C 1
ATOM 2994 O O . GLY A 1 376 ? -9.846 0.634 23.717 1.00 94.06 376 GLY A O 1
ATOM 2995 N N . ASN A 1 377 ? -9.557 1.895 21.883 1.00 81.25 377 ASN A N 1
ATOM 2996 C CA . ASN A 1 377 ? -10.790 2.661 22.032 1.00 81.25 377 ASN A CA 1
ATOM 2997 C C . ASN A 1 377 ? -11.888 2.082 21.138 1.00 81.25 377 ASN A C 1
ATOM 2999 O O . ASN A 1 377 ? -12.165 2.601 20.060 1.00 81.25 377 ASN A O 1
ATOM 3003 N N . THR A 1 378 ? -12.534 1.007 21.569 1.00 69.69 378 THR A N 1
ATOM 3004 C CA . THR A 1 378 ? -13.805 0.599 20.959 1.00 69.69 378 THR A CA 1
ATOM 3005 C C . THR A 1 378 ? -14.938 1.398 21.606 1.00 69.69 378 THR A C 1
ATOM 3007 O O . THR A 1 378 ? -14.954 1.534 22.834 1.00 69.69 378 THR A O 1
ATOM 3010 N N . PRO A 1 379 ? -15.898 1.934 20.835 1.00 58.06 379 PRO A N 1
ATOM 3011 C CA . PRO A 1 379 ? -17.153 2.403 21.407 1.00 58.06 379 PRO A CA 1
ATOM 3012 C C . PRO A 1 379 ? -17.775 1.243 22.186 1.00 58.06 379 PRO A C 1
ATOM 3014 O O . PRO A 1 379 ? -17.931 0.154 21.633 1.00 58.06 379 PRO A O 1
ATOM 3017 N N . GLN A 1 380 ? -18.085 1.451 23.466 1.00 54.84 380 GLN A N 1
ATOM 3018 C CA . GLN A 1 380 ? -18.969 0.524 24.169 1.00 54.84 380 GLN A CA 1
ATOM 3019 C C . GLN A 1 380 ? -20.331 0.590 23.468 1.00 54.84 380 GLN A C 1
ATOM 3021 O O . GLN A 1 380 ? -20.807 1.693 23.188 1.00 54.84 380 GLN A O 1
ATOM 3026 N N . GLU A 1 381 ? -20.883 -0.572 23.107 1.00 50.44 381 GLU A N 1
ATOM 3027 C CA . GLU A 1 381 ? -22.223 -0.676 22.510 1.00 50.44 381 GLU A CA 1
ATOM 3028 C C . GLU A 1 381 ? -23.321 -0.117 23.416 1.00 50.44 381 GLU A C 1
ATOM 3030 O O . GLU A 1 381 ? -23.225 -0.294 24.656 1.00 50.44 381 GLU A O 1
#

Organism: NCBI:txid585455

Foldseek 3Di:
DDDDDDDDDPDPPPPPPQDDQDAAAPVLLPFDALAKDFLWFDDDQQCPPPVRQQPLQQLVLWAWEAQNSQRWIWTGARFAARAFFQWTWIQRRRVRDIHTLDHGDDLVQPDPVQADQAACAGNPQRTHTHHNQNQQWEQFDPLRKIKRQEWHRGDYPDRDDDDPPCSGDGHQHFTWIARSVVRDIDGAPHTGDYPDWHWYALPVVRWIWIDAQFFIWTADPVRRDIDTQDTDGDPLRHPQWYWEQQVVVRWIKIWRFWDDDPNDTRATWIKIWAAPPVRRNPIDIDTDDEDGPPGFAGAWYAQPVQSWIKDRFAQQKIKIARPVVRYIDMDRRDYPPPFGPHGFRRHYWYARNSSRWIWGFHDPVRNRIIMTTHHRDHPDD

InterPro do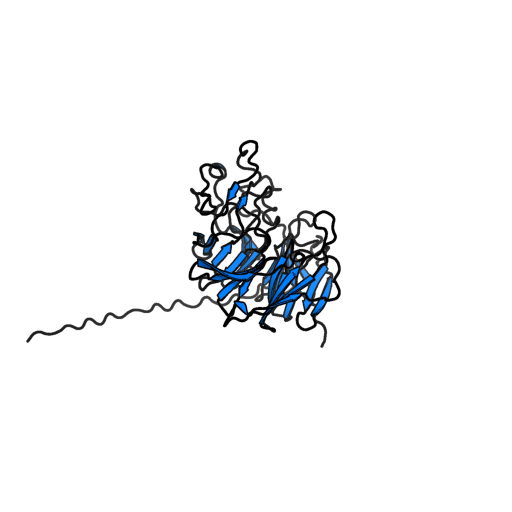mains:
  IPR015915 Kelch-type beta-propeller [G3DSA:2.120.10.80] (38-286)

Nearest PDB structures (foldseek):
  8dk0-assembly1_A  TM=6.642E-01  e=6.425E-06  Rhodopseudomonas palustris CGA009
  8esr-assembly1_m  TM=5.147E-01  e=6.425E-06  Schizosaccharomyces pombe
  8eug-assembly1_m  TM=5.197E-01  e=1.002E-05  Schizosaccharomyces pombe
  5cxc-assembly1_B  TM=4.529E-01  e=2.438E-05  Thermochaetoides thermophila
  4v7e-assembly1_Bg  TM=4.754E-01  e=4.900E-04  Triticum aestivum